Protein AF-0000000080514284 (afdb_homodimer)

pLDDT: mean 77.18, std 25.85, range [24.8, 98.19]

Nearest PDB structures (foldseek):
  7dg2-assembly1_C  TM=8.620E-01  e=2.107E-16  Xenopus laevis
  9bd3-assembly1_A  TM=5.238E-01  e=3.129E-20  Homo sapiens
  9bd3-assembly2_C  TM=5.219E-01  e=6.136E-20  Homo sapiens
  6wjh-assembly1_A  TM=5.220E-01  e=3.014E-19  Homo sapiens
  6wjh-assembly2_B  TM=5.164E-01  e=1.159E-18  Homo sapiens

Organism: NCBI:txid72004

Structure (mmCIF, N/CA/C/O backbone):
data_AF-0000000080514284-model_v1
#
loop_
_entity.id
_entity.type
_entity.pdbx_description
1 polymer 'Melanoma-associated antigen 9'
#
loop_
_atom_site.group_PDB
_atom_site.id
_atom_site.type_symbol
_atom_site.label_atom_id
_atom_site.label_alt_id
_atom_site.label_comp_id
_atom_site.label_asym_id
_atom_site.label_entity_id
_atom_site.label_seq_id
_atom_site.pdbx_PDB_ins_code
_atom_site.Cartn_x
_atom_site.Cartn_y
_atom_site.Cartn_z
_atom_site.occupancy
_atom_site.B_iso_or_equiv
_atom_site.auth_seq_id
_atom_site.auth_comp_id
_atom_site.auth_asym_id
_atom_site.auth_atom_id
_atom_site.pdbx_PDB_model_num
ATOM 1 N N . PRO A 1 1 ? -42.531 26.797 -47 1 27.39 1 PRO A N 1
ATOM 2 C CA . PRO A 1 1 ? -41.562 25.688 -47.094 1 27.39 1 PRO A CA 1
ATOM 3 C C . PRO A 1 1 ? -40.875 25.406 -45.75 1 27.39 1 PRO A C 1
ATOM 5 O O . PRO A 1 1 ? -40.281 26.297 -45.156 1 27.39 1 PRO A O 1
ATOM 8 N N . GLU A 1 2 ? -41.5 24.562 -44.906 1 27.83 2 GLU A N 1
ATOM 9 C CA . GLU A 1 2 ? -41.344 24.172 -43.5 1 27.83 2 GLU A CA 1
ATOM 10 C C . GLU A 1 2 ? -40 23.453 -43.281 1 27.83 2 GLU A C 1
ATOM 12 O O . GLU A 1 2 ? -39.75 22.422 -43.906 1 27.83 2 GLU A O 1
ATOM 17 N N . ALA A 1 3 ? -38.906 24.266 -43.188 1 31.5 3 ALA A N 1
ATOM 18 C CA . ALA A 1 3 ? -37.531 23.875 -42.938 1 31.5 3 ALA A CA 1
ATOM 19 C C . ALA A 1 3 ? -37.438 22.844 -41.812 1 31.5 3 ALA A C 1
ATOM 21 O O . ALA A 1 3 ? -37.875 23.109 -40.688 1 31.5 3 ALA A O 1
ATOM 22 N N . GLY A 1 4 ? -37.625 21.562 -42.125 1 27.7 4 GLY A N 1
ATOM 23 C CA . GLY A 1 4 ? -37.625 20.375 -41.281 1 27.7 4 GLY A CA 1
ATOM 24 C C . GLY A 1 4 ? -36.344 20.25 -40.469 1 27.7 4 GLY A C 1
ATOM 25 O O . GLY A 1 4 ? -35.25 20.203 -41.031 1 27.7 4 GLY A O 1
ATOM 26 N N . LEU A 1 5 ? -36.25 20.891 -39.312 1 31.94 5 LEU A N 1
ATOM 27 C CA . LEU A 1 5 ? -35.188 20.875 -38.344 1 31.94 5 LEU A CA 1
ATOM 28 C C . LEU A 1 5 ? -34.75 19.438 -38.031 1 31.94 5 LEU A C 1
ATOM 30 O O . LEU A 1 5 ? -35.562 18.625 -37.562 1 31.94 5 LEU A O 1
ATOM 34 N N . ARG A 1 6 ? -33.938 18.844 -38.969 1 30.22 6 ARG A N 1
ATOM 35 C CA . ARG A 1 6 ? -33.344 17.516 -38.812 1 30.22 6 ARG A CA 1
ATOM 36 C C . ARG A 1 6 ? -32.688 17.375 -37.469 1 30.22 6 ARG A C 1
ATOM 38 O O . ARG A 1 6 ? -31.828 18.188 -37.094 1 30.22 6 ARG A O 1
ATOM 45 N N . GLY A 1 7 ? -33.375 16.812 -36.406 1 29.77 7 GLY A N 1
ATOM 46 C CA . GLY A 1 7 ? -32.969 16.531 -35.062 1 29.77 7 GLY A CA 1
ATOM 47 C C . GLY A 1 7 ? -31.703 15.703 -34.969 1 29.77 7 GLY A C 1
ATOM 48 O O . GLY A 1 7 ? -31.312 15.062 -35.969 1 29.77 7 GLY A O 1
ATOM 49 N N . PRO A 1 8 ? -30.609 16.203 -34.281 1 34.94 8 PRO A N 1
ATOM 50 C CA . PRO A 1 8 ? -29.281 15.578 -34.219 1 34.94 8 PRO A CA 1
ATOM 51 C C . PRO A 1 8 ? -29.344 14.086 -33.906 1 34.94 8 PRO A C 1
ATOM 53 O O . PRO A 1 8 ? -30.328 13.617 -33.312 1 34.94 8 PRO A O 1
ATOM 56 N N . PRO A 1 9 ? -28.672 13.242 -34.719 1 30.42 9 PRO A N 1
ATOM 57 C CA . PRO A 1 9 ? -28.641 11.797 -34.5 1 30.42 9 PRO A CA 1
ATOM 58 C C . PRO A 1 9 ? -28.219 11.414 -33.094 1 30.42 9 PRO A C 1
ATOM 60 O O . PRO A 1 9 ? -27.484 12.156 -32.438 1 30.42 9 PRO A O 1
ATOM 63 N N . ARG A 1 10 ? -29.078 10.672 -32.344 1 26.81 10 ARG A N 1
ATOM 64 C CA . ARG A 1 10 ? -28.906 10.117 -31.016 1 26.81 10 ARG A CA 1
ATOM 65 C C . ARG A 1 10 ? -27.625 9.281 -30.938 1 26.81 10 ARG A C 1
ATOM 67 O O . ARG A 1 10 ? -27.469 8.312 -31.672 1 26.81 10 ARG A O 1
ATOM 74 N N . ARG A 1 11 ? -26.469 9.906 -30.578 1 27.23 11 ARG A N 1
ATOM 75 C CA . ARG A 1 11 ? -25.234 9.18 -30.328 1 27.23 11 ARG A CA 1
ATOM 76 C C . ARG A 1 11 ? -25.484 7.973 -29.422 1 27.23 11 ARG A C 1
ATOM 78 O O . ARG A 1 11 ? -25.922 8.125 -28.281 1 27.23 11 ARG A O 1
ATOM 85 N N . THR A 1 12 ? -25.891 6.805 -29.953 1 28.05 12 THR A N 1
ATOM 86 C CA . THR A 1 12 ? -25.938 5.566 -29.188 1 28.05 12 THR A CA 1
ATOM 87 C C . THR A 1 12 ? -24.609 5.305 -28.5 1 28.05 12 THR A C 1
ATOM 89 O O . THR A 1 12 ? -23.594 5.055 -29.156 1 28.05 12 THR A O 1
ATOM 92 N N . ASP A 1 13 ? -24.203 6.074 -27.516 1 28.75 13 ASP A N 1
ATOM 93 C CA . ASP A 1 13 ? -22.969 5.883 -26.75 1 28.75 13 ASP A CA 1
ATOM 94 C C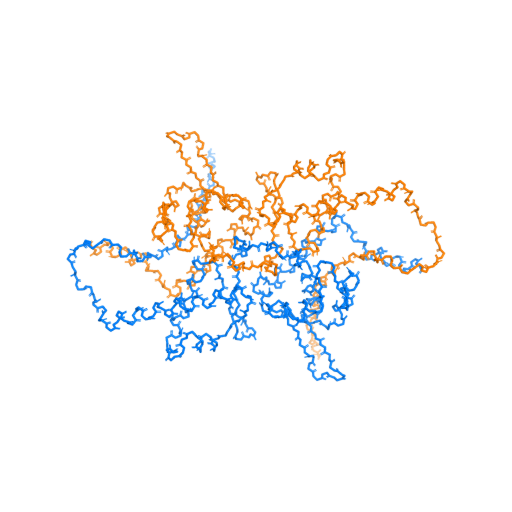 . ASP A 1 13 ? -22.891 4.465 -26.203 1 28.75 13 ASP A C 1
ATOM 96 O O . ASP A 1 13 ? -23.531 4.152 -25.188 1 28.75 13 ASP A O 1
ATOM 100 N N . GLY A 1 14 ? -22.984 3.445 -27.031 1 27.58 14 GLY A N 1
ATOM 101 C CA . GLY A 1 14 ? -22.812 2.115 -26.469 1 27.58 14 GLY A CA 1
ATOM 102 C C . GLY A 1 14 ? -21.578 1.997 -25.594 1 27.58 14 GLY A C 1
ATOM 103 O O . GLY A 1 14 ? -20.453 2.189 -26.047 1 27.58 14 GLY A O 1
ATOM 104 N N . ALA A 1 15 ? -21.672 2.365 -24.344 1 33.28 15 ALA A N 1
ATOM 105 C CA . ALA A 1 15 ? -20.578 2.133 -23.406 1 33.28 15 ALA A CA 1
ATOM 106 C C . ALA A 1 15 ? -19.969 0.747 -23.594 1 33.28 15 ALA A C 1
ATOM 108 O O . ALA A 1 15 ? -20.688 -0.236 -23.766 1 33.28 15 ALA A O 1
ATOM 109 N N . PRO A 1 16 ? -18.75 0.603 -24.094 1 32.97 16 PRO A N 1
ATOM 110 C CA . PRO A 1 16 ? -18.125 -0.712 -24.266 1 32.97 16 PRO A CA 1
ATOM 111 C C . PRO A 1 16 ? -18.344 -1.622 -23.047 1 32.97 16 PRO A C 1
ATOM 113 O O . PRO A 1 16 ? -18.266 -1.163 -21.906 1 32.97 16 PRO A O 1
ATOM 116 N N . GLN A 1 17 ? -19.203 -2.645 -23.078 1 31.86 17 GLN A N 1
ATOM 117 C CA . GLN A 1 17 ? -19.422 -3.703 -22.094 1 31.86 17 GLN A CA 1
ATOM 118 C C . GLN A 1 17 ? -18.109 -4.301 -21.609 1 31.86 17 GLN A C 1
ATOM 120 O O . GLN A 1 17 ? -17.266 -4.691 -22.422 1 31.86 17 GLN A O 1
ATOM 125 N N . ILE A 1 18 ? -17.516 -3.748 -20.688 1 36.25 18 ILE A N 1
ATOM 126 C CA . ILE A 1 18 ? -16.328 -4.355 -20.078 1 36.25 18 ILE A CA 1
ATOM 127 C C . ILE A 1 18 ? -16.594 -5.844 -19.844 1 36.25 18 ILE A C 1
ATOM 129 O O . ILE A 1 18 ? -17.562 -6.219 -19.188 1 36.25 18 ILE A O 1
ATOM 133 N N . PRO A 1 19 ? -16.156 -6.773 -20.719 1 33.81 19 PRO A N 1
ATOM 134 C CA . PRO A 1 19 ? -16.406 -8.203 -20.531 1 33.81 19 PRO A CA 1
ATOM 135 C C . PRO A 1 19 ? -16.141 -8.656 -19.094 1 33.81 19 PRO A C 1
ATOM 137 O O . PRO A 1 19 ? -15.305 -8.062 -18.391 1 33.81 19 PRO A O 1
ATOM 140 N N . ALA A 1 20 ? -17.172 -9.219 -18.422 1 35.91 20 ALA A N 1
ATOM 141 C CA . ALA A 1 20 ? -17.125 -9.797 -17.078 1 35.91 20 ALA A CA 1
ATOM 142 C C . ALA A 1 20 ? -15.906 -10.703 -16.922 1 35.91 20 ALA A C 1
ATOM 144 O O . ALA A 1 20 ? -15.523 -11.414 -17.844 1 35.91 20 ALA A O 1
ATOM 145 N N . PRO A 1 21 ? -15.008 -10.367 -16.125 1 33.72 21 PRO A N 1
ATOM 146 C CA . PRO A 1 21 ? -13.93 -11.328 -15.891 1 33.72 21 PRO A CA 1
ATOM 147 C C . PRO A 1 21 ? -14.438 -12.766 -15.75 1 33.72 21 PRO A C 1
ATOM 149 O O . PRO A 1 21 ? -15.453 -13.008 -15.094 1 33.72 21 PRO A O 1
ATOM 152 N N . VAL A 1 22 ? -14.453 -13.508 -16.781 1 32.47 22 VAL A N 1
ATOM 153 C CA . VAL A 1 22 ? -14.797 -14.93 -16.734 1 32.47 22 VAL A CA 1
ATOM 154 C C . VAL A 1 22 ? -14.242 -15.555 -15.461 1 32.47 22 VAL A C 1
ATOM 156 O O . VAL A 1 22 ? -13.031 -15.562 -15.242 1 32.47 22 VAL A O 1
ATOM 159 N N . ILE A 1 23 ? -14.891 -15.391 -14.406 1 33.5 23 ILE A N 1
ATOM 160 C CA . ILE A 1 23 ? -14.602 -16.156 -13.195 1 33.5 23 ILE A CA 1
ATOM 161 C C . ILE A 1 23 ? -14.414 -17.625 -13.547 1 33.5 23 ILE A C 1
ATOM 163 O O . ILE A 1 23 ? -15.328 -18.266 -14.094 1 33.5 23 ILE A O 1
ATOM 167 N N . CYS A 1 24 ? -13.25 -18.062 -13.891 1 31.39 24 CYS A N 1
ATOM 168 C CA . CYS A 1 24 ? -13.023 -19.484 -14.062 1 31.39 24 CYS A CA 1
ATOM 169 C C . CYS A 1 24 ? -13.82 -20.297 -13.039 1 31.39 24 CYS A C 1
ATOM 171 O O . CYS A 1 24 ? -13.859 -19.938 -11.859 1 31.39 24 CYS A O 1
ATOM 173 N N . PRO A 1 25 ? -14.859 -21 -13.445 1 30.08 25 PRO A N 1
ATOM 174 C CA . PRO A 1 25 ? -15.539 -21.906 -12.516 1 30.08 25 PRO A CA 1
ATOM 175 C C . PRO A 1 25 ? -14.578 -22.656 -11.594 1 30.08 25 PRO A C 1
ATOM 177 O O . PRO A 1 25 ? -13.617 -23.266 -12.07 1 30.08 25 PRO A O 1
ATOM 180 N N . ALA A 1 26 ? -14.273 -22.094 -10.516 1 31.36 26 ALA A N 1
ATOM 181 C CA . ALA A 1 26 ? -13.656 -22.984 -9.531 1 31.36 26 ALA A CA 1
ATOM 182 C C . ALA A 1 26 ? -14.359 -24.344 -9.5 1 31.36 26 ALA A C 1
ATOM 184 O O . ALA A 1 26 ? -15.586 -24.406 -9.492 1 31.36 26 ALA A O 1
ATOM 185 N N . ARG A 1 27 ? -13.766 -25.359 -10.109 1 29.88 27 ARG A N 1
ATOM 186 C CA . ARG A 1 27 ? -14.234 -26.719 -9.852 1 29.88 27 ARG A CA 1
ATOM 187 C C . ARG A 1 27 ? -14.773 -26.844 -8.422 1 29.88 27 ARG A C 1
ATOM 189 O O . ARG A 1 27 ? -14.133 -26.391 -7.473 1 29.88 27 ARG A O 1
ATOM 196 N N . PRO A 1 28 ? -16.156 -26.938 -8.258 1 29.92 28 PRO A N 1
ATOM 197 C CA . PRO A 1 28 ? -16.766 -27.172 -6.945 1 29.92 28 PRO A CA 1
ATOM 198 C C . PRO A 1 28 ? -15.906 -28.031 -6.031 1 29.92 28 PRO A C 1
ATOM 200 O O . PRO A 1 28 ? -15.172 -28.906 -6.512 1 29.92 28 PRO A O 1
ATOM 203 N N . TRP A 1 29 ? -15.531 -27.531 -4.977 1 25.83 29 TRP A N 1
ATOM 204 C CA . TRP A 1 29 ? -15.148 -28.469 -3.924 1 25.83 29 TRP A CA 1
ATOM 205 C C . TRP A 1 29 ? -16.109 -29.656 -3.873 1 25.83 29 TRP A C 1
ATOM 207 O O . TRP A 1 29 ? -17.328 -29.484 -4.016 1 25.83 29 TRP A O 1
ATOM 217 N N . ALA A 1 30 ? -15.727 -30.906 -4.145 1 29.36 30 ALA A N 1
ATOM 218 C CA . ALA A 1 30 ? -16.312 -32.25 -4.195 1 29.36 30 ALA A CA 1
ATOM 219 C C . ALA A 1 30 ? -17.312 -32.469 -3.064 1 29.36 30 ALA A C 1
ATOM 221 O O . ALA A 1 30 ? -16.938 -32.844 -1.952 1 29.36 30 ALA A O 1
ATOM 222 N N . GLY A 1 31 ? -18.203 -31.516 -2.711 1 25.61 31 GLY A N 1
ATOM 223 C CA . GLY A 1 31 ? -19.109 -32.219 -1.816 1 25.61 31 GLY A CA 1
ATOM 224 C C . GLY A 1 31 ? -19.797 -33.406 -2.477 1 25.61 31 GLY A C 1
ATOM 225 O O . GLY A 1 31 ? -19.359 -34.562 -2.303 1 25.61 31 GLY A O 1
ATOM 226 N N . GLY A 1 32 ? -21.234 -33.375 -2.693 1 26 32 GLY A N 1
ATOM 227 C CA . GLY A 1 32 ? -22.156 -34.5 -2.75 1 26 32 GLY A CA 1
ATOM 228 C C . GLY A 1 32 ? -22.078 -35.25 -4.059 1 26 32 GLY A C 1
ATOM 229 O O . GLY A 1 32 ? -21.891 -34.656 -5.121 1 26 32 GLY A O 1
ATOM 230 N N . GLN A 1 33 ? -21.844 -36.625 -4.055 1 24.94 33 GLN A N 1
ATOM 231 C CA . GLN A 1 33 ? -21.688 -37.781 -4.922 1 24.94 33 GLN A CA 1
ATOM 232 C C . GLN A 1 33 ? -22.922 -37.969 -5.793 1 24.94 33 GLN A C 1
ATOM 234 O O . GLN A 1 33 ? -23.766 -38.812 -5.492 1 24.94 33 GLN A O 1
ATOM 239 N N . THR A 1 34 ? -23.734 -37.062 -6.137 1 27.39 34 THR A N 1
ATOM 240 C CA . THR A 1 34 ? -24.781 -37.75 -6.879 1 27.39 34 THR A CA 1
ATOM 241 C C . THR A 1 34 ? -24.234 -38.344 -8.164 1 27.39 34 THR A C 1
ATOM 243 O O . THR A 1 34 ? -23.359 -37.781 -8.805 1 27.39 34 THR A O 1
ATOM 246 N N . ALA A 1 35 ? -24.547 -39.75 -8.484 1 28.3 35 ALA A N 1
ATOM 247 C CA . ALA A 1 35 ? -24.188 -40.812 -9.391 1 28.3 35 ALA A CA 1
ATOM 248 C C . ALA A 1 35 ? -24.5 -40.469 -10.836 1 28.3 35 ALA A C 1
ATOM 250 O O . ALA A 1 35 ? -25.359 -41.094 -11.469 1 28.3 35 ALA A O 1
ATOM 251 N N . GLN A 1 36 ? -24.75 -39.188 -11.234 1 29.7 36 GLN A N 1
ATOM 252 C CA . GLN A 1 36 ? -25.203 -39.281 -12.617 1 29.7 36 GLN A CA 1
ATOM 253 C C . GLN A 1 36 ? -24.234 -40.094 -13.469 1 29.7 36 GLN A C 1
ATOM 255 O O . GLN A 1 36 ? -23.047 -40.188 -13.125 1 29.7 36 GLN A O 1
ATOM 260 N N . GLU A 1 37 ? -24.703 -40.781 -14.516 1 29.78 37 GLU A N 1
ATOM 261 C CA . GLU A 1 37 ? -24.109 -41.656 -15.5 1 29.78 37 GLU A CA 1
ATOM 262 C C . GLU A 1 37 ? -22.859 -41.062 -16.125 1 29.78 37 GLU A C 1
ATOM 264 O O . GLU A 1 37 ? -22.859 -39.906 -16.516 1 29.78 37 GLU A O 1
ATOM 269 N N . GLU A 1 38 ? -21.656 -41.5 -15.695 1 31.75 38 GLU A N 1
ATOM 270 C CA . GLU A 1 38 ? -20.219 -41.344 -15.938 1 31.75 38 GLU A CA 1
ATOM 271 C C . GLU A 1 38 ? -19.906 -41.344 -17.438 1 31.75 38 GLU A C 1
ATOM 273 O O . GLU A 1 38 ? -20.016 -42.375 -18.094 1 31.75 38 GLU A O 1
ATOM 278 N N . GLY A 1 39 ? -20.562 -40.562 -18.312 1 32.41 39 GLY A N 1
ATOM 279 C CA . GLY A 1 39 ? -19.953 -40.75 -19.625 1 32.41 39 GLY A CA 1
ATOM 280 C C . GLY A 1 39 ? -18.453 -40.812 -19.578 1 32.41 39 GLY A C 1
ATOM 281 O O . GLY A 1 39 ? -17.828 -40.5 -18.547 1 32.41 39 GLY A O 1
ATOM 282 N N . PRO A 1 40 ? -17.703 -41.438 -20.656 1 33.09 40 PRO A N 1
ATOM 283 C CA . PRO A 1 40 ? -16.266 -41.656 -20.469 1 33.09 40 PRO A CA 1
ATOM 284 C C . PRO A 1 40 ? -15.539 -40.406 -20.016 1 33.09 40 PRO A C 1
ATOM 286 O O . PRO A 1 40 ? -15.547 -39.406 -20.734 1 33.09 40 PRO A O 1
ATOM 289 N N . PHE A 1 41 ? -15.773 -39.844 -18.875 1 35.31 41 PHE A N 1
ATOM 290 C CA . PHE A 1 41 ? -14.867 -38.938 -18.203 1 35.31 41 PHE A CA 1
ATOM 291 C C . PHE A 1 41 ? -13.414 -39.281 -18.531 1 35.31 41 PHE A C 1
ATOM 293 O O . PHE A 1 41 ? -13 -40.438 -18.391 1 35.31 41 PHE A O 1
ATOM 300 N N . SER A 1 42 ? -12.93 -38.844 -19.672 1 39.09 42 SER A N 1
ATOM 301 C CA . SER A 1 42 ? -11.523 -39.125 -19.953 1 39.09 42 SER A CA 1
ATOM 302 C C . SER A 1 42 ? -10.734 -39.312 -18.656 1 39.09 42 SER A C 1
ATOM 304 O O . SER A 1 42 ? -10.68 -38.406 -17.812 1 39.09 42 SER A O 1
ATOM 306 N N . SER A 1 43 ? -10.812 -40.469 -18 1 40.31 43 SER A N 1
ATOM 307 C CA . SER A 1 43 ? -10.109 -41.156 -16.922 1 40.31 43 SER A CA 1
ATOM 308 C C . SER A 1 43 ? -8.672 -40.656 -16.812 1 40.31 43 SER A C 1
ATOM 310 O O . SER A 1 43 ? -7.82 -40.969 -17.641 1 40.31 43 SER A O 1
ATOM 312 N N . CYS A 1 44 ? -8.43 -39.281 -16.5 1 45.44 44 CYS A N 1
ATOM 313 C CA . CYS A 1 44 ? -7.031 -39.125 -16.125 1 45.44 44 CYS A CA 1
ATOM 314 C C . CYS A 1 44 ? -6.508 -40.344 -15.383 1 45.44 44 CYS A C 1
ATOM 316 O O . CYS A 1 44 ? -7.094 -40.75 -14.383 1 45.44 44 CYS A O 1
ATOM 318 N N . SER A 1 45 ? -5.945 -41.25 -16.016 1 48.94 45 SER A N 1
ATOM 319 C CA . SER A 1 45 ? -5.336 -42.438 -15.422 1 48.94 45 SER A CA 1
ATOM 320 C C . SER A 1 45 ? -4.801 -42.125 -14.023 1 48.94 45 SER A C 1
ATOM 322 O O . SER A 1 45 ? -4.574 -40.969 -13.672 1 48.94 45 SER A O 1
ATOM 324 N N . ALA A 1 46 ? -5.031 -43.031 -13.062 1 50.91 46 ALA A N 1
ATOM 325 C CA . ALA A 1 46 ? -4.449 -42.969 -11.727 1 50.91 46 ALA A CA 1
ATOM 326 C C . ALA A 1 46 ? -3.109 -42.25 -11.742 1 50.91 46 ALA A C 1
ATOM 328 O O . ALA A 1 46 ? -2.799 -41.469 -10.828 1 50.91 46 ALA A O 1
ATOM 329 N N . GLU A 1 47 ? -2.375 -42.438 -12.766 1 53.97 47 GLU A N 1
ATOM 330 C CA . GLU A 1 47 ? -1.074 -41.781 -12.93 1 53.97 47 GLU A CA 1
ATOM 331 C C . GLU A 1 47 ? -1.227 -40.281 -13.211 1 53.97 47 GLU A C 1
ATOM 333 O O . GLU A 1 47 ? -0.457 -39.469 -12.695 1 53.97 47 GLU A O 1
ATOM 338 N N . GLU A 1 48 ? -2.326 -39.969 -13.984 1 59.44 48 GLU A N 1
ATOM 339 C CA . GLU A 1 48 ? -2.547 -38.562 -14.305 1 59.44 48 GLU A CA 1
ATOM 340 C C . GLU A 1 48 ? -3.041 -37.781 -13.078 1 59.44 48 GLU A C 1
ATOM 342 O O . GLU A 1 48 ? -2.646 -36.656 -12.867 1 59.44 48 GLU A O 1
ATOM 347 N N . ALA A 1 49 ? -3.945 -38.5 -12.352 1 60.53 49 ALA A N 1
ATOM 348 C CA . ALA A 1 49 ? -4.465 -37.906 -11.133 1 60.53 49 ALA A CA 1
ATOM 349 C C . ALA A 1 49 ? -3.35 -37.656 -10.117 1 60.53 49 ALA A C 1
ATOM 351 O O . ALA A 1 49 ? -3.305 -36.625 -9.469 1 60.53 49 ALA A O 1
ATOM 352 N N . LEU A 1 50 ? -2.49 -38.688 -9.914 1 59.88 50 LEU A N 1
ATOM 353 C CA . LEU A 1 50 ? -1.342 -38.562 -9.023 1 59.88 50 LEU A CA 1
ATOM 354 C C . LEU A 1 50 ? -0.454 -37.406 -9.477 1 59.88 50 LEU A C 1
ATOM 356 O O . LEU A 1 50 ? 0.044 -36.625 -8.656 1 59.88 50 LEU A O 1
ATOM 360 N N . THR A 1 51 ? -0.582 -37.281 -10.867 1 77.25 51 THR A N 1
ATOM 361 C CA . THR A 1 51 ? 0.261 -36.219 -11.414 1 77.25 51 THR A CA 1
ATOM 362 C C . THR A 1 51 ? -0.359 -34.844 -11.164 1 77.25 51 THR A C 1
ATOM 364 O O . THR A 1 51 ? 0.34 -33.906 -10.797 1 77.25 51 THR A O 1
ATOM 367 N N . GLN A 1 52 ? -1.8 -34.906 -11.156 1 83.88 52 GLN A N 1
ATOM 368 C CA . GLN A 1 52 ? -2.438 -33.625 -10.953 1 83.88 52 GLN A CA 1
ATOM 369 C C . GLN A 1 52 ? -2.371 -33.188 -9.484 1 83.88 52 GLN A C 1
ATOM 371 O O . GLN A 1 52 ? -2.168 -32.031 -9.18 1 83.88 52 GLN A O 1
ATOM 376 N N . GLU A 1 53 ? -2.617 -34.156 -8.633 1 87.44 53 GLU A N 1
ATOM 377 C CA . GLU A 1 53 ? -2.512 -33.844 -7.207 1 87.44 53 GLU A CA 1
ATOM 378 C C . GLU A 1 53 ? -1.106 -33.375 -6.844 1 87.44 53 GLU A C 1
ATOM 380 O O . GLU A 1 53 ? -0.944 -32.469 -6.035 1 87.44 53 GLU A O 1
ATOM 385 N N . ALA A 1 54 ? -0.182 -34.125 -7.422 1 88.69 54 ALA A N 1
ATOM 386 C CA . ALA A 1 54 ? 1.206 -33.719 -7.188 1 88.69 54 ALA A CA 1
ATOM 387 C C . ALA A 1 54 ? 1.476 -32.312 -7.707 1 88.69 54 ALA A C 1
ATOM 389 O O . ALA A 1 54 ? 2.148 -31.516 -7.047 1 88.69 54 ALA A O 1
ATOM 390 N N . LEU A 1 55 ? 0.971 -32.062 -8.859 1 91 55 LEU A N 1
ATOM 391 C CA . LEU A 1 55 ? 1.113 -30.734 -9.438 1 91 55 LEU A CA 1
ATOM 392 C C . LEU A 1 55 ? 0.452 -29.672 -8.555 1 91 55 LEU A C 1
ATOM 394 O O . LEU A 1 55 ? 1.031 -28.625 -8.305 1 91 55 LEU A O 1
ATOM 398 N N . ASN A 1 56 ? -0.738 -30 -8.031 1 92.81 56 ASN A N 1
ATOM 399 C CA . ASN A 1 56 ? -1.453 -29.078 -7.148 1 92.81 56 ASN A CA 1
ATOM 400 C C . ASN A 1 56 ? -0.67 -28.812 -5.871 1 92.81 56 ASN A C 1
ATOM 402 O O . ASN A 1 56 ? -0.666 -27.688 -5.367 1 92.81 56 ASN A O 1
ATOM 406 N N . LYS A 1 57 ? -0.119 -29.797 -5.387 1 93.56 57 LYS A N 1
ATOM 407 C CA . LYS A 1 57 ? 0.694 -29.641 -4.184 1 93.56 57 LYS A CA 1
ATOM 408 C C . LYS A 1 57 ? 1.896 -28.734 -4.449 1 93.56 57 LYS A C 1
ATOM 410 O O . LYS A 1 57 ? 2.244 -27.891 -3.617 1 93.56 57 LYS A O 1
ATOM 415 N N . MET A 1 58 ? 2.512 -28.906 -5.605 1 94.69 58 MET A N 1
ATOM 416 C CA . MET A 1 58 ? 3.65 -28.078 -5.977 1 94.69 58 MET A CA 1
ATOM 417 C C . MET A 1 58 ? 3.23 -26.625 -6.133 1 94.69 58 MET A C 1
ATOM 419 O O . MET A 1 58 ? 3.951 -25.719 -5.715 1 94.69 58 MET A O 1
ATOM 423 N N . VAL A 1 59 ? 2.084 -26.422 -6.742 1 95.88 59 VAL A N 1
ATOM 424 C CA . VAL A 1 59 ? 1.553 -25.078 -6.898 1 95.88 59 VAL A CA 1
ATOM 425 C C . VAL A 1 59 ? 1.294 -24.453 -5.527 1 95.88 59 VAL A C 1
ATOM 427 O O . VAL A 1 59 ? 1.669 -23.312 -5.277 1 95.88 59 VAL A O 1
ATOM 430 N N . ALA A 1 60 ? 0.7 -25.234 -4.641 1 96 60 ALA A N 1
ATOM 431 C CA . ALA A 1 60 ? 0.404 -24.75 -3.293 1 96 60 ALA A CA 1
ATOM 432 C C . ALA A 1 60 ? 1.684 -24.359 -2.557 1 96 60 ALA A C 1
ATOM 434 O O . ALA A 1 60 ? 1.731 -23.328 -1.876 1 96 60 ALA A O 1
ATOM 435 N N . ASN A 1 61 ? 2.699 -25.172 -2.68 1 96.31 61 ASN A N 1
ATOM 436 C CA . ASN A 1 61 ? 3.984 -24.891 -2.051 1 96.31 61 ASN A CA 1
ATOM 437 C C . ASN A 1 61 ? 4.617 -23.625 -2.625 1 96.31 61 ASN A C 1
ATOM 439 O O . ASN A 1 61 ? 5.188 -22.812 -1.885 1 96.31 61 ASN A O 1
ATOM 443 N N . MET A 1 62 ? 4.555 -23.5 -3.898 1 97.5 62 MET A N 1
ATOM 444 C CA . MET A 1 62 ? 5.094 -22.312 -4.551 1 97.5 62 MET A CA 1
ATOM 445 C C . MET A 1 62 ? 4.34 -21.062 -4.113 1 97.5 62 MET A C 1
ATOM 447 O O . MET A 1 62 ? 4.949 -20.031 -3.848 1 97.5 62 MET A O 1
ATOM 451 N N . VAL A 1 63 ? 3.027 -21.141 -4.031 1 97.25 63 VAL A N 1
ATOM 452 C CA . VAL A 1 63 ? 2.201 -20.047 -3.555 1 97.25 63 VAL A CA 1
ATOM 453 C C . VAL A 1 63 ? 2.627 -19.656 -2.141 1 97.25 63 VAL A C 1
ATOM 455 O O . VAL A 1 63 ? 2.838 -18.469 -1.853 1 97.25 63 VAL A O 1
ATOM 458 N N . LYS A 1 64 ? 2.785 -20.625 -1.3 1 95.75 64 LYS A N 1
ATOM 459 C CA . LYS A 1 64 ? 3.205 -20.375 0.077 1 95.75 64 LYS A CA 1
ATOM 460 C C . LYS A 1 64 ? 4.555 -19.672 0.122 1 95.75 64 LYS A C 1
ATOM 462 O O . LYS A 1 64 ? 4.746 -18.734 0.896 1 95.75 64 LYS A O 1
ATOM 467 N N . PHE A 1 65 ? 5.418 -20.156 -0.677 1 97.44 65 PHE A N 1
ATOM 468 C CA . PHE A 1 65 ? 6.762 -19.578 -0.708 1 97.44 65 PHE A CA 1
ATOM 469 C C . PHE A 1 65 ? 6.719 -18.125 -1.175 1 97.44 65 PHE A C 1
ATOM 471 O O . PHE A 1 65 ? 7.344 -17.25 -0.567 1 97.44 65 PHE A O 1
ATOM 478 N N . LEU A 1 66 ? 5.992 -17.844 -2.23 1 97.06 66 LEU A N 1
ATOM 479 C CA . LEU A 1 66 ? 5.875 -16.5 -2.768 1 97.06 66 LEU A CA 1
ATOM 480 C C . LEU A 1 66 ? 5.25 -15.555 -1.741 1 97.06 66 LEU A C 1
ATOM 482 O O . LEU A 1 66 ? 5.68 -14.406 -1.603 1 97.06 66 LEU A O 1
ATOM 486 N N . LEU A 1 67 ? 4.285 -16.047 -1.031 1 94.88 67 LEU A N 1
ATOM 487 C CA . LEU A 1 67 ? 3.637 -15.234 -0.012 1 94.88 67 LEU A CA 1
ATOM 488 C C . LEU A 1 67 ? 4.586 -14.961 1.15 1 94.88 67 LEU A C 1
ATOM 490 O O . LEU A 1 67 ? 4.535 -13.891 1.761 1 94.88 67 LEU A O 1
ATOM 494 N N . CYS A 1 68 ? 5.457 -15.938 1.44 1 93.94 68 CYS A N 1
ATOM 495 C CA . CYS A 1 68 ? 6.484 -15.711 2.451 1 93.94 68 CYS A CA 1
ATOM 496 C C . CYS A 1 68 ? 7.441 -14.609 2.021 1 93.94 68 CYS A C 1
ATOM 498 O O . CYS A 1 68 ? 7.789 -13.734 2.82 1 93.94 68 CYS A O 1
ATOM 500 N N . LYS A 1 69 ? 7.863 -14.688 0.765 1 94.62 69 LYS A N 1
ATOM 501 C CA . LYS A 1 69 ? 8.734 -13.648 0.224 1 94.62 69 LYS A CA 1
ATOM 502 C C . LYS A 1 69 ? 8.047 -12.289 0.237 1 94.62 69 LYS A C 1
ATOM 504 O O . LYS A 1 69 ? 8.672 -11.273 0.536 1 94.62 69 LYS A O 1
ATOM 509 N N . TYR A 1 70 ? 6.754 -12.266 -0.04 1 94 70 TYR A N 1
ATOM 510 C CA . TYR A 1 70 ? 5.949 -11.055 -0.012 1 94 70 TYR A CA 1
ATOM 511 C C . TYR A 1 70 ? 5.941 -10.43 1.381 1 94 70 TYR A C 1
ATOM 513 O O . TYR A 1 70 ? 6.184 -9.234 1.533 1 94 70 TYR A O 1
ATOM 521 N N . ARG A 1 71 ? 5.723 -11.234 2.324 1 90.19 71 ARG A N 1
ATOM 522 C CA . ARG A 1 71 ? 5.664 -10.773 3.707 1 90.19 71 ARG A CA 1
ATOM 523 C C . ARG A 1 71 ? 7.016 -10.242 4.164 1 90.19 71 ARG A C 1
ATOM 525 O O . ARG A 1 71 ? 7.086 -9.234 4.879 1 90.19 71 ARG A O 1
ATOM 532 N N . ALA A 1 72 ? 8.016 -10.867 3.719 1 90.94 72 ALA A N 1
ATOM 533 C CA . ALA A 1 72 ? 9.367 -10.484 4.109 1 90.94 72 ALA A CA 1
ATOM 534 C C . ALA A 1 72 ? 9.883 -9.336 3.252 1 90.94 72 ALA A C 1
ATOM 536 O O . ALA A 1 72 ? 10.938 -8.758 3.537 1 90.94 72 ALA A O 1
ATOM 537 N N . LYS A 1 73 ? 9.195 -8.984 2.207 1 92.38 73 LYS A N 1
ATOM 538 C CA . LYS A 1 73 ? 9.594 -7.973 1.23 1 92.38 73 LYS A CA 1
ATOM 539 C C . LYS A 1 73 ? 10.961 -8.297 0.633 1 92.38 73 LYS A C 1
ATOM 541 O O . LYS A 1 73 ? 11.812 -7.414 0.504 1 92.38 73 LYS A O 1
ATOM 546 N N . GLU A 1 74 ? 11.094 -9.523 0.333 1 93.88 74 GLU A N 1
ATOM 547 C CA . GLU A 1 74 ? 12.344 -9.992 -0.273 1 93.88 74 GLU A CA 1
ATOM 548 C C . GLU A 1 74 ? 12.117 -10.438 -1.716 1 93.88 74 GLU A C 1
ATOM 550 O O . GLU A 1 74 ? 11.133 -11.117 -2.018 1 93.88 74 GLU A O 1
ATOM 555 N N . PRO A 1 75 ? 13.031 -10.055 -2.574 1 95.12 75 PRO A N 1
ATOM 556 C CA . PRO A 1 75 ? 12.938 -10.555 -3.947 1 95.12 75 PRO A CA 1
ATOM 557 C C . PRO A 1 75 ? 13.25 -12.047 -4.051 1 95.12 75 PRO A C 1
ATOM 559 O O . PRO A 1 75 ? 13.711 -12.656 -3.08 1 95.12 75 PRO A O 1
ATOM 562 N N . THR A 1 76 ? 12.891 -12.664 -5.16 1 96.62 76 THR A N 1
ATOM 563 C CA . THR A 1 76 ? 13.227 -14.055 -5.445 1 96.62 76 THR A CA 1
ATOM 564 C C . THR A 1 76 ? 13.648 -14.219 -6.902 1 96.62 76 THR A C 1
ATOM 566 O O . THR A 1 76 ? 13.562 -13.273 -7.691 1 96.62 76 THR A O 1
ATOM 569 N N . THR A 1 77 ? 14.211 -15.344 -7.207 1 96.44 77 THR A N 1
ATOM 570 C CA . THR A 1 77 ? 14.711 -15.656 -8.539 1 96.44 77 THR A CA 1
ATOM 571 C C . THR A 1 77 ? 14.172 -17 -9.016 1 96.44 77 THR A C 1
ATOM 573 O O . THR A 1 77 ? 13.711 -17.812 -8.203 1 96.44 77 THR A O 1
ATOM 576 N N . ASP A 1 78 ? 14.289 -17.25 -10.352 1 96.31 78 ASP A N 1
ATOM 577 C CA . ASP A 1 78 ? 13.938 -18.547 -10.906 1 96.31 78 ASP A CA 1
ATOM 578 C C . ASP A 1 78 ? 14.734 -19.672 -10.242 1 96.31 78 ASP A C 1
ATOM 580 O O . ASP A 1 78 ? 14.188 -20.719 -9.914 1 96.31 78 ASP A O 1
ATOM 584 N N . ALA A 1 79 ? 15.953 -19.391 -10.023 1 95.75 79 ALA A N 1
ATOM 585 C CA . ALA A 1 79 ? 16.828 -20.391 -9.43 1 95.75 79 ALA A CA 1
ATOM 586 C C . ALA A 1 79 ? 16.375 -20.75 -8.016 1 95.75 79 ALA A C 1
ATOM 588 O O . ALA A 1 79 ? 16.328 -21.922 -7.656 1 95.75 79 ALA A O 1
ATOM 589 N N . GLU A 1 80 ? 16.047 -19.812 -7.219 1 96.38 80 GLU A N 1
ATOM 590 C CA . GLU A 1 80 ? 15.586 -20.047 -5.859 1 96.38 80 GLU A CA 1
ATOM 591 C C . GLU A 1 80 ? 14.266 -20.812 -5.852 1 96.38 80 GLU A C 1
ATOM 593 O O . GLU A 1 80 ? 14.094 -21.75 -5.07 1 96.38 80 GLU A O 1
ATOM 598 N N . LEU A 1 81 ? 13.383 -20.406 -6.719 1 96.94 81 LEU A N 1
ATOM 599 C CA . LEU A 1 81 ? 12.078 -21.047 -6.812 1 96.94 81 LEU A CA 1
ATOM 600 C C . LEU A 1 81 ? 12.227 -22.5 -7.25 1 96.94 81 LEU A C 1
ATOM 602 O O . LEU A 1 81 ? 11.602 -23.391 -6.676 1 96.94 81 LEU A O 1
ATOM 606 N N . MET A 1 82 ? 13.039 -22.781 -8.18 1 96.19 82 MET A N 1
ATOM 607 C CA . MET A 1 82 ? 13.25 -24.125 -8.695 1 96.19 82 MET A CA 1
ATOM 608 C C . MET A 1 82 ? 13.922 -25.016 -7.648 1 96.19 82 MET A C 1
ATOM 610 O O . MET A 1 82 ? 13.492 -26.141 -7.406 1 96.19 82 MET A O 1
ATOM 614 N N . ASN A 1 83 ? 14.906 -24.484 -6.938 1 95.69 83 ASN A N 1
ATOM 615 C CA . ASN A 1 83 ? 15.703 -25.281 -6.004 1 95.69 83 ASN A CA 1
ATOM 616 C C . ASN A 1 83 ? 14.977 -25.484 -4.676 1 95.69 83 ASN A C 1
ATOM 618 O O . ASN A 1 83 ? 15.016 -26.578 -4.102 1 95.69 83 ASN A O 1
ATOM 622 N N . THR A 1 84 ? 14.32 -24.484 -4.18 1 94.31 84 THR A N 1
ATOM 623 C CA . THR A 1 84 ? 13.734 -24.516 -2.848 1 94.31 84 THR A CA 1
ATOM 624 C C . THR A 1 84 ? 12.344 -25.141 -2.883 1 94.31 84 THR A C 1
ATOM 626 O O . THR A 1 84 ? 11.977 -25.891 -1.979 1 94.31 84 THR A O 1
ATOM 629 N N . VAL A 1 85 ? 11.578 -24.906 -3.961 1 93 85 VAL A N 1
ATOM 630 C CA . VAL A 1 85 ? 10.18 -25.312 -3.949 1 93 85 VAL A CA 1
ATOM 631 C C . VAL A 1 85 ? 10.016 -26.625 -4.73 1 93 85 VAL A C 1
ATOM 633 O O . VAL A 1 85 ? 9.281 -27.516 -4.309 1 93 85 VAL A O 1
ATOM 636 N N . LEU A 1 86 ? 10.727 -26.75 -5.848 1 93.75 86 LEU A N 1
ATOM 637 C CA . LEU A 1 86 ? 10.453 -27.891 -6.73 1 93.75 86 LEU A CA 1
ATOM 638 C C . LEU A 1 86 ? 11.477 -29 -6.52 1 93.75 86 LEU A C 1
ATOM 640 O O . LEU A 1 86 ? 11.172 -30.172 -6.738 1 93.75 86 LEU A O 1
ATOM 644 N N . GLY A 1 87 ? 12.695 -28.688 -6.152 1 92.25 87 GLY A N 1
ATOM 645 C CA . GLY A 1 87 ? 13.719 -29.703 -5.973 1 92.25 87 GLY A CA 1
ATOM 646 C C . GLY A 1 87 ? 13.969 -30.516 -7.223 1 92.25 87 GLY A C 1
ATOM 647 O O . GLY A 1 87 ? 14.32 -29.969 -8.273 1 92.25 87 GLY A O 1
ATOM 648 N N . ASP A 1 88 ? 13.555 -31.859 -7.141 1 90.88 88 ASP A N 1
ATOM 649 C CA . ASP A 1 88 ? 13.828 -32.812 -8.219 1 90.88 88 ASP A CA 1
ATOM 650 C C . ASP A 1 88 ? 12.781 -32.688 -9.328 1 90.88 88 ASP A C 1
ATOM 652 O O . ASP A 1 88 ? 12.922 -33.312 -10.391 1 90.88 88 ASP A O 1
ATOM 656 N N . ASN A 1 89 ? 11.797 -31.891 -9.164 1 92.38 89 ASN A N 1
ATOM 657 C CA . ASN A 1 89 ? 10.68 -31.781 -10.102 1 92.38 89 ASN A CA 1
ATOM 658 C C . ASN A 1 89 ? 10.758 -30.5 -10.922 1 92.38 89 ASN A C 1
ATOM 660 O O . ASN A 1 89 ? 9.734 -29.875 -11.219 1 92.38 89 ASN A O 1
ATOM 664 N N . GLN A 1 90 ? 11.938 -30.031 -11.367 1 93 90 GLN A N 1
ATOM 665 C CA . GLN A 1 90 ? 12.164 -28.734 -12.016 1 93 90 GLN A CA 1
ATOM 666 C C . GLN A 1 90 ? 11.539 -28.703 -13.406 1 93 90 GLN A C 1
ATOM 668 O O . GLN A 1 90 ? 11.289 -27.625 -13.953 1 93 90 GLN A O 1
ATOM 673 N N . LYS A 1 91 ? 11.312 -29.844 -14.008 1 92.38 91 LYS A N 1
ATOM 674 C CA . LYS A 1 91 ? 10.711 -29.891 -15.328 1 92.38 91 LYS A CA 1
ATOM 675 C C . LYS A 1 91 ? 9.328 -29.25 -15.328 1 92.38 91 LYS A C 1
ATOM 677 O O . LYS A 1 91 ? 8.867 -28.75 -16.359 1 92.38 91 LYS A O 1
ATOM 682 N N . TYR A 1 92 ? 8.656 -29.188 -14.164 1 93.56 92 TYR A N 1
ATOM 683 C CA . TYR A 1 92 ? 7.301 -28.656 -14.062 1 93.56 92 TYR A CA 1
ATOM 684 C C . TYR A 1 92 ? 7.312 -27.172 -13.75 1 93.56 92 TYR A C 1
ATOM 686 O O . TYR A 1 92 ? 6.258 -26.547 -13.625 1 93.56 92 TYR A O 1
ATOM 694 N N . TYR A 1 93 ? 8.453 -26.547 -13.711 1 95.31 93 TYR A N 1
ATOM 695 C CA . TYR A 1 93 ? 8.602 -25.172 -13.25 1 95.31 93 TYR A CA 1
ATOM 696 C C . TYR A 1 93 ? 7.738 -24.219 -14.078 1 95.31 93 TYR A C 1
ATOM 698 O O . TYR A 1 93 ? 6.984 -23.422 -13.531 1 95.31 93 TYR A O 1
ATOM 706 N N . PRO A 1 94 ? 7.715 -24.297 -15.383 1 94.75 94 PRO A N 1
ATOM 707 C CA . PRO A 1 94 ? 6.941 -23.312 -16.141 1 94.75 94 PRO A CA 1
ATOM 708 C C . PRO A 1 94 ? 5.453 -23.344 -15.805 1 94.75 94 PRO A C 1
ATOM 710 O O . PRO A 1 94 ? 4.832 -22.297 -15.617 1 94.75 94 PRO A O 1
ATOM 713 N N . VAL A 1 95 ? 4.887 -24.531 -15.648 1 93.12 95 VAL A N 1
ATOM 714 C CA . VAL A 1 95 ? 3.457 -24.672 -15.398 1 93.12 95 VAL A CA 1
ATOM 715 C C . VAL A 1 95 ? 3.146 -24.297 -13.953 1 93.12 95 VAL A C 1
ATOM 717 O O . VAL A 1 95 ? 2.188 -23.562 -13.688 1 93.12 95 VAL A O 1
ATOM 720 N N . VAL A 1 96 ? 3.984 -24.812 -13.031 1 95.25 96 VAL A N 1
ATOM 721 C CA . VAL A 1 96 ? 3.773 -24.562 -11.609 1 95.25 96 VAL A CA 1
ATOM 722 C C . VAL A 1 96 ? 3.9 -23.062 -11.328 1 95.25 96 VAL A C 1
ATOM 724 O O . VAL A 1 96 ? 3.076 -22.484 -10.609 1 95.25 96 VAL A O 1
ATOM 727 N N . PHE A 1 97 ? 4.922 -22.453 -11.914 1 96.44 97 PHE A N 1
ATOM 728 C CA . PHE A 1 97 ? 5.145 -21.016 -11.711 1 96.44 97 PHE A CA 1
ATOM 729 C C . PHE A 1 97 ? 3.971 -20.219 -12.25 1 96.44 97 PHE A C 1
ATOM 731 O O . PHE A 1 97 ? 3.457 -19.328 -11.57 1 96.44 97 PHE A O 1
ATOM 738 N N . ARG A 1 98 ? 3.551 -20.469 -13.375 1 94.38 98 ARG A N 1
ATOM 739 C CA . ARG A 1 98 ? 2.443 -19.75 -14 1 94.38 98 ARG A CA 1
ATOM 740 C C . ARG A 1 98 ? 1.181 -19.844 -13.148 1 94.38 98 ARG A C 1
ATOM 742 O O . ARG A 1 98 ? 0.531 -18.828 -12.875 1 94.38 98 ARG A O 1
ATOM 749 N N . GLN A 1 99 ? 0.844 -21.031 -12.758 1 93.44 99 GLN A N 1
ATOM 750 C CA . GLN A 1 99 ? -0.358 -21.25 -11.961 1 93.44 99 GLN A CA 1
ATOM 751 C C . GLN A 1 99 ? -0.242 -20.578 -10.594 1 93.44 99 GLN A C 1
ATOM 753 O O . GLN A 1 99 ? -1.211 -20 -10.102 1 93.44 99 GLN A O 1
ATOM 758 N N . ALA A 1 100 ? 0.959 -20.672 -10.008 1 96.19 100 ALA A N 1
ATOM 759 C CA . ALA A 1 100 ? 1.175 -20.078 -8.695 1 96.19 100 ALA A CA 1
ATOM 760 C C . ALA A 1 100 ? 1.057 -18.562 -8.766 1 96.19 100 ALA A C 1
ATOM 762 O O . ALA A 1 100 ? 0.42 -17.938 -7.91 1 96.19 100 ALA A O 1
ATOM 763 N N . VAL A 1 101 ? 1.649 -17.969 -9.773 1 95.75 101 VAL A N 1
ATOM 764 C CA . VAL A 1 101 ? 1.621 -16.531 -9.953 1 95.75 101 VAL A CA 1
ATOM 765 C C . VAL A 1 101 ? 0.181 -16.062 -10.156 1 95.75 101 VAL A C 1
ATOM 767 O O . VAL A 1 101 ? -0.233 -15.047 -9.586 1 95.75 101 VAL A O 1
ATOM 770 N N . GLU A 1 102 ? -0.552 -16.766 -10.898 1 93.44 102 GLU A N 1
ATOM 771 C CA . GLU A 1 102 ? -1.957 -16.438 -11.133 1 93.44 102 GLU A CA 1
ATOM 772 C C . GLU A 1 102 ? -2.76 -16.516 -9.836 1 93.44 102 GLU A C 1
ATOM 774 O O . GLU A 1 102 ? -3.576 -15.641 -9.547 1 93.44 102 GLU A O 1
ATOM 779 N N . CYS A 1 103 ? -2.512 -17.547 -9.141 1 93.69 103 CYS A N 1
ATOM 780 C CA . CYS A 1 103 ? -3.211 -17.75 -7.875 1 93.69 103 CYS A CA 1
ATOM 781 C C . CYS A 1 103 ? -2.889 -16.625 -6.895 1 93.69 103 CYS A C 1
ATOM 783 O O . CYS A 1 103 ? -3.789 -16.047 -6.273 1 93.69 103 CYS A O 1
ATOM 785 N N . VAL A 1 104 ? -1.605 -16.328 -6.758 1 95.94 104 VAL A N 1
ATOM 786 C CA . VAL A 1 104 ? -1.154 -15.289 -5.836 1 95.94 104 VAL A CA 1
ATOM 787 C C . VAL A 1 104 ? -1.81 -13.953 -6.195 1 95.94 104 VAL A C 1
ATOM 789 O O . VAL A 1 104 ? -2.207 -13.195 -5.309 1 95.94 104 VAL A O 1
ATOM 792 N N . LEU A 1 105 ? -2.02 -13.695 -7.434 1 94.81 105 LEU A N 1
ATOM 793 C CA . LEU A 1 105 ? -2.631 -12.453 -7.906 1 94.81 105 LEU A CA 1
ATOM 794 C C . LEU A 1 105 ? -4.133 -12.453 -7.648 1 94.81 105 LEU A C 1
ATOM 796 O O . LEU A 1 105 ? -4.66 -11.539 -7.02 1 94.81 105 LEU A O 1
ATOM 800 N N . LEU A 1 106 ? -4.816 -13.508 -7.992 1 91.75 106 LEU A N 1
ATOM 801 C CA . LEU A 1 106 ? -6.273 -13.523 -8.039 1 91.75 106 LEU A CA 1
ATOM 802 C C . LEU A 1 106 ? -6.859 -13.766 -6.648 1 91.75 106 LEU A C 1
ATOM 804 O O . LEU A 1 106 ? -7.902 -13.211 -6.305 1 91.75 106 LEU A O 1
ATOM 808 N N . VAL A 1 107 ? -6.172 -14.562 -5.895 1 92.56 107 VAL A N 1
ATOM 809 C CA . VAL A 1 107 ? -6.727 -14.938 -4.594 1 92.56 107 VAL A CA 1
ATOM 810 C C . VAL A 1 107 ? -6.23 -13.969 -3.525 1 92.56 107 VAL A C 1
ATOM 812 O O . VAL A 1 107 ? -7.004 -13.516 -2.676 1 92.56 107 VAL A O 1
ATOM 815 N N . PHE A 1 108 ? -4.984 -13.586 -3.619 1 93.81 108 PHE A N 1
ATOM 816 C CA . PHE A 1 108 ? -4.371 -12.867 -2.504 1 93.81 108 PHE A CA 1
ATOM 817 C C . PHE A 1 108 ? -4.137 -11.406 -2.865 1 93.81 108 PHE A C 1
ATOM 819 O O . PHE A 1 108 ? -3.83 -10.594 -1.994 1 93.81 108 PHE A O 1
ATOM 826 N N . GLY A 1 109 ? -4.254 -11.039 -4.141 1 94.12 109 GLY A N 1
ATOM 827 C CA . GLY A 1 109 ? -4.07 -9.656 -4.543 1 94.12 109 GLY A CA 1
ATOM 828 C C . GLY A 1 109 ? -2.619 -9.211 -4.531 1 94.12 109 GLY A C 1
ATOM 829 O O . GLY A 1 109 ? -2.318 -8.055 -4.242 1 94.12 109 GLY A O 1
ATOM 830 N N . VAL A 1 110 ? -1.731 -10.117 -4.742 1 95.12 110 VAL A N 1
ATOM 831 C CA . VAL A 1 110 ? -0.299 -9.836 -4.766 1 95.12 110 VAL A CA 1
ATOM 832 C C . VAL A 1 110 ? 0.232 -9.984 -6.191 1 95.12 110 VAL A C 1
ATOM 834 O O . VAL A 1 110 ? 0.027 -11.016 -6.836 1 95.12 110 VAL A O 1
ATOM 837 N N . ASP A 1 111 ? 0.88 -8.961 -6.676 1 94.62 111 ASP A N 1
ATOM 838 C CA . ASP A 1 111 ? 1.44 -8.961 -8.023 1 94.62 111 ASP A CA 1
ATOM 839 C C . ASP A 1 111 ? 2.902 -9.398 -8.008 1 94.62 111 ASP A C 1
ATOM 841 O O . ASP A 1 111 ? 3.729 -8.805 -7.312 1 94.62 111 ASP A O 1
ATOM 845 N N . VAL A 1 112 ? 3.191 -10.477 -8.719 1 95.5 112 VAL A N 1
ATOM 846 C CA . VAL A 1 112 ? 4.562 -10.922 -8.922 1 95.5 112 VAL A CA 1
ATOM 847 C C . VAL A 1 112 ? 5.141 -10.266 -10.172 1 95.5 112 VAL A C 1
ATOM 849 O O . VAL A 1 112 ? 4.738 -10.594 -11.297 1 95.5 112 VAL A O 1
ATOM 852 N N . ARG A 1 113 ? 6.094 -9.375 -9.922 1 93.31 113 ARG A N 1
ATOM 853 C CA . ARG A 1 113 ? 6.605 -8.586 -11.039 1 93.31 113 ARG A CA 1
ATOM 854 C C . ARG A 1 113 ? 8.062 -8.938 -11.336 1 93.31 113 ARG A C 1
ATOM 856 O O . ARG A 1 113 ? 8.891 -8.984 -10.43 1 93.31 113 ARG A O 1
ATOM 863 N N . GLN A 1 114 ? 8.234 -9.211 -12.602 1 91.62 114 GLN A N 1
ATOM 864 C CA . GLN A 1 114 ? 9.609 -9.406 -13.039 1 91.62 114 GLN A CA 1
ATOM 865 C C . GLN A 1 114 ? 10.305 -8.07 -13.289 1 91.62 114 GLN A C 1
ATOM 867 O O . GLN A 1 114 ? 9.742 -7.184 -13.93 1 91.62 114 GLN A O 1
ATOM 872 N N . VAL A 1 115 ? 11.453 -7.898 -12.711 1 88.81 115 VAL A N 1
ATOM 873 C CA . VAL A 1 115 ? 12.227 -6.676 -12.891 1 88.81 115 VAL A CA 1
ATOM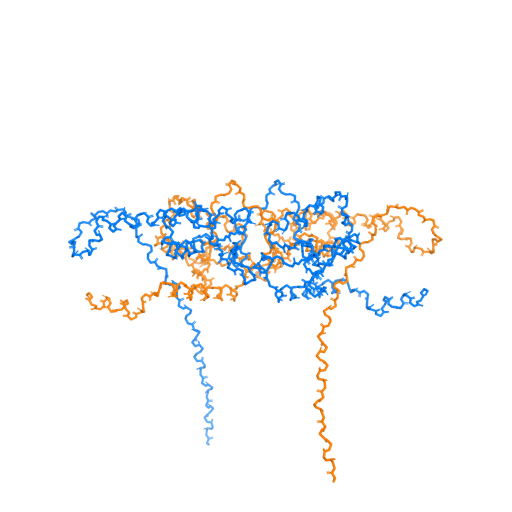 874 C C . VAL A 1 115 ? 12.969 -6.723 -14.227 1 88.81 115 VAL A C 1
ATOM 876 O O . VAL A 1 115 ? 13.562 -7.742 -14.57 1 88.81 115 VAL A O 1
ATOM 879 N N . ASP A 1 116 ? 12.969 -5.66 -14.953 1 82.44 116 ASP A N 1
ATOM 880 C CA . ASP A 1 116 ? 13.555 -5.613 -16.297 1 82.44 116 ASP A CA 1
ATOM 881 C C . ASP A 1 116 ? 15.078 -5.637 -16.219 1 82.44 116 ASP A C 1
ATOM 883 O O . ASP A 1 116 ? 15.734 -6.227 -17.094 1 82.44 116 ASP A O 1
ATOM 887 N N . THR A 1 117 ? 15.648 -5.016 -15.25 1 80 117 THR A N 1
ATOM 888 C CA . THR A 1 117 ? 17.094 -4.793 -15.188 1 80 117 THR A CA 1
ATOM 889 C C . THR A 1 117 ? 17.797 -5.977 -14.523 1 80 117 THR A C 1
ATOM 891 O O . THR A 1 117 ? 19.016 -6.066 -14.539 1 80 117 THR A O 1
ATOM 894 N N . ALA A 1 118 ? 17.078 -6.848 -13.891 1 84.5 118 ALA A N 1
ATOM 895 C CA . ALA A 1 118 ? 17.656 -7.996 -13.195 1 84.5 118 ALA A CA 1
ATOM 896 C C . ALA A 1 118 ? 16.703 -9.188 -13.211 1 84.5 118 ALA A C 1
ATOM 898 O O . ALA A 1 118 ? 15.477 -9.008 -13.242 1 84.5 118 ALA A O 1
ATOM 899 N N . PRO A 1 119 ? 17.203 -10.359 -13.312 1 91.38 119 PRO A N 1
ATOM 900 C CA . PRO A 1 119 ? 16.359 -11.555 -13.328 1 91.38 119 PRO A CA 1
ATOM 901 C C . PRO A 1 119 ? 15.766 -11.867 -11.953 1 91.38 119 PRO A C 1
ATOM 903 O O . PRO A 1 119 ? 16.047 -12.93 -11.383 1 91.38 119 PRO A O 1
ATOM 906 N N . ILE A 1 120 ? 15.062 -10.977 -11.375 1 95.25 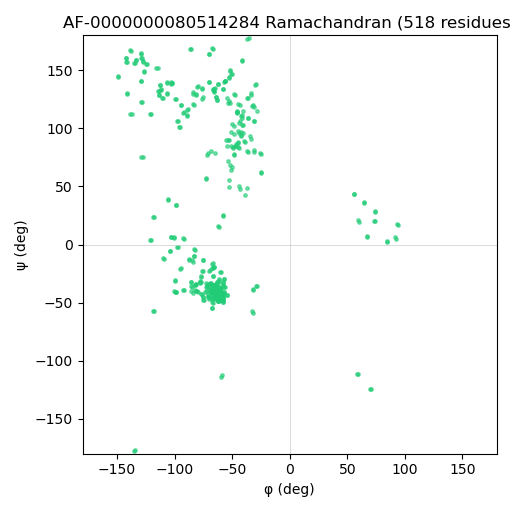120 ILE A N 1
ATOM 907 C CA . ILE A 1 120 ? 14.461 -11.148 -10.062 1 95.25 120 ILE A CA 1
ATOM 908 C C . ILE A 1 120 ? 12.969 -10.828 -10.125 1 95.25 120 ILE A C 1
ATOM 910 O O . ILE A 1 120 ? 12.508 -10.172 -11.062 1 95.25 120 ILE A O 1
ATOM 914 N N . TYR A 1 121 ? 12.234 -11.383 -9.148 1 96.06 121 TYR A N 1
ATOM 915 C CA . TYR A 1 121 ? 10.812 -11.109 -8.977 1 96.06 121 TYR A CA 1
ATOM 916 C C . TYR A 1 121 ? 10.562 -10.32 -7.691 1 96.06 121 TYR A C 1
ATOM 918 O O . TYR A 1 121 ? 11.133 -10.633 -6.645 1 96.06 121 TYR A O 1
ATOM 926 N N . ILE A 1 122 ? 9.742 -9.281 -7.852 1 95.75 122 ILE A N 1
ATOM 927 C CA . ILE A 1 122 ? 9.305 -8.5 -6.707 1 95.75 122 ILE A CA 1
ATOM 928 C C . ILE A 1 122 ? 7.797 -8.672 -6.512 1 95.75 122 ILE A C 1
ATOM 930 O O . ILE A 1 122 ? 7.035 -8.664 -7.48 1 95.75 122 ILE A O 1
ATOM 934 N N . MET A 1 123 ? 7.379 -8.938 -5.289 1 94.94 123 MET A N 1
ATOM 935 C CA . MET A 1 123 ? 5.957 -9.047 -4.973 1 94.94 123 MET A CA 1
ATOM 936 C C . MET A 1 123 ? 5.43 -7.754 -4.359 1 94.94 123 MET A C 1
ATOM 938 O O . MET A 1 123 ? 5.996 -7.246 -3.391 1 94.94 123 MET A O 1
ATOM 942 N N . VAL A 1 124 ? 4.414 -7.195 -4.918 1 93.81 124 VAL A N 1
ATOM 943 C CA . VAL A 1 124 ? 3.84 -5.945 -4.43 1 93.81 124 VAL A CA 1
ATOM 944 C C . VAL A 1 124 ? 2.318 -6.059 -4.387 1 93.81 124 VAL A C 1
ATOM 946 O O . VAL A 1 124 ? 1.729 -6.883 -5.09 1 93.81 124 VAL A O 1
ATOM 949 N N . PRO A 1 125 ? 1.654 -5.242 -3.535 1 92.56 125 PRO A N 1
ATOM 950 C CA . PRO A 1 125 ? 0.189 -5.258 -3.541 1 92.56 125 PRO A CA 1
ATOM 951 C C . PRO A 1 125 ? -0.4 -4.816 -4.879 1 92.56 125 PRO A C 1
ATOM 953 O O . PRO A 1 125 ? 0.083 -3.857 -5.484 1 92.56 125 PRO A O 1
ATOM 956 N N . SER A 1 126 ? -1.449 -5.566 -5.293 1 91.31 126 SER A N 1
ATOM 957 C CA . SER A 1 126 ? -2.156 -5.164 -6.504 1 91.31 126 SER A CA 1
ATOM 958 C C . SER A 1 126 ? -2.885 -3.84 -6.301 1 91.31 126 SER A C 1
ATOM 960 O O . SER A 1 126 ? -3.492 -3.611 -5.254 1 91.31 126 SER A O 1
ATOM 962 N N . LEU A 1 127 ? -2.756 -2.902 -7.258 1 90.12 127 LEU A N 1
ATOM 963 C CA . LEU A 1 127 ? -3.492 -1.644 -7.289 1 90.12 127 LEU A CA 1
ATOM 964 C C . LEU A 1 127 ? -3.07 -0.737 -6.141 1 90.12 127 LEU A C 1
ATOM 966 O O . LEU A 1 127 ? -3.723 0.272 -5.867 1 90.12 127 LEU A O 1
ATOM 970 N N . GLY A 1 128 ? -2.047 -1.182 -5.418 1 89.31 128 GLY A N 1
ATOM 971 C CA . GLY A 1 128 ? -1.618 -0.39 -4.277 1 89.31 128 GLY A CA 1
ATOM 972 C C . GLY A 1 128 ? -2.568 -0.479 -3.096 1 89.31 128 GLY A C 1
ATOM 973 O O . GLY A 1 128 ? -2.576 0.4 -2.232 1 89.31 128 GLY A O 1
ATOM 974 N N . LEU A 1 129 ? -3.422 -1.544 -3.057 1 92 129 LEU A N 1
ATOM 975 C CA . LEU A 1 129 ? -4.367 -1.725 -1.96 1 92 129 LEU A CA 1
ATOM 976 C C . LEU A 1 129 ? -3.641 -2.088 -0.669 1 92 129 LEU A C 1
ATOM 978 O O . LEU A 1 129 ? -2.691 -2.875 -0.687 1 92 129 LEU A O 1
ATOM 982 N N . THR A 1 130 ? -4.09 -1.521 0.425 1 90.19 130 THR A N 1
ATOM 983 C CA . THR A 1 130 ? -3.396 -1.73 1.691 1 90.19 130 THR A CA 1
ATOM 984 C C . THR A 1 130 ? -4.309 -2.432 2.695 1 90.19 130 THR A C 1
ATOM 986 O O . THR A 1 130 ? -4.109 -2.318 3.906 1 90.19 130 THR A O 1
ATOM 989 N N . CYS A 1 131 ? -5.293 -3.133 2.215 1 89.19 131 CYS A N 1
ATOM 990 C CA . CYS A 1 131 ? -6.277 -3.744 3.104 1 89.19 131 CYS A CA 1
ATOM 991 C C . CYS A 1 131 ? -5.633 -4.824 3.967 1 89.19 131 CYS A C 1
ATOM 993 O O . CYS A 1 131 ? -6.188 -5.215 4.996 1 89.19 131 CYS A O 1
ATOM 995 N N . ASP A 1 132 ? -4.477 -5.309 3.551 1 86.5 132 ASP A N 1
ATOM 996 C CA . ASP A 1 132 ? -3.797 -6.375 4.281 1 86.5 132 ASP A CA 1
ATOM 997 C C . ASP A 1 132 ? -2.721 -5.809 5.203 1 86.5 132 ASP A C 1
ATOM 999 O O . ASP A 1 132 ? -2.002 -6.559 5.867 1 86.5 132 ASP A O 1
ATOM 1003 N N . THR A 1 133 ? -2.562 -4.586 5.168 1 75.56 133 THR A N 1
ATOM 1004 C CA . THR A 1 133 ? -1.437 -3.982 5.875 1 75.56 133 THR A CA 1
ATOM 1005 C C . THR A 1 133 ? -1.847 -3.559 7.281 1 75.56 133 THR A C 1
ATOM 1007 O O . THR A 1 133 ? -2.953 -3.053 7.488 1 75.56 133 THR A O 1
ATOM 1010 N N . ILE A 1 134 ? -1.221 -4.285 8.195 1 65.44 134 ILE A N 1
ATOM 1011 C CA . ILE A 1 134 ? -1.336 -3.762 9.555 1 65.44 134 ILE A CA 1
ATOM 1012 C C . ILE A 1 134 ? -0.21 -2.764 9.82 1 65.44 134 ILE A C 1
ATOM 1014 O O . ILE A 1 134 ? 0.936 -2.994 9.43 1 65.44 134 ILE A O 1
ATOM 1018 N N . GLN A 1 135 ? -0.671 -1.588 10.031 1 59.03 135 GLN A N 1
ATOM 1019 C CA . GLN A 1 135 ? 0.39 -0.671 10.43 1 59.03 135 GLN A CA 1
ATOM 1020 C C . GLN A 1 135 ? 0.89 -0.989 11.836 1 59.03 135 GLN A C 1
ATOM 1022 O O . GLN A 1 135 ? 0.094 -1.119 12.773 1 59.03 135 GLN A O 1
ATOM 1027 N N . GLY A 1 136 ? 1.737 -2.023 11.969 1 50.59 136 GLY A N 1
ATOM 1028 C CA . GLY A 1 136 ? 2.213 -2.674 13.18 1 50.59 136 GLY A CA 1
ATOM 1029 C C . GLY A 1 136 ? 2.246 -1.748 14.383 1 50.59 136 GLY A C 1
ATOM 1030 O O . GLY A 1 136 ? 2.643 -0.586 14.266 1 50.59 136 GLY A O 1
ATOM 1031 N N . SER A 1 137 ? 1.384 -2.059 15.414 1 47.94 137 SER A N 1
ATOM 1032 C CA . SER A 1 137 ? 1.542 -1.489 16.75 1 47.94 137 SER A CA 1
ATOM 1033 C C . SER A 1 137 ? 3.012 -1.247 17.078 1 47.94 137 SER A C 1
ATOM 1035 O O . SER A 1 137 ? 3.357 -0.245 17.703 1 47.94 137 SER A O 1
ATOM 1037 N N . GLY A 1 138 ? 3.76 -2.326 17.031 1 50.59 138 GLY A N 1
ATOM 1038 C CA . GLY A 1 138 ? 5.164 -2.205 17.391 1 50.59 138 GLY A CA 1
ATOM 1039 C C . GLY A 1 138 ? 5.953 -1.35 16.406 1 50.59 138 GLY A C 1
ATOM 1040 O O . GLY A 1 138 ? 7.117 -1.025 16.656 1 50.59 138 GLY A O 1
ATOM 1041 N N . GLN A 1 139 ? 5.262 -1.193 15.273 1 58.41 139 GLN A N 1
ATOM 1042 C CA . GLN A 1 139 ? 6.062 -0.453 14.305 1 58.41 139 GLN A CA 1
ATOM 1043 C C . GLN A 1 139 ? 5.941 1.052 14.523 1 58.41 139 GLN A C 1
ATOM 1045 O O . GLN A 1 139 ? 4.926 1.53 15.031 1 58.41 139 GLN A O 1
ATOM 1050 N N . GLY A 1 140 ? 6.953 1.697 14.766 1 76.75 140 GLY A N 1
ATOM 1051 C CA . GLY A 1 140 ? 7.242 3.119 14.859 1 76.75 140 GLY A CA 1
ATOM 1052 C C . GLY A 1 140 ? 6.461 3.957 13.867 1 76.75 140 GLY A C 1
ATOM 1053 O O . GLY A 1 140 ? 5.465 3.496 13.305 1 76.75 140 GLY A O 1
ATOM 1054 N N . LEU A 1 141 ? 6.555 5.109 13.852 1 88.38 141 LEU A N 1
ATOM 1055 C CA . LEU A 1 141 ? 5.961 6.094 12.953 1 88.38 141 LEU A CA 1
ATOM 1056 C C . LEU A 1 141 ? 6.34 5.801 11.508 1 88.38 141 LEU A C 1
ATOM 1058 O O . LEU A 1 141 ? 7.414 5.258 11.234 1 88.38 141 LEU A O 1
ATOM 1062 N N . PRO A 1 142 ? 5.348 5.973 10.594 1 92.31 142 PRO A N 1
ATOM 1063 C CA . PRO A 1 142 ? 5.672 5.754 9.18 1 92.31 142 PRO A CA 1
ATOM 1064 C C . PRO A 1 142 ? 6.922 6.512 8.742 1 92.31 142 PRO A C 1
ATOM 1066 O O . PRO A 1 142 ? 7.164 7.633 9.195 1 92.31 142 PRO A O 1
ATOM 1069 N N . LYS A 1 143 ? 7.652 5.922 7.824 1 93.62 143 LYS A N 1
ATOM 1070 C CA . LYS A 1 143 ? 8.93 6.477 7.391 1 93.62 143 LYS A CA 1
ATOM 1071 C C . LYS A 1 143 ? 8.922 6.77 5.895 1 93.62 143 LYS A C 1
ATOM 1073 O O . LYS A 1 143 ? 9.93 7.215 5.336 1 93.62 143 LYS A O 1
ATOM 1078 N N . ALA A 1 144 ? 7.824 6.582 5.25 1 94.69 144 ALA A N 1
ATOM 1079 C CA . ALA A 1 144 ? 7.734 6.672 3.795 1 94.69 144 ALA A CA 1
ATOM 1080 C C . ALA A 1 144 ? 8.109 8.07 3.311 1 94.69 144 ALA A C 1
ATOM 1082 O O . ALA A 1 144 ? 8.625 8.234 2.201 1 94.69 144 ALA A O 1
ATOM 1083 N N . GLY A 1 145 ? 7.855 9.078 4.113 1 94.94 145 GLY A N 1
ATOM 1084 C CA . GLY A 1 145 ? 8.266 10.43 3.748 1 94.94 145 GLY A CA 1
ATOM 1085 C C . GLY A 1 145 ? 9.75 10.547 3.488 1 94.94 145 GLY A C 1
ATOM 1086 O O . GLY A 1 145 ? 10.172 11.195 2.521 1 94.94 145 GLY A O 1
ATOM 1087 N N . LEU A 1 146 ? 10.508 9.914 4.332 1 95.31 146 LEU A N 1
ATOM 1088 C CA . LEU A 1 146 ? 11.953 9.938 4.156 1 95.31 146 LEU A CA 1
ATOM 1089 C C . LEU A 1 146 ? 12.359 9.195 2.881 1 95.31 146 LEU A C 1
ATOM 1091 O O . LEU A 1 146 ? 13.242 9.648 2.152 1 95.31 146 LEU A O 1
ATOM 1095 N N . LEU A 1 147 ? 11.734 8.094 2.635 1 97.06 147 LEU A N 1
ATOM 1096 C CA . LEU A 1 147 ? 12.023 7.344 1.419 1 97.06 147 LEU A CA 1
ATOM 1097 C C . LEU A 1 147 ? 11.742 8.188 0.178 1 97.06 147 LEU A C 1
ATOM 1099 O O . LEU A 1 147 ? 12.531 8.188 -0.767 1 97.06 147 LEU A O 1
ATOM 1103 N N . VAL A 1 148 ? 10.656 8.914 0.211 1 96.62 148 VAL A N 1
ATOM 1104 C CA . VAL A 1 148 ? 10.289 9.773 -0.907 1 96.62 148 VAL A CA 1
ATOM 1105 C C . VAL A 1 148 ? 11.367 10.828 -1.124 1 96.62 148 VAL A C 1
ATOM 1107 O O . VAL A 1 148 ? 11.742 11.117 -2.262 1 96.62 148 VAL A O 1
ATOM 1110 N N . VAL A 1 149 ? 11.844 11.367 -0.067 1 96 149 VAL A N 1
ATOM 1111 C CA . VAL A 1 149 ? 12.898 12.367 -0.154 1 96 149 VAL A CA 1
ATOM 1112 C C . VAL A 1 149 ? 14.141 11.758 -0.8 1 96 149 VAL A C 1
ATOM 1114 O O . VAL A 1 149 ? 14.703 12.328 -1.736 1 96 149 VAL A O 1
ATOM 1117 N N . VAL A 1 150 ? 14.57 10.609 -0.37 1 97.56 150 VAL A N 1
ATOM 1118 C CA . VAL A 1 150 ? 15.773 9.953 -0.872 1 97.56 150 VAL A CA 1
ATOM 1119 C C . VAL A 1 150 ? 15.602 9.625 -2.352 1 97.56 150 VAL A C 1
ATOM 1121 O O . VAL A 1 150 ? 16.484 9.914 -3.168 1 97.56 150 VAL A O 1
ATOM 1124 N N . LEU A 1 151 ? 14.461 9.07 -2.695 1 97.5 151 LEU A N 1
ATOM 1125 C CA . LEU A 1 151 ? 14.18 8.727 -4.086 1 97.5 151 LEU A CA 1
ATOM 1126 C C . LEU A 1 151 ? 14.18 9.977 -4.961 1 97.5 151 LEU A C 1
ATOM 1128 O O . LEU A 1 151 ? 14.633 9.938 -6.109 1 97.5 151 LEU A O 1
ATOM 1132 N N . SER A 1 152 ? 13.641 11.016 -4.434 1 96.31 152 SER A N 1
ATOM 1133 C CA . SER A 1 152 ? 13.625 12.281 -5.164 1 96.31 152 SER A CA 1
ATOM 1134 C C . SER A 1 152 ? 15.039 12.781 -5.426 1 96.31 152 SER A C 1
ATOM 1136 O O . SER A 1 152 ? 15.336 13.266 -6.52 1 96.31 152 SER A O 1
ATOM 1138 N N . LEU A 1 153 ? 15.898 12.695 -4.445 1 96.19 153 LEU A N 1
ATOM 1139 C CA . LEU A 1 153 ? 17.281 13.141 -4.578 1 96.19 153 LEU A CA 1
ATOM 1140 C C . LEU A 1 153 ? 18.016 12.328 -5.637 1 96.19 153 LEU A C 1
ATOM 1142 O O . LEU A 1 153 ? 18.781 12.883 -6.422 1 96.19 153 LEU A O 1
ATOM 1146 N N . ILE A 1 154 ? 17.766 11.062 -5.656 1 97.62 154 ILE A N 1
ATOM 1147 C CA . ILE A 1 154 ? 18.391 10.188 -6.641 1 97.62 154 ILE A CA 1
ATOM 1148 C C . ILE A 1 154 ? 17.953 10.594 -8.047 1 97.62 154 ILE A C 1
ATOM 1150 O O . ILE A 1 154 ? 18.781 10.695 -8.953 1 97.62 154 ILE A O 1
ATOM 1154 N N . LEU A 1 155 ? 16.672 10.82 -8.195 1 95.12 155 LEU A N 1
ATOM 1155 C CA . LEU A 1 155 ? 16.125 11.211 -9.492 1 95.12 155 LEU A CA 1
ATOM 1156 C C . LEU A 1 155 ? 16.719 12.539 -9.953 1 95.12 155 LEU A C 1
ATOM 1158 O O . LEU A 1 155 ? 17.016 12.719 -11.141 1 95.12 155 LEU A O 1
ATOM 1162 N N . GLN A 1 156 ? 16.875 13.398 -9.062 1 91.69 156 GLN A N 1
ATOM 1163 C CA . GLN A 1 156 ? 17.422 14.727 -9.359 1 91.69 156 GLN A CA 1
ATOM 1164 C C . GLN A 1 156 ? 18.875 14.633 -9.789 1 91.69 156 GLN A C 1
ATOM 1166 O O . GLN A 1 156 ? 19.375 15.508 -10.508 1 91.69 156 GLN A O 1
ATOM 1171 N N . ASN A 1 157 ? 19.578 13.617 -9.352 1 92.31 157 ASN A N 1
ATOM 1172 C CA . ASN A 1 157 ? 20.984 13.422 -9.688 1 92.31 157 ASN A CA 1
ATOM 1173 C C . ASN A 1 157 ? 21.156 12.414 -10.82 1 92.31 157 ASN A C 1
ATOM 1175 O O . ASN A 1 157 ? 22.062 11.578 -10.781 1 92.31 157 ASN A O 1
ATOM 1179 N N . ARG A 1 158 ? 20.219 12.383 -11.773 1 90.88 158 ARG A N 1
ATOM 1180 C CA . ARG A 1 158 ? 20.281 11.578 -12.992 1 90.88 158 ARG A CA 1
ATOM 1181 C C . ARG A 1 158 ? 20.266 10.086 -12.664 1 90.88 158 ARG A C 1
ATOM 1183 O O . ARG A 1 158 ? 21.078 9.328 -13.195 1 90.88 158 ARG A O 1
ATOM 1190 N N . ASP A 1 159 ? 19.594 9.656 -11.711 1 93.06 159 ASP A N 1
ATOM 1191 C CA . ASP A 1 159 ? 19.234 8.281 -11.375 1 93.06 159 ASP A CA 1
ATOM 1192 C C . ASP A 1 159 ? 20.359 7.605 -10.578 1 93.06 159 ASP A C 1
ATOM 1194 O O . ASP A 1 159 ? 20.359 6.383 -10.414 1 93.06 159 ASP A O 1
ATOM 1198 N N . ARG A 1 160 ? 21.391 8.367 -10.297 1 95.25 160 ARG A N 1
ATOM 1199 C CA . ARG A 1 160 ? 22.438 7.926 -9.391 1 95.25 160 ARG A CA 1
ATOM 1200 C C . ARG A 1 160 ? 22.922 9.07 -8.5 1 95.25 160 ARG A C 1
ATOM 1202 O O . ARG A 1 160 ? 23.188 10.172 -8.984 1 95.25 160 ARG A O 1
ATOM 1209 N N . SER A 1 161 ? 22.953 8.805 -7.199 1 97 161 SER A N 1
ATOM 1210 C CA . SER A 1 161 ? 23.375 9.867 -6.289 1 97 161 SER A CA 1
ATOM 1211 C C . SER A 1 161 ? 24.484 9.375 -5.355 1 97 161 SER A C 1
ATOM 1213 O O . SER A 1 161 ? 24.312 8.367 -4.664 1 97 161 SER A O 1
ATOM 1215 N N . PRO A 1 162 ? 25.625 10.094 -5.406 1 97.12 162 PRO A N 1
ATOM 1216 C CA . PRO A 1 162 ? 26.625 9.773 -4.387 1 97.12 162 PRO A CA 1
ATOM 1217 C C . PRO A 1 162 ? 26.062 9.82 -2.971 1 97.12 162 PRO A C 1
ATOM 1219 O O . PRO A 1 162 ? 25.219 10.672 -2.662 1 97.12 162 PRO A O 1
ATOM 1222 N N . GLU A 1 163 ? 26.5 8.945 -2.109 1 97.12 163 GLU A N 1
ATOM 1223 C CA . GLU A 1 163 ? 25.938 8.891 -0.765 1 97.12 163 GLU A CA 1
ATOM 1224 C C . GLU A 1 163 ? 26.172 10.195 -0.007 1 97.12 163 GLU A C 1
ATOM 1226 O O . GLU A 1 163 ? 25.344 10.602 0.803 1 97.12 163 GLU A O 1
ATOM 1231 N N . GLU A 1 164 ? 27.312 10.891 -0.272 1 96 164 GLU A N 1
ATOM 1232 C CA . GLU A 1 164 ? 27.625 12.141 0.411 1 96 164 GLU A CA 1
ATOM 1233 C C . GLU A 1 164 ? 26.562 13.203 0.151 1 96 164 GLU A C 1
ATOM 1235 O O . GLU A 1 164 ? 26.234 13.984 1.044 1 96 164 GLU A O 1
ATOM 1240 N N . GLU A 1 165 ? 26.109 13.18 -1.045 1 96.12 165 GLU A N 1
ATOM 1241 C CA . GLU A 1 165 ? 25.078 14.148 -1.412 1 96.12 165 GLU A CA 1
ATOM 1242 C C . GLU A 1 165 ? 23.766 13.859 -0.687 1 96.12 165 GLU A C 1
ATOM 1244 O O . GLU A 1 165 ? 23.094 14.781 -0.223 1 96.12 165 GLU A O 1
ATOM 1249 N N . ILE A 1 166 ? 23.422 12.633 -0.578 1 97.12 166 ILE A N 1
ATOM 1250 C CA . ILE A 1 166 ? 22.188 12.219 0.104 1 97.12 166 ILE A CA 1
ATOM 1251 C C . ILE A 1 166 ? 22.281 12.594 1.582 1 97.12 166 ILE A C 1
ATOM 1253 O O . ILE A 1 166 ? 21.359 13.219 2.121 1 97.12 166 ILE A O 1
ATOM 1257 N N . TRP A 1 167 ? 23.422 12.289 2.186 1 96.81 167 TRP A N 1
ATOM 1258 C CA . TRP A 1 167 ? 23.578 12.547 3.613 1 96.81 167 TRP A CA 1
ATOM 1259 C C . TRP A 1 167 ? 23.609 14.039 3.9 1 96.81 167 TRP A C 1
ATOM 1261 O O . TRP A 1 167 ? 23.062 14.5 4.906 1 96.81 167 TRP A O 1
ATOM 1271 N N . ARG A 1 168 ? 24.234 14.75 3.031 1 95.81 168 ARG A N 1
ATOM 1272 C CA . ARG A 1 168 ? 24.266 16.203 3.168 1 95.81 168 ARG A CA 1
ATOM 1273 C C . ARG A 1 168 ? 22.844 16.781 3.137 1 95.81 168 ARG A C 1
ATOM 1275 O O . ARG A 1 168 ? 22.5 17.625 3.973 1 95.81 168 ARG A O 1
ATOM 1282 N N . ALA A 1 169 ? 22.062 16.344 2.162 1 94.5 169 ALA A N 1
ATOM 1283 C CA . ALA A 1 169 ? 20.688 16.828 2.033 1 94.5 169 ALA A CA 1
ATOM 1284 C C . ALA A 1 169 ? 19.859 16.453 3.252 1 94.5 169 ALA A C 1
ATOM 1286 O O . ALA A 1 169 ? 19.109 17.266 3.781 1 94.5 169 ALA A O 1
ATOM 1287 N N . LEU A 1 170 ? 20 15.219 3.715 1 95.69 170 LEU A N 1
ATOM 1288 C CA . LEU A 1 170 ? 19.234 14.727 4.855 1 95.69 170 LEU A CA 1
ATOM 1289 C C . LEU A 1 170 ? 19.625 15.461 6.133 1 95.69 170 LEU A C 1
ATOM 1291 O O . LEU A 1 170 ? 18.781 15.719 6.992 1 95.69 170 LEU A O 1
ATOM 1295 N N . SER A 1 171 ? 20.906 15.828 6.262 1 94.5 171 SER A N 1
ATOM 1296 C CA . SER A 1 171 ? 21.375 16.547 7.438 1 94.5 171 SER A CA 1
ATOM 1297 C C . SER A 1 171 ? 20.703 17.906 7.559 1 94.5 171 SER A C 1
ATOM 1299 O O . SER A 1 171 ? 20.438 18.375 8.664 1 94.5 171 SER A O 1
ATOM 1301 N N . LYS A 1 172 ? 20.406 18.484 6.438 1 92 172 LYS A N 1
ATOM 1302 C CA . LYS A 1 172 ? 19.719 19.766 6.418 1 92 172 LYS A CA 1
ATOM 1303 C C . LYS A 1 172 ? 18.297 19.641 6.957 1 92 172 LYS A C 1
ATOM 1305 O O . LYS A 1 172 ? 17.719 20.625 7.41 1 92 172 LYS A O 1
ATOM 1310 N N . MET A 1 173 ? 17.797 18.406 6.938 1 90.56 173 MET A N 1
ATOM 1311 C CA . MET A 1 173 ? 16.453 18.156 7.422 1 90.56 173 MET A CA 1
ATOM 1312 C C . MET A 1 173 ? 16.469 17.578 8.828 1 90.56 173 MET A C 1
ATOM 1314 O O . MET A 1 173 ? 15.453 17.109 9.336 1 90.56 173 MET A O 1
ATOM 1318 N N . GLY A 1 174 ? 17.625 17.5 9.438 1 91.19 174 GLY A N 1
ATOM 1319 C CA . GLY A 1 174 ? 17.766 17.031 10.805 1 91.19 174 GLY A CA 1
ATOM 1320 C C . GLY A 1 174 ? 18.016 15.547 10.906 1 91.19 174 GLY A C 1
ATOM 1321 O O . GLY A 1 174 ? 18 14.977 12 1 91.19 174 GLY A O 1
ATOM 1322 N N . VAL A 1 175 ? 18.203 14.883 9.805 1 93.69 175 VAL A N 1
ATOM 1323 C CA . VAL A 1 175 ? 18.516 13.453 9.781 1 93.69 175 VAL A CA 1
ATOM 1324 C C . VAL A 1 175 ? 20.031 13.258 9.633 1 93.69 175 VAL A C 1
ATOM 1326 O O . VAL A 1 175 ? 20.578 13.469 8.547 1 93.69 175 VAL A O 1
ATOM 1329 N N . CYS A 1 176 ? 20.641 12.875 10.688 1 92.12 176 CYS A N 1
ATOM 1330 C CA . CYS A 1 176 ? 22.094 12.734 10.711 1 92.12 176 CYS A CA 1
ATOM 1331 C C . CYS A 1 176 ? 22.5 11.266 10.609 1 92.12 176 CYS A C 1
ATOM 1333 O O . CYS A 1 176 ? 21.922 10.414 11.297 1 92.12 176 CYS A O 1
ATOM 1335 N N . VAL A 1 177 ? 23.469 11.023 9.891 1 90.81 177 VAL A N 1
ATOM 1336 C CA . VAL A 1 177 ? 23.906 9.672 9.562 1 90.81 177 VAL A CA 1
ATOM 1337 C C . VAL A 1 177 ? 24.391 8.969 10.82 1 90.81 177 VAL A C 1
ATOM 1339 O O . VAL A 1 177 ? 24.156 7.766 10.992 1 90.81 177 VAL A O 1
ATOM 1342 N N . LEU A 1 178 ? 25 9.602 11.773 1 90.38 178 LEU A N 1
ATOM 1343 C CA . LEU A 1 178 ? 25.656 8.969 12.906 1 90.38 178 LEU A CA 1
ATOM 1344 C C . LEU A 1 178 ? 24.812 9.078 14.164 1 90.38 178 LEU A C 1
ATOM 1346 O O . LEU A 1 178 ? 25.25 8.688 15.25 1 90.38 178 LEU A O 1
ATOM 1350 N N . ARG A 1 179 ? 23.609 9.57 14.062 1 91.69 179 ARG A N 1
ATOM 1351 C CA . ARG A 1 179 ? 22.781 9.773 15.242 1 91.69 179 ARG A CA 1
ATOM 1352 C C . ARG A 1 179 ? 21.406 9.141 15.055 1 91.69 179 ARG A C 1
ATOM 1354 O O . ARG A 1 179 ? 20.812 9.234 13.977 1 91.69 179 ARG A O 1
ATOM 1361 N N . GLU A 1 180 ? 20.984 8.578 16.109 1 92.69 180 GLU A N 1
ATOM 1362 C CA . GLU A 1 180 ? 19.625 8.039 16.109 1 92.69 180 GLU A CA 1
ATOM 1363 C C . GLU A 1 180 ? 18.594 9.156 15.961 1 92.69 180 GLU A C 1
ATOM 1365 O O . GLU A 1 180 ? 18.719 10.211 16.578 1 92.69 180 GLU A O 1
ATOM 1370 N N . HIS A 1 181 ? 17.641 8.969 15.125 1 91.5 181 HIS A N 1
ATOM 1371 C CA . HIS A 1 181 ? 16.547 9.922 14.93 1 91.5 181 HIS A CA 1
ATOM 1372 C C . HIS A 1 181 ? 15.273 9.445 15.609 1 91.5 181 HIS A C 1
ATOM 1374 O O . HIS A 1 181 ? 14.945 8.258 15.57 1 91.5 181 HIS A O 1
ATOM 1380 N N . PRO A 1 182 ? 14.578 10.25 16.219 1 88.56 182 PRO A N 1
ATOM 1381 C CA . PRO A 1 182 ? 13.383 9.852 16.969 1 88.56 182 PRO A CA 1
ATOM 1382 C C . PRO A 1 182 ? 12.352 9.141 16.078 1 88.56 182 PRO A C 1
ATOM 1384 O O . PRO A 1 182 ? 11.664 8.227 16.547 1 88.56 182 PRO A O 1
ATOM 1387 N N . ILE A 1 183 ? 12.242 9.469 14.883 1 88.94 183 ILE A N 1
ATOM 1388 C CA . ILE A 1 183 ? 11.242 8.914 13.977 1 88.94 183 ILE A CA 1
ATOM 1389 C C . ILE A 1 183 ? 11.867 7.805 13.133 1 88.94 183 ILE A C 1
ATOM 1391 O O . ILE A 1 183 ? 11.297 6.715 13.016 1 88.94 183 ILE A O 1
ATOM 1395 N N . PHE A 1 184 ? 13.062 7.992 12.672 1 92.06 184 PHE A N 1
ATOM 1396 C CA . PHE A 1 184 ? 13.617 7.152 11.609 1 92.06 184 PHE A CA 1
ATOM 1397 C C . PHE A 1 184 ? 14.609 6.148 12.18 1 92.06 184 PHE A C 1
ATOM 1399 O O . PHE A 1 184 ? 15.125 5.297 11.453 1 92.06 184 PHE A O 1
ATOM 1406 N N . GLY A 1 185 ? 14.922 6.238 13.516 1 92.5 185 GLY A N 1
ATOM 1407 C CA . GLY A 1 185 ? 15.875 5.332 14.133 1 92.5 185 GLY A CA 1
ATOM 1408 C C . GLY A 1 185 ? 17.297 5.582 13.688 1 92.5 185 GLY A C 1
ATOM 1409 O O . GLY A 1 185 ? 17.812 6.703 13.797 1 92.5 185 GLY A O 1
ATOM 1410 N N . GLU A 1 186 ? 17.891 4.516 13.172 1 95.25 186 GLU A N 1
ATOM 1411 C CA . GLU A 1 186 ? 19.25 4.617 12.641 1 95.25 186 GLU A CA 1
ATOM 1412 C C . GLU A 1 186 ? 19.219 4.84 11.133 1 95.25 186 GLU A C 1
ATOM 1414 O O . GLU A 1 186 ? 19.141 3.885 10.359 1 95.25 186 GLU A O 1
ATOM 1419 N N . PRO A 1 187 ? 19.422 6.086 10.734 1 96 187 PRO A N 1
ATOM 1420 C CA . PRO A 1 187 ? 19.234 6.418 9.32 1 96 187 PRO A CA 1
ATOM 1421 C C . PRO A 1 187 ? 20.172 5.641 8.398 1 96 187 PRO A C 1
ATOM 1423 O O . PRO A 1 187 ? 19.766 5.227 7.312 1 96 187 PRO A O 1
ATOM 1426 N N . ARG A 1 188 ? 21.422 5.484 8.75 1 96.81 188 ARG A N 1
ATOM 1427 C CA . ARG A 1 188 ? 22.375 4.754 7.91 1 96.81 188 ARG A CA 1
ATOM 1428 C C . ARG A 1 188 ? 21.906 3.318 7.688 1 96.81 188 ARG A C 1
ATOM 1430 O O . ARG A 1 188 ? 21.906 2.826 6.555 1 96.81 188 ARG A O 1
ATOM 1437 N N . GLU A 1 189 ? 21.531 2.684 8.781 1 96.88 189 GLU A N 1
ATOM 1438 C CA . GLU A 1 189 ? 21.031 1.32 8.688 1 96.88 189 GLU A CA 1
ATOM 1439 C C . GLU A 1 189 ? 19.766 1.268 7.828 1 96.88 189 GLU A C 1
ATOM 1441 O O . GLU A 1 189 ? 19.594 0.364 7.008 1 96.88 189 GLU A O 1
ATOM 1446 N N . LEU A 1 190 ? 18.906 2.188 8.039 1 96.31 190 LEU A N 1
ATOM 1447 C CA . LEU A 1 190 ? 17.641 2.254 7.32 1 96.31 190 LEU A CA 1
ATOM 1448 C C . LEU A 1 190 ? 17.875 2.338 5.816 1 96.31 190 LEU A C 1
ATOM 1450 O O . LEU A 1 190 ? 17.281 1.569 5.047 1 96.31 190 LEU A O 1
ATOM 1454 N N . LEU A 1 191 ? 18.797 3.186 5.352 1 97.81 191 LEU A N 1
ATOM 1455 C CA . LEU A 1 191 ? 19 3.428 3.93 1 97.81 191 LEU A CA 1
ATOM 1456 C C . LEU A 1 191 ? 19.875 2.334 3.316 1 97.81 191 LEU A C 1
ATOM 1458 O O . LEU A 1 191 ? 19.609 1.883 2.199 1 97.81 191 LEU A O 1
ATOM 1462 N N . THR A 1 192 ? 20.875 1.89 4.031 1 97.69 192 THR A N 1
ATOM 1463 C CA . THR A 1 192 ? 21.906 1.055 3.404 1 97.69 192 THR A CA 1
ATOM 1464 C C . THR A 1 192 ? 21.594 -0.425 3.611 1 97.69 192 THR A C 1
ATOM 1466 O O . THR A 1 192 ? 22.109 -1.28 2.889 1 97.69 192 THR A O 1
ATOM 1469 N N . GLN A 1 193 ? 20.78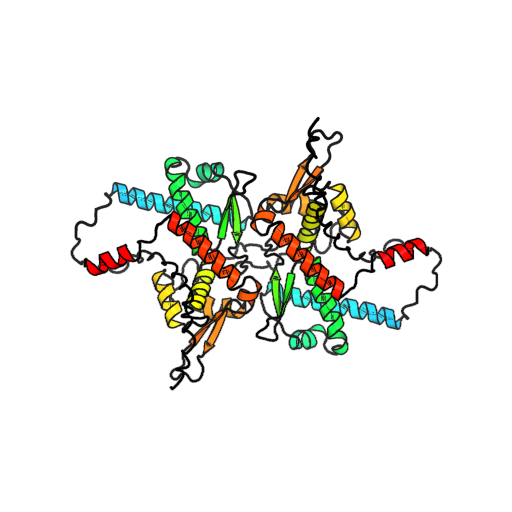1 -0.743 4.602 1 96.81 193 GLN A N 1
ATOM 1470 C CA . GLN A 1 193 ? 20.516 -2.15 4.887 1 96.81 193 GLN A CA 1
ATOM 1471 C C . GLN A 1 193 ? 19.047 -2.486 4.707 1 96.81 193 GLN A C 1
ATOM 1473 O O . GLN A 1 193 ? 18.688 -3.305 3.857 1 96.81 193 GLN A O 1
ATOM 1478 N N . VAL A 1 194 ? 18.141 -1.771 5.449 1 95.38 194 VAL A N 1
ATOM 1479 C CA . VAL A 1 194 ? 16.734 -2.123 5.469 1 95.38 194 VAL A CA 1
ATOM 1480 C C . VAL A 1 194 ? 16.109 -1.868 4.094 1 95.38 194 VAL A C 1
ATOM 1482 O O . VAL A 1 194 ? 15.586 -2.787 3.463 1 95.38 194 VAL A O 1
ATOM 1485 N N . TRP A 1 195 ? 16.219 -0.65 3.531 1 96.88 195 TRP A N 1
ATOM 1486 C CA . TRP A 1 195 ? 15.562 -0.29 2.279 1 96.88 195 TRP A CA 1
ATOM 1487 C C . TRP A 1 195 ? 16.281 -0.904 1.087 1 96.88 195 TRP A C 1
ATOM 1489 O O . TRP A 1 195 ? 15.719 -1.021 -0.002 1 96.88 195 TRP A O 1
ATOM 1499 N N . VAL A 1 196 ? 17.547 -1.233 1.251 1 97.19 196 VAL A N 1
ATOM 1500 C CA . VAL A 1 196 ? 18.266 -1.993 0.224 1 97.19 196 VAL A CA 1
ATOM 1501 C C . VAL A 1 196 ? 17.75 -3.432 0.205 1 97.19 196 VAL A C 1
ATOM 1503 O O . VAL A 1 196 ? 17.453 -3.979 -0.861 1 97.19 196 VAL A O 1
ATOM 1506 N N . ARG A 1 197 ? 17.609 -3.99 1.348 1 94.88 197 ARG A N 1
ATOM 1507 C CA . ARG A 1 197 ? 17.109 -5.355 1.464 1 94.88 197 ARG A CA 1
ATOM 1508 C C . ARG A 1 197 ? 15.68 -5.465 0.927 1 94.88 197 ARG A C 1
ATOM 1510 O O . ARG A 1 197 ? 15.352 -6.422 0.224 1 94.88 197 ARG A O 1
ATOM 1517 N N . GLU A 1 198 ? 14.852 -4.484 1.239 1 94.19 198 GLU A N 1
ATOM 1518 C CA . GLU A 1 198 ? 13.461 -4.496 0.818 1 94.19 198 GLU A CA 1
ATOM 1519 C C . GLU A 1 198 ? 13.328 -4.156 -0.664 1 94.19 198 GLU A C 1
ATOM 1521 O O . GLU A 1 198 ? 12.266 -4.359 -1.26 1 94.19 198 GLU A O 1
ATOM 1526 N N . GLY A 1 199 ? 14.367 -3.654 -1.271 1 95.19 199 GLY A N 1
ATOM 1527 C CA . GLY A 1 199 ? 14.398 -3.441 -2.709 1 95.19 199 GLY A CA 1
ATOM 1528 C C . GLY A 1 199 ? 13.969 -2.041 -3.113 1 95.19 199 GLY A C 1
ATOM 1529 O O . GLY A 1 199 ? 13.672 -1.792 -4.281 1 95.19 199 GLY A O 1
ATOM 1530 N N . TYR A 1 200 ? 13.969 -1.049 -2.158 1 96.75 200 TYR A N 1
ATOM 1531 C CA . TYR A 1 200 ? 13.617 0.325 -2.496 1 96.75 200 TYR A CA 1
ATOM 1532 C C . TYR A 1 200 ? 14.836 1.089 -3.008 1 96.75 200 TYR A C 1
ATOM 1534 O O . TYR A 1 200 ? 14.703 1.998 -3.832 1 96.75 200 TYR A O 1
ATOM 1542 N N . LEU A 1 201 ? 15.992 0.688 -2.445 1 97.75 201 LEU A N 1
ATOM 1543 C CA . LEU A 1 201 ? 17.234 1.344 -2.828 1 97.75 201 LEU A CA 1
ATOM 1544 C C . LEU A 1 201 ? 18.281 0.321 -3.273 1 97.75 201 LEU A C 1
ATOM 1546 O O . LEU A 1 201 ? 18.219 -0.846 -2.877 1 97.75 201 LEU A O 1
ATOM 1550 N N . GLU A 1 202 ? 19.062 0.73 -4.133 1 96.94 202 GLU A N 1
ATOM 1551 C CA . GLU A 1 202 ? 20.328 0.059 -4.406 1 96.94 202 GLU A CA 1
ATOM 1552 C C . GLU A 1 202 ? 21.5 0.862 -3.861 1 96.94 202 GLU A C 1
ATOM 1554 O O . GLU A 1 202 ? 21.547 2.088 -3.994 1 96.94 202 GLU A O 1
ATOM 1559 N N . TYR A 1 203 ? 22.359 0.217 -3.143 1 97.88 203 TYR A N 1
ATOM 1560 C CA . TYR A 1 203 ? 23.562 0.801 -2.57 1 97.88 203 TYR A CA 1
ATOM 1561 C C . TYR A 1 203 ? 24.812 0.069 -3.059 1 97.88 203 TYR A C 1
ATOM 1563 O O . TYR A 1 203 ? 25 -1.111 -2.76 1 97.88 203 TYR A O 1
ATOM 1571 N N . ARG A 1 204 ? 25.594 0.734 -3.824 1 96.81 204 ARG A N 1
ATOM 1572 C CA . ARG A 1 204 ? 26.719 0.027 -4.418 1 96.81 204 ARG A CA 1
ATOM 1573 C C . ARG A 1 204 ? 27.953 0.916 -4.465 1 96.81 204 ARG A C 1
ATOM 1575 O O . ARG A 1 204 ? 27.844 2.143 -4.395 1 96.81 204 ARG A O 1
ATOM 1582 N N . GLN A 1 205 ? 29.078 0.29 -4.594 1 96.44 205 GLN A N 1
ATOM 1583 C CA . GLN A 1 205 ? 30.344 0.993 -4.793 1 96.44 205 GLN A CA 1
ATOM 1584 C C . GLN A 1 205 ? 30.469 1.505 -6.223 1 96.44 205 GLN A C 1
ATOM 1586 O O . GLN A 1 205 ? 30.109 0.801 -7.172 1 96.44 205 GLN A O 1
ATOM 1591 N N . VAL A 1 206 ? 30.891 2.766 -6.375 1 94.12 206 VAL A N 1
ATOM 1592 C CA . VAL A 1 206 ? 31.156 3.322 -7.695 1 94.12 206 VAL A CA 1
ATOM 1593 C C . VAL A 1 206 ? 32.312 2.576 -8.344 1 94.12 206 VAL A C 1
ATOM 1595 O O . VAL A 1 206 ? 33.375 2.43 -7.734 1 94.12 206 VAL A O 1
ATOM 1598 N N . PRO A 1 207 ? 32.094 2.1 -9.531 1 91.06 207 PRO A N 1
ATOM 1599 C CA . PRO A 1 207 ? 33.156 1.341 -10.18 1 91.06 207 PRO A CA 1
ATOM 1600 C C . PRO A 1 207 ? 34.469 2.133 -10.289 1 91.06 207 PRO A C 1
ATOM 1602 O O . PRO A 1 207 ? 34.438 3.336 -10.57 1 91.06 207 PRO A O 1
ATOM 1605 N N . ASP A 1 208 ? 35.594 1.512 -10.094 1 91.88 208 ASP A N 1
ATOM 1606 C CA . ASP A 1 208 ? 36.969 2.004 -10.289 1 91.88 208 ASP A CA 1
ATOM 1607 C C . ASP A 1 208 ? 37.219 3.227 -9.422 1 91.88 208 ASP A C 1
ATOM 1609 O O . ASP A 1 208 ? 38 4.113 -9.812 1 91.88 208 ASP A O 1
ATOM 1613 N N . SER A 1 209 ? 36.438 3.301 -8.477 1 90.25 209 SER A N 1
ATOM 1614 C CA . SER A 1 209 ? 36.688 4.41 -7.566 1 90.25 209 SER A CA 1
ATOM 1615 C C . SER A 1 209 ? 37.75 4.059 -6.543 1 90.25 209 SER A C 1
ATOM 1617 O O . SER A 1 209 ? 37.75 2.967 -5.973 1 90.25 209 SER A O 1
ATOM 1619 N N . ASP A 1 210 ? 38.812 4.934 -6.312 1 91.62 210 ASP A N 1
ATOM 1620 C CA . ASP A 1 210 ? 39.875 4.832 -5.305 1 91.62 210 ASP A CA 1
ATOM 1621 C C . ASP A 1 210 ? 40.156 6.195 -4.684 1 91.62 210 ASP A C 1
ATOM 1623 O O . ASP A 1 210 ? 40.656 7.102 -5.363 1 91.62 210 ASP A O 1
ATOM 1627 N N . PRO A 1 211 ? 39.844 6.461 -3.346 1 93.5 211 PRO A N 1
ATOM 1628 C CA . PRO A 1 211 ? 39.281 5.516 -2.383 1 93.5 211 PRO A CA 1
ATOM 1629 C C . PRO A 1 211 ? 37.875 5.102 -2.74 1 93.5 211 PRO A C 1
ATOM 1631 O O . PRO A 1 211 ? 37.219 5.754 -3.562 1 93.5 211 PRO A O 1
ATOM 1634 N N . ALA A 1 212 ? 37.344 4.094 -2.102 1 94.06 212 ALA A N 1
ATOM 1635 C CA . ALA A 1 212 ? 36.031 3.541 -2.398 1 94.06 212 ALA A CA 1
ATOM 1636 C C . ALA A 1 212 ? 34.938 4.57 -2.143 1 94.06 212 ALA A C 1
ATOM 1638 O O . ALA A 1 212 ? 34.906 5.215 -1.091 1 94.06 212 ALA A O 1
ATOM 1639 N N . ARG A 1 213 ? 34.156 4.832 -3.121 1 95.94 213 ARG A N 1
ATOM 1640 C CA . ARG A 1 213 ? 32.969 5.688 -3.016 1 95.94 213 ARG A CA 1
ATOM 1641 C C . ARG A 1 213 ? 31.688 4.891 -3.258 1 95.94 213 ARG A C 1
ATOM 1643 O O . ARG A 1 213 ? 31.703 3.891 -3.98 1 95.94 213 ARG A O 1
ATOM 1650 N N . PHE A 1 214 ? 30.656 5.375 -2.641 1 97.5 214 PHE A N 1
ATOM 1651 C CA . PHE A 1 214 ? 29.391 4.645 -2.764 1 97.5 214 PHE A CA 1
ATOM 1652 C C . PHE A 1 214 ? 28.297 5.555 -3.293 1 97.5 214 PHE A C 1
ATOM 1654 O O . PHE A 1 214 ? 28.375 6.777 -3.17 1 97.5 214 PHE A O 1
ATOM 1661 N N . GLU A 1 215 ? 27.297 4.922 -3.924 1 98.12 215 GLU A N 1
ATOM 1662 C CA . GLU A 1 215 ? 26.172 5.672 -4.477 1 98.12 215 GLU A CA 1
ATOM 1663 C C . GLU A 1 215 ? 24.859 4.93 -4.273 1 98.12 215 GLU A C 1
ATOM 1665 O O . GLU A 1 215 ? 24.844 3.719 -4.047 1 98.12 215 GLU A O 1
ATOM 1670 N N . PHE A 1 216 ? 23.781 5.707 -4.293 1 98.19 216 PHE A N 1
ATOM 1671 C CA . PHE A 1 216 ? 22.438 5.172 -4.188 1 98.19 216 PHE A CA 1
ATOM 1672 C C . PHE A 1 216 ? 21.719 5.238 -5.531 1 98.19 216 PHE A C 1
ATOM 1674 O O . PHE A 1 216 ? 21.875 6.207 -6.281 1 98.19 216 PHE A O 1
ATOM 1681 N N . LEU A 1 217 ? 20.953 4.172 -5.879 1 97.62 217 LEU A N 1
ATOM 1682 C CA . LEU A 1 217 ? 20.047 4.117 -7.012 1 97.62 217 LEU A CA 1
ATOM 1683 C C . LEU A 1 217 ? 18.656 3.641 -6.574 1 97.62 217 LEU A C 1
ATOM 1685 O O . LEU A 1 217 ? 18.516 3.068 -5.488 1 97.62 217 LEU A O 1
ATOM 1689 N N . TRP A 1 218 ? 17.672 3.941 -7.422 1 96.88 218 TRP A N 1
ATOM 1690 C CA . TRP A 1 218 ? 16.359 3.332 -7.184 1 96.88 218 TRP A CA 1
ATOM 1691 C C . TRP A 1 218 ? 16.469 1.81 -7.184 1 96.88 218 TRP A C 1
ATOM 1693 O O . TRP A 1 218 ? 17.156 1.227 -8.023 1 96.88 218 TRP A O 1
ATOM 1703 N N . GLY A 1 219 ? 15.852 1.186 -6.195 1 96.19 219 GLY A N 1
ATOM 1704 C CA . GLY A 1 219 ? 15.766 -0.267 -6.203 1 96.19 219 GLY A CA 1
ATOM 1705 C C . GLY A 1 219 ? 14.586 -0.794 -6.992 1 96.19 219 GLY A C 1
ATOM 1706 O O . GLY A 1 219 ? 13.711 -0.027 -7.398 1 96.19 219 GLY A O 1
ATOM 1707 N N . PRO A 1 220 ? 14.57 -2.082 -7.25 1 95.25 220 PRO A N 1
ATOM 1708 C CA . PRO A 1 220 ? 13.531 -2.693 -8.078 1 95.25 220 PRO A CA 1
ATOM 1709 C C . PRO A 1 220 ? 12.133 -2.531 -7.484 1 95.25 220 PRO A C 1
ATOM 1711 O O . PRO A 1 220 ? 11.156 -2.385 -8.227 1 95.25 220 PRO A O 1
ATOM 1714 N N . ARG A 1 221 ? 11.992 -2.596 -6.215 1 95.38 221 ARG A N 1
ATOM 1715 C CA . ARG A 1 221 ? 10.68 -2.473 -5.59 1 95.38 221 ARG A CA 1
ATOM 1716 C C . ARG A 1 221 ? 10.125 -1.063 -5.762 1 95.38 221 ARG A C 1
ATOM 1718 O O . ARG A 1 221 ? 8.914 -0.883 -5.922 1 95.38 221 ARG A O 1
ATOM 1725 N N . ALA A 1 222 ? 11.008 -0.046 -5.645 1 95.38 222 ALA A N 1
ATOM 1726 C CA . ALA A 1 222 ? 10.562 1.324 -5.891 1 95.38 222 ALA A CA 1
ATOM 1727 C C . ALA A 1 222 ? 9.914 1.452 -7.266 1 95.38 222 ALA A C 1
ATOM 1729 O O . ALA A 1 222 ? 8.836 2.035 -7.395 1 95.38 222 ALA A O 1
ATOM 1730 N N . PHE A 1 223 ? 10.531 0.831 -8.281 1 93.81 223 PHE A N 1
ATOM 1731 C CA . PHE A 1 223 ? 9.992 0.859 -9.633 1 93.81 223 PHE A CA 1
ATOM 1732 C C . PHE A 1 223 ? 8.672 0.105 -9.711 1 93.81 223 PHE A C 1
ATOM 1734 O O . PHE A 1 223 ? 7.75 0.526 -10.406 1 93.81 223 PHE A O 1
ATOM 1741 N N . ALA A 1 224 ? 8.633 -0.989 -8.984 1 92.62 224 ALA A N 1
ATOM 1742 C CA . ALA A 1 224 ? 7.449 -1.846 -9.055 1 92.62 224 ALA A CA 1
ATOM 1743 C C . ALA A 1 224 ? 6.246 -1.175 -8.391 1 92.62 224 ALA A C 1
ATOM 1745 O O . ALA A 1 224 ? 5.113 -1.325 -8.859 1 92.62 224 ALA A O 1
ATOM 1746 N N . GLU A 1 225 ? 6.422 -0.498 -7.297 1 92.94 225 GLU A N 1
ATOM 1747 C CA . GLU A 1 225 ? 5.328 0.132 -6.562 1 92.94 225 GLU A CA 1
ATOM 1748 C C . GLU A 1 225 ? 4.949 1.476 -7.18 1 92.94 225 GLU A C 1
ATOM 1750 O O . GLU A 1 225 ? 3.795 1.896 -7.102 1 92.94 225 GLU A O 1
ATOM 1755 N N . THR A 1 226 ? 5.988 2.039 -7.648 1 91.25 226 THR A N 1
ATOM 1756 C CA . THR A 1 226 ? 5.766 3.307 -8.336 1 91.25 226 THR A CA 1
ATOM 1757 C C . THR A 1 226 ? 6.547 3.355 -9.641 1 91.25 226 THR A C 1
ATOM 1759 O O . THR A 1 226 ? 6.941 2.316 -10.18 1 91.25 226 THR A O 1
ATOM 1762 N N . SER A 1 227 ? 6.617 4.223 -10.391 1 89.19 227 SER A N 1
ATOM 1763 C CA . SER A 1 227 ? 7.43 4.508 -11.57 1 89.19 227 SER A CA 1
ATOM 1764 C C . SER A 1 227 ? 7.984 5.93 -11.523 1 89.19 227 SER A C 1
ATOM 1766 O O . SER A 1 227 ? 7.488 6.773 -10.773 1 89.19 227 SER A O 1
ATOM 1768 N N . LYS A 1 228 ? 9.055 6.094 -12.297 1 91.5 228 LYS A N 1
ATOM 1769 C CA . LYS A 1 228 ? 9.625 7.434 -12.352 1 91.5 228 LYS A CA 1
ATOM 1770 C C . LYS A 1 228 ? 8.586 8.461 -12.797 1 91.5 228 LYS A C 1
ATOM 1772 O O . LYS A 1 228 ? 8.547 9.578 -12.273 1 91.5 228 LYS A O 1
ATOM 1777 N N . GLU A 1 229 ? 7.77 7.984 -13.688 1 91.75 229 GLU A N 1
ATOM 1778 C CA . GLU A 1 229 ? 6.734 8.875 -14.211 1 91.75 229 GLU A CA 1
ATOM 1779 C C . GLU A 1 229 ? 5.711 9.227 -13.133 1 91.75 229 GLU A C 1
ATOM 1781 O O . GLU A 1 229 ? 5.426 10.398 -12.898 1 91.75 229 GLU A O 1
ATOM 1786 N N . LYS A 1 230 ? 5.211 8.25 -12.469 1 90.75 230 LYS A N 1
ATOM 1787 C CA . LYS A 1 230 ? 4.227 8.445 -11.414 1 90.75 230 LYS A CA 1
ATOM 1788 C C . LYS A 1 230 ? 4.824 9.234 -10.25 1 90.75 230 LYS A C 1
ATOM 1790 O O . LYS A 1 230 ? 4.156 10.094 -9.672 1 90.75 230 LYS A O 1
ATOM 1795 N N . PHE A 1 231 ? 6.012 8.945 -10.055 1 94.81 231 PHE A N 1
ATOM 1796 C CA . PHE A 1 231 ? 6.73 9.594 -8.969 1 94.81 231 PHE A CA 1
ATOM 1797 C C . PHE A 1 231 ? 6.906 11.086 -9.25 1 94.81 231 PHE A C 1
ATOM 1799 O O . PHE A 1 231 ? 6.637 11.922 -8.383 1 94.81 231 PHE A O 1
ATOM 1806 N N . THR A 1 232 ? 7.309 11.406 -10.406 1 92.94 232 THR A N 1
ATOM 1807 C CA . THR A 1 232 ? 7.523 12.789 -10.805 1 92.94 232 THR A CA 1
ATOM 1808 C C . THR A 1 232 ? 6.207 13.562 -10.797 1 92.94 232 THR A C 1
ATOM 1810 O O . THR A 1 232 ? 6.156 14.703 -10.336 1 92.94 232 THR A O 1
ATOM 1813 N N . GLU A 1 233 ? 5.188 12.938 -11.25 1 91.62 233 GLU A N 1
ATOM 1814 C CA . GLU A 1 233 ? 3.865 13.555 -11.227 1 91.62 233 GLU A CA 1
ATOM 1815 C C . GLU A 1 233 ? 3.426 13.844 -9.789 1 91.62 233 GLU A C 1
ATOM 1817 O O . GLU A 1 233 ? 2.863 14.906 -9.516 1 91.62 233 GLU A O 1
ATOM 1822 N N . TYR A 1 234 ? 3.68 12.953 -9.031 1 92.06 234 TYR A N 1
ATOM 1823 C CA . TYR A 1 234 ? 3.348 13.102 -7.617 1 92.06 234 TYR A CA 1
ATOM 1824 C C . TYR A 1 234 ? 4.109 14.266 -6.996 1 92.06 234 TYR A C 1
ATOM 1826 O O . TYR A 1 234 ? 3.529 15.086 -6.285 1 92.06 234 TYR A O 1
ATOM 1834 N N . LEU A 1 235 ? 5.383 14.297 -7.254 1 90.94 235 LEU A N 1
ATOM 1835 C CA . LEU A 1 235 ? 6.207 15.367 -6.715 1 90.94 235 LEU A CA 1
ATOM 1836 C C . LEU A 1 235 ? 5.719 16.734 -7.199 1 90.94 235 LEU A C 1
ATOM 1838 O O . LEU A 1 235 ? 5.711 17.703 -6.438 1 90.94 235 LEU A O 1
ATOM 1842 N N . LEU A 1 236 ? 5.312 16.797 -8.406 1 89.5 236 LEU A N 1
ATOM 1843 C CA . LEU A 1 236 ? 4.801 18.047 -8.969 1 89.5 236 LEU A CA 1
ATOM 1844 C C . LEU A 1 236 ? 3.51 18.469 -8.273 1 89.5 236 LEU A C 1
ATOM 1846 O O . LEU A 1 236 ? 3.32 19.641 -7.973 1 89.5 236 LEU A O 1
ATOM 1850 N N . ARG A 1 237 ? 2.68 17.531 -7.969 1 86.31 237 ARG A N 1
ATOM 1851 C CA . ARG A 1 237 ? 1.416 17.797 -7.293 1 86.31 237 ARG A CA 1
ATOM 1852 C C . ARG A 1 237 ? 1.655 18.297 -5.867 1 86.31 237 ARG A C 1
ATOM 1854 O O . ARG A 1 237 ? 1.011 19.234 -5.414 1 86.31 237 ARG A O 1
ATOM 1861 N N . VAL A 1 238 ? 2.529 17.641 -5.223 1 87.38 238 VAL A N 1
ATOM 1862 C CA . VAL A 1 238 ? 2.834 17.984 -3.836 1 87.38 238 VAL A CA 1
ATOM 1863 C C . VAL A 1 238 ? 3.441 19.375 -3.766 1 87.38 238 VAL A C 1
ATOM 1865 O O . VAL A 1 238 ? 3.109 20.172 -2.873 1 87.38 238 VAL A O 1
ATOM 1868 N N . ASN A 1 239 ? 4.359 19.656 -4.613 1 82.88 239 ASN A N 1
ATOM 1869 C CA . ASN A 1 239 ? 5.004 20.969 -4.656 1 82.88 239 ASN A CA 1
ATOM 1870 C C . ASN A 1 239 ? 4 22.078 -4.953 1 82.88 239 ASN A C 1
ATOM 1872 O O . ASN A 1 239 ? 4.09 23.172 -4.387 1 82.88 239 ASN A O 1
ATOM 1876 N N . ARG A 1 240 ? 3.127 21.797 -5.797 1 70.19 240 ARG A N 1
ATOM 1877 C CA . ARG A 1 240 ? 2.09 22.781 -6.105 1 70.19 240 ARG A CA 1
ATOM 1878 C C . ARG A 1 240 ? 1.225 23.062 -4.883 1 70.19 240 ARG A C 1
ATOM 1880 O O . ARG A 1 240 ? 0.854 24.219 -4.633 1 70.19 240 ARG A O 1
ATOM 1887 N N . ARG A 1 241 ? 0.992 22.062 -4.207 1 70.38 241 ARG A N 1
ATOM 1888 C CA . ARG A 1 241 ? 0.191 22.203 -2.994 1 70.38 241 ARG A CA 1
ATOM 1889 C C . ARG A 1 241 ? 0.962 22.953 -1.914 1 70.38 241 ARG A C 1
ATOM 1891 O O . ARG A 1 241 ? 0.4 23.797 -1.217 1 70.38 241 ARG A O 1
ATOM 1898 N N . ALA A 1 242 ? 2.203 22.516 -1.756 1 64.75 242 ALA A N 1
ATOM 1899 C CA . ALA A 1 242 ? 3.049 23.172 -0.757 1 64.75 242 ALA A CA 1
ATOM 1900 C C . ALA A 1 242 ? 3.291 24.641 -1.111 1 64.75 242 ALA A C 1
ATOM 1902 O O . ALA A 1 242 ? 3.295 25.5 -0.232 1 64.75 242 ALA A O 1
ATOM 1903 N N . PHE A 1 243 ? 3.572 24.828 -2.391 1 52.81 243 PHE A N 1
ATOM 1904 C CA . PHE A 1 243 ? 3.795 26.203 -2.852 1 52.81 243 PHE A CA 1
ATOM 1905 C C . PHE A 1 243 ? 2.525 27.031 -2.709 1 52.81 243 PHE A C 1
ATOM 1907 O O . PHE A 1 243 ? 2.594 28.25 -2.484 1 52.81 243 PHE A O 1
ATOM 1914 N N . ARG A 1 244 ? 1.471 26.422 -2.906 1 49.78 244 ARG A N 1
ATOM 1915 C CA . ARG A 1 244 ? 0.229 27.141 -2.664 1 49.78 244 ARG A CA 1
ATOM 1916 C C . ARG A 1 244 ? 0.091 27.516 -1.191 1 49.78 244 ARG A C 1
ATOM 1918 O O . ARG A 1 244 ? -0.464 28.562 -0.86 1 49.78 244 ARG A O 1
ATOM 1925 N N . SER A 1 245 ? 0.535 26.625 -0.423 1 50.78 245 SER A N 1
ATOM 1926 C CA . SER A 1 245 ? 0.402 26.875 1.009 1 50.78 245 SER A CA 1
ATOM 1927 C C . SER A 1 245 ? 1.565 27.703 1.536 1 50.78 245 SER A C 1
ATOM 1929 O O . SER A 1 245 ? 1.403 28.484 2.482 1 50.78 245 SER A O 1
ATOM 1931 N N . PHE A 1 246 ? 2.824 27.422 1.053 1 41.81 246 PHE A N 1
ATOM 1932 C CA . PHE A 1 246 ? 4.008 28.172 1.438 1 41.81 246 PHE A CA 1
ATOM 1933 C C . PHE A 1 246 ? 4.793 28.625 0.209 1 41.81 246 PHE A C 1
ATOM 1935 O O . PHE A 1 246 ? 5.664 27.891 -0.275 1 41.81 246 PHE A O 1
ATOM 1942 N N . PRO A 1 247 ? 4.273 29.594 -0.42 1 40.81 247 PRO A N 1
ATOM 1943 C CA . PRO A 1 247 ? 5.027 30.031 -1.603 1 40.81 247 PRO A CA 1
ATOM 1944 C C . PRO A 1 247 ? 6.535 30.047 -1.362 1 40.81 247 PRO A C 1
ATOM 1946 O O . PRO A 1 247 ? 6.992 30.578 -0.348 1 40.81 247 PRO A O 1
ATOM 1949 N N . LEU A 1 248 ? 7.297 28.938 -1.751 1 40.09 248 LEU A N 1
ATOM 1950 C CA . LEU A 1 248 ? 8.75 29.016 -1.717 1 40.09 248 LEU A CA 1
ATOM 1951 C C . LEU A 1 248 ? 9.234 30.406 -2.119 1 40.09 248 LEU A C 1
ATOM 1953 O O . LEU A 1 248 ? 8.641 31.047 -2.982 1 40.09 248 LEU A O 1
ATOM 1957 N N . PRO A 1 249 ? 10.016 31.047 -1.345 1 37 249 PRO A N 1
ATOM 1958 C CA . PRO A 1 249 ? 10.5 32.312 -1.846 1 37 249 PRO A CA 1
ATOM 1959 C C . PRO A 1 249 ? 10.992 32.25 -3.291 1 37 249 PRO A C 1
ATOM 1961 O O . PRO A 1 249 ? 11.5 31.219 -3.719 1 37 249 PRO A O 1
ATOM 1964 N N . SER A 1 250 ? 10.398 32.875 -4.207 1 36.41 250 SER A N 1
ATOM 1965 C CA . SER A 1 250 ? 10.859 32.969 -5.59 1 36.41 250 SER A CA 1
ATOM 1966 C C . SER A 1 250 ? 12.383 33 -5.664 1 36.41 250 SER A C 1
ATOM 1968 O O . SER A 1 250 ? 13.047 33.438 -4.73 1 36.41 250 SER A O 1
ATOM 1970 N N . ALA A 1 251 ? 12.938 32.125 -6.535 1 39.97 251 ALA A N 1
ATOM 1971 C CA . ALA A 1 251 ? 14.367 32.281 -6.793 1 39.97 251 ALA A CA 1
ATOM 1972 C C . ALA A 1 251 ? 14.797 33.75 -6.695 1 39.97 251 ALA A C 1
ATOM 1974 O O . ALA A 1 251 ? 15.906 34.031 -6.246 1 39.97 251 ALA A O 1
ATOM 1975 N N . GLU A 1 252 ? 13.969 34.5 -7.164 1 41.59 252 GLU A N 1
ATOM 1976 C CA . GLU A 1 252 ? 14.266 35.938 -7.168 1 41.59 252 GLU A CA 1
ATOM 1977 C C . GLU A 1 252 ? 14.367 36.469 -5.75 1 41.59 252 GLU A C 1
ATOM 1979 O O . GLU A 1 252 ? 15.211 37.344 -5.469 1 41.59 252 GLU A O 1
ATOM 1984 N N . ALA A 1 253 ? 13.594 35.969 -4.91 1 43.19 253 ALA A N 1
ATOM 1985 C CA . ALA A 1 253 ? 13.648 36.5 -3.547 1 43.19 253 ALA A CA 1
ATOM 1986 C C . ALA A 1 253 ? 14.859 35.938 -2.795 1 43.19 253 ALA A C 1
ATOM 1988 O O . ALA A 1 253 ? 15.469 36.656 -1.994 1 43.19 253 ALA A O 1
ATOM 1989 N N . VAL A 1 254 ? 15.258 34.75 -3.074 1 42.94 254 VAL A N 1
ATOM 1990 C CA . VAL A 1 254 ? 16.469 34.188 -2.504 1 42.94 254 VAL A CA 1
ATOM 1991 C C . VAL A 1 254 ? 17.703 34.844 -3.096 1 42.94 254 VAL A C 1
ATOM 1993 O O . VAL A 1 254 ? 18.656 35.156 -2.379 1 42.94 254 VAL A O 1
ATOM 1996 N N . ARG A 1 255 ? 17.719 35.062 -4.34 1 40.19 255 ARG A N 1
ATOM 1997 C CA . ARG A 1 255 ? 18.797 35.812 -4.977 1 40.19 255 ARG A CA 1
ATOM 1998 C C . ARG A 1 255 ? 18.875 37.25 -4.426 1 40.19 255 ARG A C 1
ATOM 2000 O O . ARG A 1 255 ? 19.969 37.781 -4.27 1 40.19 255 ARG A O 1
ATOM 2007 N N . GLU A 1 256 ? 17.766 37.781 -4.23 1 42.53 256 GLU A N 1
ATOM 2008 C CA . GLU A 1 256 ? 17.781 39.156 -3.756 1 42.53 256 GLU A CA 1
ATOM 2009 C C . GLU A 1 256 ? 18.328 39.25 -2.332 1 42.53 256 GLU A C 1
ATOM 2011 O O . GLU A 1 256 ? 19.016 40.188 -1.984 1 42.53 256 GLU A O 1
ATOM 2016 N N . GLU A 1 257 ? 18.062 38.25 -1.539 1 42.72 257 GLU A N 1
ATOM 2017 C CA . GLU A 1 257 ? 18.641 38.281 -0.2 1 42.72 257 GLU A CA 1
ATOM 2018 C C . GLU A 1 257 ? 20.141 38 -0.245 1 42.72 257 GLU A C 1
ATOM 2020 O O . GLU A 1 257 ? 20.891 38.562 0.562 1 42.72 257 GLU A O 1
ATOM 2025 N N . GLU A 1 258 ? 20.531 37.188 -1.149 1 41.81 258 GLU A N 1
ATOM 2026 C CA . GLU A 1 258 ? 21.969 37 -1.322 1 41.81 258 GLU A CA 1
ATOM 2027 C C . GLU A 1 258 ? 22.625 38.281 -1.85 1 41.81 258 GLU A C 1
ATOM 2029 O O . GLU A 1 258 ? 23.75 38.625 -1.483 1 41.81 258 GLU A O 1
ATOM 2034 N N . GLU A 1 259 ? 21.891 38.906 -2.713 1 44.34 259 GLU A N 1
ATOM 2035 C CA . GLU A 1 259 ? 22.5 40.125 -3.234 1 44.34 259 GLU A CA 1
ATOM 2036 C C . GLU A 1 259 ? 22.406 41.281 -2.229 1 44.34 259 GLU A C 1
ATOM 2038 O O . GLU A 1 259 ? 23.172 42.219 -2.287 1 44.34 259 GLU A O 1
ATOM 2043 N N . GLY A 1 260 ? 21.375 41.219 -1.394 1 40.5 260 GLY A N 1
ATOM 2044 C CA . GLY A 1 260 ? 21.281 42.312 -0.474 1 40.5 260 GLY A CA 1
ATOM 2045 C C . GLY A 1 260 ? 22.125 42.156 0.772 1 40.5 260 GLY A C 1
ATOM 2046 O O . GLY A 1 260 ? 22.109 43 1.665 1 40.5 260 GLY A O 1
ATOM 2047 N N . SER A 1 261 ? 22.609 40.875 1.022 1 36.16 261 SER A N 1
ATOM 2048 C CA . SER A 1 261 ? 23.641 40.875 2.047 1 36.16 261 SER A CA 1
ATOM 2049 C C . SER A 1 261 ? 25.016 41.156 1.44 1 36.16 261 SER A C 1
ATOM 2051 O O . SER A 1 261 ? 25.281 40.781 0.293 1 36.16 261 SER A O 1
ATOM 2053 N N . PRO B 1 1 ? 29.812 27.672 -57.656 1 27 1 PRO B N 1
ATOM 2054 C CA . PRO B 1 1 ? 29 28.25 -56.594 1 27 1 PRO B CA 1
ATOM 2055 C C . PRO B 1 1 ? 28.547 27.234 -55.562 1 27 1 PRO B C 1
ATOM 2057 O O . PRO B 1 1 ? 28 26.188 -55.906 1 27 1 PRO B O 1
ATOM 2060 N N . GLU B 1 2 ? 29.359 27.094 -54.438 1 27.25 2 GLU B N 1
ATOM 2061 C CA . GLU B 1 2 ? 29.484 26.109 -53.375 1 27.25 2 GLU B CA 1
ATOM 2062 C C . GLU B 1 2 ? 28.266 26.125 -52.469 1 27.25 2 GLU B C 1
ATOM 2064 O O . GLU B 1 2 ? 27.953 27.156 -51.875 1 27.25 2 GLU B O 1
ATOM 2069 N N . ALA B 1 3 ? 27.156 25.453 -52.906 1 31.38 3 ALA B N 1
ATOM 2070 C CA . ALA B 1 3 ? 25.859 25.25 -52.25 1 31.38 3 ALA B CA 1
ATOM 2071 C C . ALA B 1 3 ? 26.047 24.875 -50.781 1 31.38 3 ALA B C 1
ATOM 2073 O O . ALA B 1 3 ? 26.688 23.875 -50.469 1 31.38 3 ALA B O 1
ATOM 2074 N N . GLY B 1 4 ? 26.234 25.859 -49.906 1 27.69 4 GLY B N 1
ATOM 2075 C CA . GLY B 1 4 ? 26.484 25.781 -48.469 1 27.69 4 GLY B CA 1
ATOM 2076 C C . GLY B 1 4 ? 25.422 24.984 -47.719 1 27.69 4 GLY B C 1
ATOM 2077 O O . GLY B 1 4 ? 24.219 25.266 -47.844 1 27.69 4 GLY B O 1
ATOM 2078 N N . LEU B 1 5 ? 25.578 23.672 -47.562 1 32.03 5 LEU B N 1
ATOM 2079 C CA . LEU B 1 5 ? 24.766 22.688 -46.844 1 32.03 5 LEU B CA 1
ATOM 2080 C C . LEU B 1 5 ? 24.438 23.172 -45.438 1 32.03 5 LEU B C 1
ATOM 2082 O O . LEU B 1 5 ? 25.344 23.406 -44.625 1 32.03 5 LEU B O 1
ATOM 2086 N N . ARG B 1 6 ? 23.469 24.109 -45.375 1 30.44 6 ARG B N 1
ATOM 2087 C CA . ARG B 1 6 ? 23 24.641 -44.094 1 30.44 6 ARG B CA 1
ATOM 2088 C C . ARG B 1 6 ? 22.625 23.516 -43.125 1 30.44 6 ARG B C 1
ATOM 2090 O O . ARG B 1 6 ? 21.828 22.641 -43.469 1 30.44 6 ARG B O 1
ATOM 2097 N N . GLY B 1 7 ? 23.562 23.109 -42.188 1 29.69 7 GLY B N 1
ATOM 2098 C CA . GLY B 1 7 ? 23.484 22.094 -41.156 1 29.69 7 GLY B CA 1
ATOM 2099 C C . GLY B 1 7 ? 22.297 22.266 -40.219 1 29.69 7 GLY B C 1
ATOM 2100 O O . GLY B 1 7 ? 21.703 23.344 -40.156 1 29.69 7 GLY B O 1
ATOM 2101 N N . PRO B 1 8 ? 21.453 21.188 -40.062 1 35.97 8 PRO B N 1
ATOM 2102 C CA . PRO B 1 8 ? 20.188 21.219 -39.312 1 35.97 8 PRO B CA 1
ATOM 2103 C C . PRO B 1 8 ? 20.328 21.859 -37.906 1 35.97 8 PRO B C 1
ATOM 2105 O O . PRO B 1 8 ? 21.438 21.891 -37.375 1 35.97 8 PRO B O 1
ATOM 2108 N N . PRO B 1 9 ? 19.469 22.812 -37.562 1 31.98 9 PRO B N 1
ATOM 2109 C CA . PRO B 1 9 ? 19.484 23.5 -36.281 1 31.98 9 PRO B CA 1
ATOM 2110 C C . PRO B 1 9 ? 19.469 22.531 -35.094 1 31.98 9 PRO B C 1
ATOM 2112 O O . PRO B 1 9 ? 18.938 21.422 -35.219 1 31.98 9 PRO B O 1
ATOM 2115 N N . ARG B 1 10 ? 20.484 22.609 -34.156 1 27.03 10 ARG B N 1
ATOM 2116 C CA . ARG B 1 10 ? 20.688 21.891 -32.875 1 27.03 10 ARG B CA 1
ATOM 2117 C C . ARG B 1 10 ? 19.469 22.016 -31.984 1 27.03 10 ARG B C 1
ATOM 2119 O O . ARG B 1 10 ? 19.078 23.125 -31.609 1 27.03 10 ARG B O 1
ATOM 2126 N N . ARG B 1 11 ? 18.516 21.094 -32.094 1 27.12 11 ARG B N 1
ATOM 2127 C CA . ARG B 1 11 ? 17.406 21.016 -31.156 1 27.12 11 ARG B CA 1
ATOM 2128 C C . ARG B 1 11 ? 17.906 21.047 -29.719 1 27.12 11 ARG B C 1
ATOM 2130 O O . ARG B 1 11 ? 18.672 20.172 -29.297 1 27.12 11 ARG B O 1
ATOM 2137 N N . THR B 1 12 ? 18.188 22.234 -29.125 1 27.52 12 THR B N 1
ATOM 2138 C CA . THR B 1 12 ? 18.5 22.344 -27.719 1 27.52 12 THR B CA 1
ATOM 2139 C C . THR B 1 12 ? 17.422 21.703 -26.859 1 27.52 12 THR B C 1
ATOM 2141 O O . THR B 1 12 ? 16.281 22.172 -26.828 1 27.52 12 THR B O 1
ATOM 2144 N N . ASP B 1 13 ? 17.281 20.422 -26.812 1 28.36 13 ASP B N 1
ATOM 2145 C CA . ASP B 1 13 ? 16.344 19.656 -25.984 1 28.36 13 ASP B CA 1
ATOM 2146 C C . ASP B 1 13 ? 16.469 20.062 -24.516 1 28.36 13 ASP B C 1
ATOM 2148 O O . ASP B 1 13 ? 17.328 19.531 -23.797 1 28.36 13 ASP B O 1
ATOM 2152 N N . GLY B 1 14 ? 16.453 21.344 -24.203 1 27.17 14 GLY B N 1
ATOM 2153 C CA . GLY B 1 14 ? 16.547 21.641 -22.781 1 27.17 14 GLY B CA 1
ATOM 2154 C C . GLY B 1 14 ? 15.539 20.875 -21.938 1 27.17 14 GLY B C 1
ATOM 2155 O O . GLY B 1 14 ? 14.328 21.016 -22.141 1 27.17 14 GLY B O 1
ATOM 2156 N N . ALA B 1 15 ? 15.836 19.672 -21.547 1 33.44 15 ALA B N 1
ATOM 2157 C CA . ALA B 1 15 ? 14.992 18.953 -20.609 1 33.44 15 ALA B CA 1
ATOM 2158 C C . ALA B 1 15 ? 14.5 19.875 -19.484 1 33.44 15 ALA B C 1
ATOM 2160 O O . ALA B 1 15 ? 15.273 20.672 -18.953 1 33.44 15 ALA B O 1
ATOM 2161 N N . PRO B 1 16 ? 13.242 20.203 -19.406 1 32.84 16 PRO B N 1
ATOM 2162 C CA . PRO B 1 16 ? 12.75 21.062 -18.328 1 32.84 16 PRO B CA 1
ATOM 2163 C C . PRO B 1 16 ? 13.297 20.688 -16.953 1 32.84 16 PRO B C 1
ATOM 2165 O O . PRO B 1 16 ? 13.414 19.484 -16.641 1 32.84 16 PRO B O 1
ATOM 2168 N N . GLN B 1 17 ? 14.25 21.406 -16.344 1 32.06 17 GLN B N 1
ATOM 2169 C CA . GLN B 1 17 ? 14.797 21.281 -15 1 32.06 17 GLN B CA 1
ATOM 2170 C C . GLN B 1 17 ? 13.68 21.141 -13.961 1 32.06 17 GLN B C 1
ATOM 2172 O O . GLN B 1 17 ? 12.742 21.938 -13.945 1 32.06 17 GLN B O 1
ATOM 2177 N N . ILE B 1 18 ? 13.25 20.016 -13.727 1 36 18 ILE B N 1
ATOM 2178 C CA . ILE B 1 18 ? 12.312 19.797 -12.633 1 36 18 ILE B CA 1
ATOM 2179 C C . ILE B 1 18 ? 12.766 20.562 -11.391 1 36 18 ILE B C 1
ATOM 2181 O O . ILE B 1 18 ? 13.898 20.391 -10.93 1 36 18 ILE B O 1
ATOM 2185 N N . PRO B 1 19 ? 12.273 21.781 -11.109 1 33.53 19 PRO B N 1
ATOM 2186 C CA . PRO B 1 19 ? 12.711 22.547 -9.938 1 33.53 19 PRO B CA 1
ATOM 2187 C C . PRO B 1 19 ? 12.82 21.688 -8.68 1 33.53 19 PRO B C 1
ATOM 2189 O O . PRO B 1 19 ? 12.086 20.703 -8.539 1 33.53 19 PRO B O 1
ATOM 2192 N N . ALA B 1 20 ? 14.023 21.609 -8.078 1 36.09 20 ALA B N 1
ATOM 2193 C CA . ALA B 1 20 ? 14.336 20.922 -6.82 1 36.09 20 ALA B CA 1
ATOM 2194 C C . ALA B 1 20 ? 13.289 21.25 -5.75 1 36.09 20 ALA B C 1
ATOM 2196 O O . ALA B 1 20 ? 12.797 22.375 -5.68 1 36.09 20 ALA B O 1
ATOM 2197 N N . PRO B 1 21 ? 12.547 20.328 -5.348 1 33.81 21 PRO B N 1
ATOM 2198 C CA . PRO B 1 21 ? 11.672 20.656 -4.223 1 33.81 21 PRO B CA 1
ATOM 2199 C C . PRO B 1 21 ? 12.367 21.469 -3.145 1 33.81 21 PRO B C 1
ATOM 2201 O O . PRO B 1 21 ? 13.516 21.188 -2.787 1 33.81 21 PRO B O 1
ATOM 2204 N N . VAL B 1 22 ? 12.289 22.766 -3.184 1 32.5 22 VAL B N 1
ATOM 2205 C CA . VAL B 1 22 ? 12.812 23.625 -2.133 1 32.5 22 VAL B CA 1
ATOM 2206 C C . VAL B 1 22 ? 12.594 22.969 -0.77 1 32.5 22 VAL B C 1
ATOM 2208 O O . VAL B 1 22 ? 11.453 22.734 -0.365 1 32.5 22 VAL B O 1
ATOM 2211 N N . ILE B 1 23 ? 13.391 22.078 -0.413 1 33.69 23 ILE B N 1
ATOM 2212 C CA . ILE B 1 23 ? 13.438 21.594 0.96 1 33.69 23 ILE B CA 1
ATOM 2213 C C . ILE B 1 23 ? 13.398 22.766 1.93 1 33.69 23 ILE B C 1
ATOM 2215 O O . ILE B 1 23 ? 14.258 23.641 1.887 1 33.69 23 ILE B O 1
ATOM 2219 N N . CYS B 1 24 ? 12.25 23.219 2.332 1 31.83 24 CYS B N 1
ATOM 2220 C CA . CYS B 1 24 ? 12.172 24.234 3.375 1 31.83 24 CYS B CA 1
ATOM 2221 C C . CYS B 1 24 ? 13.258 24.016 4.422 1 31.83 24 CYS B C 1
ATOM 2223 O O . CYS B 1 24 ? 13.492 22.891 4.859 1 31.83 24 CYS B O 1
ATOM 2225 N N . PRO B 1 25 ? 14.281 24.859 4.477 1 30.09 25 PRO B N 1
ATOM 2226 C CA . PRO B 1 25 ? 15.25 24.781 5.57 1 30.09 25 PRO B CA 1
ATOM 2227 C C . PRO B 1 25 ? 14.594 24.484 6.918 1 30.09 25 PRO B C 1
ATOM 2229 O O . PRO B 1 25 ? 13.648 25.172 7.312 1 30.09 25 PRO B O 1
ATOM 2232 N N . ALA B 1 26 ? 14.445 23.281 7.23 1 31.3 26 ALA B N 1
ATOM 2233 C CA . ALA B 1 26 ? 14.172 23.062 8.648 1 31.3 26 ALA B CA 1
ATOM 2234 C C . ALA B 1 26 ? 15.031 23.969 9.516 1 31.3 26 ALA B C 1
ATOM 2236 O O . ALA B 1 26 ? 16.234 24.109 9.281 1 31.3 26 ALA B O 1
ATOM 2237 N N . ARG B 1 27 ? 14.461 25.047 10.055 1 29.45 27 ARG B N 1
ATOM 2238 C CA . ARG B 1 27 ? 15.148 25.766 11.125 1 29.45 27 ARG B CA 1
ATOM 2239 C C . ARG B 1 27 ? 16 24.828 11.961 1 29.45 27 ARG B C 1
ATOM 2241 O O . ARG B 1 27 ? 15.539 23.75 12.359 1 29.45 27 ARG B O 1
ATOM 2248 N N . PRO B 1 28 ? 17.391 24.875 11.805 1 29.56 28 PRO B N 1
ATOM 2249 C CA . PRO B 1 28 ? 18.312 24.094 12.648 1 29.56 28 PRO B CA 1
ATOM 2250 C C . PRO B 1 28 ? 17.781 23.891 14.062 1 29.56 28 PRO B C 1
ATOM 2252 O O . PRO B 1 28 ? 17.062 24.734 14.586 1 29.56 28 PRO B O 1
ATOM 2255 N N . TRP B 1 29 ? 17.609 22.734 14.453 1 25.92 29 TRP B N 1
ATOM 2256 C CA . TRP B 1 29 ? 17.594 22.531 15.898 1 25.92 29 TRP B CA 1
ATOM 2257 C C . TRP B 1 29 ? 18.672 23.359 16.578 1 25.92 29 TRP B C 1
ATOM 2259 O O . TRP B 1 29 ? 19.812 23.422 16.109 1 25.92 29 TRP B O 1
ATOM 2269 N N . ALA B 1 30 ? 18.359 24.422 17.328 1 28.86 30 ALA B N 1
ATOM 2270 C CA . ALA B 1 30 ? 19.078 25.406 18.125 1 28.86 30 ALA B CA 1
ATOM 2271 C C . ALA B 1 30 ? 20.266 24.75 18.844 1 28.86 30 ALA B C 1
ATOM 2273 O O . ALA B 1 30 ? 20.094 24.156 19.906 1 28.86 30 ALA B O 1
ATOM 2274 N N . GLY B 1 31 ? 21.141 23.953 18.203 1 25.16 31 GLY B N 1
ATOM 2275 C CA . GLY B 1 31 ? 22.266 23.844 19.125 1 25.16 31 GLY B CA 1
ATOM 2276 C C . GLY B 1 31 ? 22.891 25.172 19.484 1 25.16 31 GLY B C 1
ATOM 2277 O O . GLY B 1 31 ? 22.656 25.719 20.562 1 25.16 31 GLY B O 1
ATOM 2278 N N . GLY B 1 32 ? 24.25 25.453 19.016 1 25.59 32 GLY B N 1
ATOM 2279 C CA . GLY B 1 32 ? 25.234 26.312 19.641 1 25.59 32 GLY B CA 1
ATOM 2280 C C . GLY B 1 32 ? 24.938 27.797 19.438 1 25.59 32 GLY B C 1
ATOM 2281 O O . GLY B 1 32 ? 24.453 28.203 18.375 1 25.59 32 GLY B O 1
ATOM 2282 N N . GLN B 1 33 ? 24.875 28.656 20.531 1 24.8 33 GLN B N 1
ATOM 2283 C CA . GLN B 1 33 ? 24.656 30.047 20.922 1 24.8 33 GLN B CA 1
ATOM 2284 C C . GLN B 1 33 ? 25.656 30.969 20.25 1 24.8 33 GLN B C 1
ATOM 2286 O O . GLN B 1 33 ? 26.609 31.438 20.875 1 24.8 33 GLN B O 1
ATOM 2291 N N . THR B 1 34 ? 26.266 30.719 19.156 1 27.03 34 THR B N 1
ATOM 2292 C CA . THR B 1 34 ? 27.188 31.828 18.984 1 27.03 34 THR B CA 1
ATOM 2293 C C . THR B 1 34 ? 26.422 33.125 18.766 1 27.03 34 THR B C 1
ATOM 2295 O O . THR B 1 34 ? 25.359 33.125 18.125 1 27.03 34 THR B O 1
ATOM 2298 N N . ALA B 1 35 ? 26.781 34.312 19.516 1 27.91 35 ALA B N 1
ATOM 2299 C CA . ALA B 1 35 ? 26.359 35.688 19.844 1 27.91 35 ALA B CA 1
ATOM 2300 C C . ALA B 1 35 ? 26.281 36.562 18.609 1 27.91 35 ALA B C 1
ATOM 2302 O O . ALA B 1 35 ? 26.453 37.781 18.688 1 27.91 35 ALA B O 1
ATOM 2303 N N . GLN B 1 36 ? 26.281 36.062 17.359 1 29.39 36 GLN B N 1
ATOM 2304 C CA . GLN B 1 36 ? 26.391 37.188 16.453 1 29.39 36 GLN B CA 1
ATOM 2305 C C . GLN B 1 36 ? 25.328 38.25 16.766 1 29.39 36 GLN B C 1
ATOM 2307 O O . GLN B 1 36 ? 24.281 37.938 17.344 1 29.39 36 GLN B O 1
ATOM 2312 N N . GLU B 1 37 ? 25.609 39.531 16.531 1 29.7 37 GLU B N 1
ATOM 2313 C CA . GLU B 1 37 ? 24.891 40.781 16.766 1 29.7 37 GLU B CA 1
ATOM 2314 C C . GLU B 1 37 ? 23.469 40.719 16.234 1 29.7 37 GLU B C 1
ATOM 2316 O O . GLU B 1 37 ? 23.25 40.281 15.102 1 29.7 37 GLU B O 1
ATOM 2321 N N . GLU B 1 38 ? 22.469 40.562 17.109 1 31.27 38 GLU B N 1
ATOM 2322 C CA . GLU B 1 38 ? 21.016 40.5 17.203 1 31.27 38 GLU B CA 1
ATOM 2323 C C . GLU B 1 38 ? 20.344 41.562 16.359 1 31.27 38 GLU B C 1
ATOM 2325 O O . GLU B 1 38 ? 20.406 42.75 16.719 1 31.27 38 GLU B O 1
ATOM 2330 N N . GLY B 1 39 ? 20.672 41.812 15.078 1 32.09 39 GLY B N 1
ATOM 2331 C CA . GLY B 1 39 ? 19.797 42.844 14.586 1 32.09 39 GLY B CA 1
ATOM 2332 C C . GLY B 1 39 ? 18.359 42.688 15.008 1 32.09 39 GLY B C 1
ATOM 2333 O O . GLY B 1 39 ? 17.984 41.625 15.531 1 32.09 39 GLY B O 1
ATOM 2334 N N . PRO B 1 40 ? 17.438 43.812 15.039 1 32.72 40 PRO B N 1
ATOM 2335 C CA . PRO B 1 40 ? 16.125 43.656 15.664 1 32.72 40 PRO B CA 1
ATOM 2336 C C . PRO B 1 40 ? 15.391 42.406 15.148 1 32.72 40 PRO B C 1
ATOM 2338 O O . PRO B 1 40 ? 15.133 42.312 13.945 1 32.72 40 PRO B O 1
ATOM 2341 N N . PHE B 1 41 ? 15.82 41.188 15.398 1 34.97 41 PHE B N 1
ATOM 2342 C CA . PHE B 1 41 ? 14.992 40 15.328 1 34.97 41 PHE B CA 1
ATOM 2343 C C . PHE B 1 41 ? 13.547 40.312 15.695 1 34.97 41 PHE B C 1
ATOM 2345 O O . PHE B 1 41 ? 13.273 40.875 16.75 1 34.97 41 PHE B O 1
ATOM 2352 N N . SER B 1 42 ? 12.789 40.875 14.758 1 38.78 42 SER B N 1
ATOM 2353 C CA . SER B 1 42 ? 11.391 41.125 15.094 1 38.78 42 SER B CA 1
ATOM 2354 C C . SER B 1 42 ? 10.922 40.156 16.188 1 38.78 42 SER B C 1
ATOM 2356 O O . SER B 1 42 ? 10.977 38.938 16.016 1 38.78 42 SER B O 1
ATOM 2358 N N . SER B 1 43 ? 11.25 40.375 17.438 1 40.03 43 SER B N 1
ATOM 2359 C CA . SER B 1 43 ? 10.883 39.906 18.766 1 40.03 43 SER B CA 1
ATOM 2360 C C . SER B 1 43 ? 9.461 39.344 18.781 1 40.03 43 SER B C 1
ATOM 2362 O O . SER B 1 43 ? 8.492 40.125 18.719 1 40.03 43 SER B O 1
ATOM 2364 N N . CYS B 1 44 ? 9.125 38.25 18 1 45.59 44 CYS B N 1
ATOM 2365 C CA . CYS B 1 44 ? 7.836 37.688 18.391 1 45.59 44 CYS B CA 1
ATOM 2366 C C . CYS B 1 44 ? 7.625 37.844 19.906 1 45.59 44 CYS B C 1
ATOM 2368 O O . CYS B 1 44 ? 8.461 37.406 20.703 1 45.59 44 CYS B O 1
ATOM 2370 N N . SER B 1 45 ? 7.051 38.875 20.344 1 48.66 45 SER B N 1
ATOM 2371 C CA . SER B 1 45 ? 6.727 39.094 21.75 1 48.66 45 SER B CA 1
ATOM 2372 C C . SER B 1 45 ? 6.477 37.781 22.484 1 48.66 45 SER B C 1
ATOM 2374 O O . SER B 1 45 ? 6.215 36.75 21.875 1 48.66 45 SER B O 1
ATOM 2376 N N . ALA B 1 46 ? 6.988 37.656 23.703 1 51.19 46 ALA B N 1
ATOM 2377 C CA . ALA B 1 46 ? 6.711 36.531 24.594 1 51.19 46 ALA B CA 1
ATOM 2378 C C . ALA B 1 46 ? 5.332 35.938 24.328 1 51.19 46 ALA B C 1
ATOM 2380 O O . ALA B 1 46 ? 5.156 34.719 24.375 1 51.19 46 ALA B O 1
ATOM 2381 N N . GLU B 1 47 ? 4.43 36.75 24.016 1 53.44 47 GLU B N 1
ATOM 2382 C CA . GLU B 1 47 ? 3.062 36.344 23.719 1 53.44 47 GLU B CA 1
ATOM 2383 C C . GLU B 1 47 ? 2.992 35.625 22.375 1 53.44 47 GLU B C 1
ATOM 2385 O O . GLU B 1 47 ? 2.2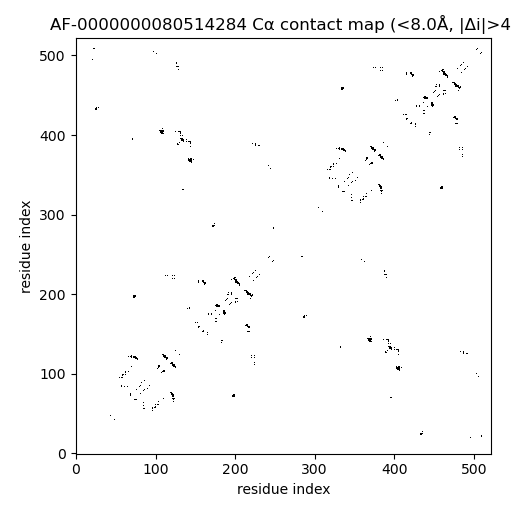71 34.625 22.234 1 53.44 47 GLU B O 1
ATOM 2390 N N . GLU B 1 48 ? 3.861 36.094 21.391 1 59.44 48 GLU B N 1
ATOM 2391 C CA . GLU B 1 48 ? 3.857 35.469 20.078 1 59.44 48 GLU B CA 1
ATOM 2392 C C . GLU B 1 48 ? 4.527 34.094 20.125 1 59.44 48 GLU B C 1
ATOM 2394 O O . GLU B 1 48 ? 4.074 33.156 19.469 1 59.44 48 GLU B O 1
ATOM 2399 N N . ALA B 1 49 ? 5.645 34.094 20.906 1 60.47 49 ALA B N 1
ATOM 2400 C CA . ALA B 1 49 ? 6.355 32.844 21.062 1 60.47 49 ALA B CA 1
ATOM 2401 C C . ALA B 1 49 ? 5.477 31.797 21.75 1 60.47 49 ALA B C 1
ATOM 2403 O O . ALA B 1 49 ? 5.461 30.625 21.375 1 60.47 49 ALA B O 1
ATOM 2404 N N . LEU B 1 50 ? 4.812 32.219 22.859 1 59.56 50 LEU B N 1
ATOM 2405 C CA . LEU B 1 50 ? 3.877 31.312 23.547 1 59.56 50 LEU B CA 1
ATOM 2406 C C . LEU B 1 50 ? 2.797 30.828 22.578 1 59.56 50 LEU B C 1
ATOM 2408 O O . LEU B 1 50 ? 2.416 29.656 22.609 1 59.56 50 LEU B O 1
ATOM 2412 N N . THR B 1 51 ? 2.588 31.828 21.625 1 77.25 51 THR B N 1
ATOM 2413 C CA . THR B 1 51 ? 1.539 31.484 20.672 1 77.25 51 THR B CA 1
ATOM 2414 C C . THR B 1 51 ? 2.055 30.484 19.641 1 77.25 51 THR B C 1
ATOM 2416 O O . THR B 1 51 ? 1.361 29.531 19.297 1 77.25 51 THR B O 1
ATOM 2419 N N . GLN B 1 52 ? 3.463 30.672 19.359 1 83.88 52 GLN B N 1
ATOM 2420 C CA . GLN B 1 52 ? 3.992 29.766 18.344 1 83.88 52 GLN B CA 1
ATOM 2421 C C . GLN B 1 52 ? 4.211 28.375 18.938 1 83.88 52 GLN B C 1
ATOM 2423 O O . GLN B 1 52 ? 3.957 27.359 18.266 1 83.88 52 GLN B O 1
ATOM 2428 N N . GLU B 1 53 ? 4.746 28.344 20.125 1 87.5 53 GLU B N 1
ATOM 2429 C CA . GLU B 1 53 ? 4.934 27.062 20.781 1 87.5 53 GLU B CA 1
ATOM 2430 C C . GLU B 1 53 ? 3.605 26.328 20.969 1 87.5 53 GLU B C 1
ATOM 2432 O O . GLU B 1 53 ? 3.531 25.125 20.797 1 87.5 53 GLU B O 1
ATOM 2437 N N . ALA B 1 54 ? 2.656 27.141 21.375 1 88.75 54 ALA B N 1
ATOM 2438 C CA . ALA B 1 54 ? 1.322 26.562 21.531 1 88.75 54 ALA B CA 1
ATOM 2439 C C . ALA B 1 54 ? 0.795 26.031 20.203 1 88.75 54 ALA B C 1
ATOM 2441 O O . ALA B 1 54 ? 0.209 24.953 20.141 1 88.75 54 ALA B O 1
ATOM 2442 N N . LEU B 1 55 ? 1.005 26.812 19.188 1 91 55 LEU B N 1
ATOM 2443 C CA . LEU B 1 55 ? 0.595 26.391 17.859 1 91 55 LEU B CA 1
ATOM 2444 C C . LEU B 1 55 ? 1.323 25.125 17.438 1 91 55 LEU B C 1
ATOM 2446 O O . LEU B 1 55 ? 0.707 24.188 16.906 1 91 55 LEU B O 1
ATOM 2450 N N . ASN B 1 56 ? 2.629 25.062 17.75 1 92.75 56 ASN B N 1
ATOM 2451 C CA . ASN B 1 56 ? 3.42 23.875 17.422 1 92.75 56 ASN B CA 1
ATOM 2452 C C . ASN B 1 56 ? 2.918 22.641 18.156 1 92.75 56 ASN B C 1
ATOM 2454 O O . ASN B 1 56 ? 2.908 21.547 17.609 1 92.75 56 ASN B O 1
ATOM 2458 N N . LYS B 1 57 ? 2.588 22.844 19.328 1 93.56 57 LYS B N 1
ATOM 2459 C CA . LYS B 1 57 ? 2.049 21.734 20.109 1 93.56 57 LYS B CA 1
ATOM 2460 C C . LYS B 1 57 ? 0.73 21.234 19.531 1 93.56 57 LYS B C 1
ATOM 2462 O O . LYS B 1 57 ? 0.489 20.031 19.469 1 93.56 57 LYS B O 1
ATOM 2467 N N . MET B 1 58 ? -0.098 22.172 19.094 1 94.69 58 MET B N 1
ATOM 2468 C CA . MET B 1 58 ? -1.373 21.797 18.484 1 94.69 58 MET B CA 1
ATOM 2469 C C . MET B 1 58 ? -1.153 21.031 17.188 1 94.69 58 MET B C 1
ATOM 2471 O O . MET B 1 58 ? -1.858 20.062 16.906 1 94.69 58 MET B O 1
ATOM 2475 N N . VAL B 1 59 ? -0.205 21.5 16.422 1 95.88 59 VAL B N 1
ATOM 2476 C CA . VAL B 1 59 ? 0.132 20.812 15.172 1 95.88 59 VAL B CA 1
ATOM 2477 C C . VAL B 1 59 ? 0.622 19.406 15.477 1 95.88 59 VAL B C 1
ATOM 2479 O O . VAL B 1 59 ? 0.193 18.438 14.836 1 95.88 59 VAL B O 1
ATOM 2482 N N . ALA B 1 60 ? 1.484 19.281 16.469 1 96.06 60 ALA B N 1
ATOM 2483 C CA . ALA B 1 60 ? 2.018 17.969 16.844 1 96.06 60 ALA B CA 1
ATOM 2484 C C . ALA B 1 60 ? 0.9 17.031 17.281 1 96.06 60 ALA B C 1
ATOM 2486 O O . ALA B 1 60 ? 0.896 15.852 16.922 1 96.06 60 ALA B O 1
ATOM 2487 N N . ASN B 1 61 ? -0.029 17.531 18.062 1 96.38 61 ASN B N 1
ATOM 2488 C CA . ASN B 1 61 ? -1.166 16.734 18.5 1 96.38 61 ASN B CA 1
ATOM 2489 C C . ASN B 1 61 ? -2.041 16.297 17.328 1 96.38 61 ASN B C 1
ATOM 2491 O O . ASN B 1 61 ? -2.514 15.164 17.281 1 96.38 61 ASN B O 1
ATOM 2495 N N . MET B 1 62 ? -2.277 17.203 16.453 1 97.56 62 MET B N 1
ATOM 2496 C CA . MET B 1 62 ? -3.07 16.891 15.266 1 97.56 62 MET B CA 1
ATOM 2497 C C . MET B 1 62 ? -2.373 15.844 14.406 1 97.56 62 MET B C 1
ATOM 2499 O O . MET B 1 62 ? -3.014 14.914 13.914 1 97.56 62 MET B O 1
ATOM 2503 N N . VAL B 1 63 ? -1.079 15.977 14.234 1 97.25 63 VAL B N 1
ATOM 2504 C CA . VAL B 1 63 ? -0.288 14.992 13.5 1 97.25 63 VAL B CA 1
ATOM 2505 C C . VAL B 1 63 ? -0.428 13.625 14.148 1 97.25 63 VAL B C 1
ATOM 2507 O O . VAL B 1 63 ? -0.691 12.625 13.469 1 97.25 63 VAL B O 1
ATOM 2510 N N . LYS B 1 64 ? -0.285 13.594 15.43 1 95.81 64 LYS B N 1
ATOM 2511 C CA . LYS B 1 64 ? -0.41 12.336 16.172 1 95.81 64 LYS B CA 1
ATOM 2512 C C . LYS B 1 64 ? -1.784 11.711 15.961 1 95.81 64 LYS B C 1
ATOM 2514 O O . LYS B 1 64 ? -1.894 10.5 15.75 1 95.81 64 LYS B O 1
ATOM 2519 N N . PHE B 1 65 ? -2.748 12.523 16.031 1 97.5 65 PHE B N 1
ATOM 2520 C CA . PHE B 1 65 ? -4.113 12.039 15.875 1 97.5 65 PHE B CA 1
ATOM 2521 C C . PHE B 1 65 ? -4.332 11.477 14.477 1 97.5 65 PHE B C 1
ATOM 2523 O O . PHE B 1 65 ? -4.891 10.391 14.312 1 97.5 65 PHE B O 1
ATOM 2530 N N . LEU B 1 66 ? -3.893 12.188 13.469 1 97.06 66 LEU B N 1
ATOM 2531 C CA . LEU B 1 66 ? -4.043 11.75 12.078 1 97.06 66 LEU B CA 1
ATOM 2532 C C . LEU B 1 66 ? -3.309 10.43 11.844 1 97.06 66 LEU B C 1
ATOM 2534 O O . LEU B 1 66 ? -3.814 9.547 11.148 1 97.06 66 LEU B O 1
ATOM 2538 N N . LEU B 1 67 ? -2.162 10.305 12.438 1 94.88 67 LEU B N 1
ATOM 2539 C CA . LEU B 1 67 ? -1.395 9.078 12.281 1 94.88 67 LEU B CA 1
ATOM 2540 C C . LEU B 1 67 ? -2.086 7.914 12.984 1 94.88 67 LEU B C 1
ATOM 2542 O O . LEU B 1 67 ? -2.016 6.773 12.523 1 94.88 67 LEU B O 1
ATOM 2546 N N . CYS B 1 68 ? -2.76 8.227 14.102 1 94 68 CYS B N 1
ATOM 2547 C CA . CYS B 1 68 ? -3.553 7.195 14.773 1 94 68 CYS B CA 1
ATOM 2548 C C . CYS B 1 68 ? -4.691 6.719 13.875 1 94 68 CYS B C 1
ATOM 2550 O O . CYS B 1 68 ? -4.941 5.52 13.773 1 94 68 CYS B O 1
ATOM 2552 N N . LYS B 1 69 ? -5.375 7.684 13.273 1 94.62 69 LYS B N 1
ATOM 2553 C CA . LYS B 1 69 ? -6.453 7.344 12.344 1 94.62 69 LYS B CA 1
ATOM 2554 C C . LYS B 1 69 ? -5.922 6.543 11.156 1 94.62 69 LYS B C 1
ATOM 2556 O O . LYS B 1 69 ? -6.566 5.594 10.703 1 94.62 69 LYS B O 1
ATOM 2561 N N . TYR B 1 70 ? -4.734 6.887 10.68 1 94.06 70 TYR B N 1
ATOM 2562 C CA . TYR B 1 70 ? -4.078 6.176 9.594 1 94.06 70 TYR B CA 1
ATOM 2563 C C . TYR B 1 70 ? -3.826 4.719 9.961 1 94.06 70 TYR B C 1
ATOM 2565 O O . TYR B 1 70 ? -4.152 3.812 9.188 1 94.06 70 TYR B O 1
ATOM 2573 N N . ARG B 1 71 ? -3.311 4.535 11.102 1 90.19 71 ARG B N 1
ATOM 2574 C CA . ARG B 1 71 ? -2.992 3.191 11.57 1 90.19 71 ARG B CA 1
ATOM 2575 C C . ARG B 1 71 ? -4.258 2.357 11.742 1 90.19 71 ARG B C 1
ATOM 2577 O O . ARG B 1 71 ? -4.27 1.165 11.43 1 90.19 71 ARG B O 1
ATOM 2584 N N . ALA B 1 72 ? -5.262 2.996 12.18 1 90.88 72 ALA B N 1
ATOM 2585 C CA . ALA B 1 72 ? -6.527 2.309 12.422 1 90.88 72 ALA B CA 1
ATOM 2586 C C . ALA B 1 72 ? -7.336 2.178 11.133 1 90.88 72 ALA B C 1
ATOM 2588 O O . ALA B 1 72 ? -8.352 1.483 11.102 1 90.88 72 ALA B O 1
ATOM 2589 N N . LYS B 1 73 ? -6.938 2.816 10.078 1 92.44 73 LYS B N 1
ATOM 2590 C CA . LYS B 1 73 ? -7.648 2.879 8.805 1 92.44 73 LYS B CA 1
ATOM 2591 C C . LYS B 1 73 ? -9.07 3.398 8.992 1 92.44 73 LYS B C 1
ATOM 2593 O O . LYS B 1 73 ? -10.016 2.844 8.43 1 92.44 73 LYS B O 1
ATOM 2598 N N . GLU B 1 74 ? -9.141 4.395 9.781 1 93.88 74 GLU B N 1
ATOM 2599 C CA . GLU B 1 74 ? -10.43 5.02 10.047 1 93.88 74 GLU B CA 1
ATOM 2600 C C . GLU B 1 74 ? -10.492 6.43 9.469 1 93.88 74 GLU B C 1
ATOM 2602 O O . GLU B 1 74 ? -9.539 7.199 9.594 1 93.88 74 GLU B O 1
ATOM 2607 N N . PRO B 1 75 ? -11.609 6.742 8.859 1 95.12 75 PRO B N 1
ATOM 2608 C CA . PRO B 1 75 ? -11.773 8.125 8.391 1 95.12 75 PRO B CA 1
ATOM 2609 C C . PRO B 1 75 ? -11.945 9.117 9.539 1 95.12 75 PRO B C 1
ATOM 2611 O O . PRO B 1 75 ? -12.109 8.711 10.695 1 95.12 75 PRO B O 1
ATOM 2614 N N . THR B 1 76 ? -11.773 10.398 9.266 1 96.56 76 THR B N 1
ATOM 2615 C CA . THR B 1 76 ? -12.023 11.461 10.227 1 96.56 76 THR B CA 1
ATOM 2616 C C . THR B 1 76 ? -12.734 12.641 9.562 1 96.56 76 THR B C 1
ATOM 2618 O O . THR B 1 76 ? -12.914 12.656 8.344 1 96.56 76 THR B O 1
ATOM 2621 N N . THR B 1 77 ? -13.242 13.531 10.359 1 96.44 77 THR B N 1
ATOM 2622 C CA . THR B 1 77 ? -13.984 14.695 9.898 1 96.44 77 THR B CA 1
ATOM 2623 C C . THR B 1 77 ? -13.43 15.969 10.531 1 96.44 77 THR B C 1
ATOM 2625 O O . THR B 1 77 ? -12.711 15.914 11.531 1 96.44 77 THR B O 1
ATOM 2628 N N . ASP B 1 78 ? -13.812 17.125 9.938 1 96.31 78 ASP B N 1
ATOM 2629 C CA . ASP B 1 78 ? -13.453 18.422 10.523 1 96.31 78 ASP B CA 1
ATOM 2630 C C . ASP B 1 78 ? -13.961 18.531 11.953 1 96.31 78 ASP B C 1
ATOM 2632 O O . ASP B 1 78 ? -13.242 19.016 12.836 1 96.31 78 ASP B O 1
ATOM 2636 N N . ALA B 1 79 ? -15.117 18.062 12.156 1 95.81 79 ALA B N 1
ATOM 2637 C CA . ALA B 1 79 ? -15.734 18.156 13.477 1 95.81 79 ALA B CA 1
ATOM 2638 C C . ALA B 1 79 ? -14.938 17.344 14.5 1 95.81 79 ALA B C 1
ATOM 2640 O O . ALA B 1 79 ? -14.68 17.828 15.609 1 95.81 79 ALA B O 1
ATOM 2641 N N . GLU B 1 80 ? -14.555 16.172 14.18 1 96.38 80 GLU B N 1
ATOM 2642 C CA . GLU B 1 80 ? -13.773 15.336 15.086 1 96.38 80 GLU B CA 1
ATOM 2643 C C . GLU B 1 80 ? -12.414 15.961 15.383 1 96.38 80 GLU B C 1
ATOM 2645 O O . GLU B 1 80 ? -11.969 15.984 16.531 1 96.38 80 GLU B O 1
ATOM 2650 N N . LEU B 1 81 ? -11.789 16.453 14.352 1 97 81 LEU B N 1
ATOM 2651 C CA . LEU B 1 81 ? -10.477 17.078 14.5 1 97 81 LEU B CA 1
ATOM 2652 C C . LEU B 1 81 ? -10.562 18.328 15.375 1 97 81 LEU B C 1
ATOM 2654 O O . LEU B 1 81 ? -9.734 18.516 16.266 1 97 81 LEU B O 1
ATOM 2658 N N . MET B 1 82 ? -11.531 19.109 15.203 1 96.19 82 MET B N 1
ATOM 2659 C CA . MET B 1 82 ? -11.703 20.328 15.977 1 96.19 82 MET B CA 1
ATOM 2660 C C . MET B 1 82 ? -12.031 20.031 17.438 1 96.19 82 MET B C 1
ATOM 2662 O O . MET B 1 82 ? -11.438 20.609 18.344 1 96.19 82 MET B O 1
ATOM 2666 N N . ASN B 1 83 ? -12.875 19.047 17.688 1 95.75 83 ASN B N 1
ATOM 2667 C CA . ASN B 1 83 ? -13.352 18.75 19.031 1 95.75 83 ASN B CA 1
ATOM 2668 C C . ASN B 1 83 ? -12.336 17.953 19.828 1 95.75 83 ASN B C 1
ATOM 2670 O O . ASN B 1 83 ? -12.117 18.203 21.016 1 95.75 83 ASN B O 1
ATOM 2674 N N . THR B 1 84 ? -11.703 17 19.203 1 94.38 84 THR B N 1
ATOM 2675 C CA . THR B 1 84 ? -10.828 16.062 19.906 1 94.38 84 THR B CA 1
ATOM 2676 C C . THR B 1 84 ? -9.422 16.641 20.062 1 94.38 84 THR B C 1
ATOM 2678 O O . THR B 1 84 ? -8.781 16.469 21.094 1 94.38 84 THR B O 1
ATOM 2681 N N . VAL B 1 85 ? -8.945 17.391 19.047 1 92.94 85 VAL B N 1
ATOM 2682 C CA . VAL B 1 85 ? -7.543 17.797 19.062 1 92.94 85 VAL B CA 1
ATOM 2683 C C . VAL B 1 85 ? -7.43 19.234 19.562 1 92.94 85 VAL B C 1
ATOM 2685 O O . VAL B 1 85 ? -6.527 19.562 20.328 1 92.94 85 VAL B O 1
ATOM 2688 N N . LEU B 1 86 ? -8.344 20.109 19.141 1 93.75 86 LEU B N 1
ATOM 2689 C CA . LEU B 1 86 ? -8.156 21.531 19.406 1 93.75 86 LEU B CA 1
ATOM 2690 C C . LEU B 1 86 ? -8.984 21.953 20.609 1 93.75 86 LEU B C 1
ATOM 2692 O O . LEU B 1 86 ? -8.617 22.906 21.328 1 93.75 86 LEU B O 1
ATOM 2696 N N . GLY B 1 87 ? -10.117 21.344 20.859 1 92.19 87 GLY B N 1
ATOM 2697 C CA . GLY B 1 87 ? -10.961 21.734 21.984 1 92.19 87 GLY B CA 1
ATOM 2698 C C . GLY B 1 87 ? -11.398 23.188 21.906 1 92.19 87 GLY B C 1
ATOM 2699 O O . GLY B 1 87 ? -12.031 23.609 20.938 1 92.19 87 GLY B O 1
ATOM 2700 N N . ASP B 1 88 ? -10.844 24.031 22.891 1 90.81 88 ASP B N 1
ATOM 2701 C CA . ASP B 1 88 ? -11.25 25.438 23.016 1 90.81 88 ASP B CA 1
ATOM 2702 C C . ASP B 1 88 ? -10.492 26.312 22.031 1 90.81 88 ASP B C 1
ATOM 2704 O O . ASP B 1 88 ? -10.797 27.5 21.891 1 90.81 88 ASP B O 1
ATOM 2708 N N . ASN B 1 89 ? -9.57 25.781 21.297 1 92.31 89 ASN B N 1
ATOM 2709 C CA . ASN B 1 89 ? -8.719 26.547 20.391 1 92.31 89 ASN B CA 1
ATOM 2710 C C . ASN B 1 89 ? -9.117 26.344 18.938 1 92.31 89 ASN B C 1
ATOM 2712 O O . ASN B 1 89 ? -8.25 26.297 18.062 1 92.31 89 ASN B O 1
ATOM 2716 N N . GLN B 1 90 ? -10.406 26.266 18.578 1 93 90 GLN B N 1
ATOM 2717 C CA . GLN B 1 90 ? -10.914 25.906 17.25 1 93 90 GLN B CA 1
ATOM 2718 C C . GLN B 1 90 ? -10.617 27.016 16.25 1 93 90 GLN B C 1
ATOM 2720 O O . GLN B 1 90 ? -10.617 26.781 15.039 1 93 90 GLN B O 1
ATOM 2725 N N . LYS B 1 91 ? -10.414 28.25 16.703 1 92.31 91 LYS B N 1
ATOM 2726 C CA . LYS B 1 91 ? -10.117 29.359 15.805 1 92.31 91 LYS B CA 1
ATOM 2727 C C . LYS B 1 91 ? -8.852 29.094 15.008 1 92.31 91 LYS B C 1
ATOM 2729 O O . LYS B 1 91 ? -8.688 29.609 13.898 1 92.31 91 LYS B O 1
ATOM 2734 N N . TYR B 1 92 ? -7.945 28.219 15.508 1 93.5 92 TYR B N 1
ATOM 2735 C CA . TYR B 1 92 ? -6.66 27.953 14.867 1 93.5 92 TYR B CA 1
ATOM 2736 C C . TYR B 1 92 ? -6.758 26.766 13.922 1 93.5 92 TYR B C 1
ATOM 2738 O O . TYR B 1 92 ? -5.77 26.375 13.281 1 93.5 92 TYR B O 1
ATOM 2746 N N . TYR B 1 93 ? -7.922 26.219 13.711 1 95.31 93 TYR B N 1
ATOM 2747 C CA . TYR B 1 93 ? -8.102 24.969 12.977 1 95.31 93 TYR B CA 1
ATOM 2748 C C . TYR B 1 93 ? -7.555 25.094 11.555 1 95.31 93 TYR B C 1
ATOM 2750 O O . TYR B 1 93 ? -6.785 24.234 11.102 1 95.31 93 TYR B O 1
ATOM 2758 N N . PRO B 1 94 ? -7.82 26.141 10.828 1 94.81 94 PRO B N 1
ATOM 2759 C CA . PRO B 1 94 ? -7.348 26.172 9.438 1 94.81 94 PRO B CA 1
ATOM 2760 C C . PRO B 1 94 ? -5.824 26.094 9.336 1 94.81 94 PRO B C 1
ATOM 2762 O O . PRO B 1 94 ? -5.293 25.359 8.508 1 94.81 94 PRO B O 1
ATOM 2765 N N . VAL B 1 95 ? -5.109 26.797 10.211 1 93.12 95 VAL B N 1
ATOM 2766 C CA . VAL B 1 95 ? -3.652 26.859 10.156 1 93.12 95 VAL B CA 1
ATOM 2767 C C . VAL B 1 95 ? -3.068 25.547 10.672 1 93.12 95 VAL B C 1
ATOM 2769 O O . VAL B 1 95 ? -2.156 24.984 10.062 1 93.12 95 VAL B O 1
ATOM 2772 N N . VAL B 1 96 ? -3.625 25.062 11.805 1 95.31 96 VAL B N 1
ATOM 2773 C CA . VAL B 1 96 ? -3.129 23.844 12.43 1 95.31 96 VAL B CA 1
ATOM 2774 C C . VAL B 1 96 ? -3.346 22.656 11.484 1 95.31 96 VAL B C 1
ATOM 2776 O O . VAL B 1 96 ? -2.447 21.844 11.297 1 95.31 96 VAL B O 1
ATOM 2779 N N . PHE B 1 97 ? -4.531 22.609 10.898 1 96.5 97 PHE B N 1
ATOM 2780 C CA . PHE B 1 97 ? -4.855 21.531 9.977 1 96.5 97 PHE B CA 1
ATOM 2781 C C . PHE B 1 97 ? -3.922 21.562 8.773 1 96.5 97 PHE B C 1
ATOM 2783 O O . PHE B 1 97 ? -3.361 20.531 8.398 1 96.5 97 PHE B O 1
ATOM 2790 N N . ARG B 1 98 ? -3.74 22.625 8.188 1 94.38 98 ARG B N 1
ATOM 2791 C CA . ARG B 1 98 ? -2.883 22.766 7.012 1 94.38 98 ARG B CA 1
ATOM 2792 C C . ARG B 1 98 ? -1.459 22.312 7.32 1 94.38 98 ARG B C 1
ATOM 2794 O O . ARG B 1 98 ? -0.874 21.531 6.57 1 94.38 98 ARG B O 1
ATOM 2801 N N . GLN B 1 99 ? -0.915 22.797 8.391 1 93.38 99 GLN B N 1
ATOM 2802 C CA . GLN B 1 99 ? 0.452 22.453 8.773 1 93.38 99 GLN B CA 1
ATOM 2803 C C . GLN B 1 99 ? 0.573 20.984 9.109 1 93.38 99 GLN B C 1
ATOM 2805 O O . GLN B 1 99 ? 1.562 20.328 8.75 1 93.38 99 GLN B O 1
ATOM 2810 N N . ALA B 1 100 ? -0.45 20.469 9.812 1 96.19 100 ALA B N 1
ATOM 2811 C CA . ALA B 1 100 ? -0.427 19.047 10.188 1 96.19 100 ALA B CA 1
ATOM 2812 C C . ALA B 1 100 ? -0.489 18.156 8.961 1 96.19 100 ALA B C 1
ATOM 2814 O O . ALA B 1 100 ? 0.254 17.172 8.867 1 96.19 100 ALA B O 1
ATOM 2815 N N . VAL B 1 101 ? -1.356 18.484 8.039 1 95.75 101 VAL B N 1
ATOM 2816 C CA . VAL B 1 101 ? -1.521 17.703 6.816 1 95.75 101 VAL B CA 1
ATOM 2817 C C . VAL B 1 101 ? -0.219 17.719 6.016 1 95.75 101 VAL B C 1
ATOM 2819 O O . VAL B 1 101 ? 0.203 16.688 5.492 1 95.75 101 VAL B O 1
ATOM 2822 N N . GLU B 1 102 ? 0.406 18.812 5.938 1 93.38 102 GLU B N 1
ATOM 2823 C CA . GLU B 1 102 ? 1.683 18.938 5.242 1 93.38 102 GLU B CA 1
ATOM 2824 C C . GLU B 1 102 ? 2.76 18.094 5.91 1 93.38 102 GLU B C 1
ATOM 2826 O O . GLU B 1 102 ? 3.523 17.391 5.23 1 93.38 102 GLU B O 1
ATOM 2831 N N . CYS B 1 103 ? 2.777 18.188 7.172 1 93.62 103 CYS B N 1
ATOM 2832 C CA . CYS B 1 103 ? 3.762 17.406 7.93 1 93.62 103 CYS B CA 1
ATOM 2833 C C . CYS B 1 103 ? 3.549 15.914 7.734 1 93.62 103 CYS B C 1
ATOM 2835 O O . CYS B 1 103 ? 4.5 15.18 7.477 1 93.62 103 CYS B O 1
ATOM 2837 N N . VAL B 1 104 ? 2.305 15.484 7.875 1 95.88 104 VAL B N 1
ATOM 2838 C CA . VAL B 1 104 ? 1.967 14.078 7.742 1 95.88 104 VAL B CA 1
ATOM 2839 C C . VAL B 1 104 ? 2.383 13.57 6.359 1 95.88 104 VAL B C 1
ATOM 2841 O O . VAL B 1 104 ? 2.893 12.461 6.227 1 95.88 104 VAL B O 1
ATOM 2844 N N . LEU B 1 105 ? 2.273 14.367 5.359 1 94.75 105 LEU B N 1
ATOM 2845 C CA . LEU B 1 105 ? 2.629 14.008 3.992 1 94.75 105 LEU B CA 1
ATOM 2846 C C . LEU B 1 105 ? 4.145 13.977 3.816 1 94.75 105 LEU B C 1
ATOM 2848 O O . LEU B 1 105 ? 4.699 12.969 3.375 1 94.75 105 LEU B O 1
ATOM 2852 N N . LEU B 1 106 ? 4.84 14.977 4.262 1 91.62 106 LEU B N 1
ATOM 2853 C CA . LEU B 1 106 ? 6.246 15.18 3.926 1 91.62 106 LEU B CA 1
ATOM 2854 C C . LEU B 1 106 ? 7.145 14.336 4.82 1 91.62 106 LEU B C 1
ATOM 2856 O O . LEU B 1 106 ? 8.18 13.836 4.371 1 91.62 106 LEU B O 1
ATOM 2860 N N . VAL B 1 107 ? 6.734 14.188 6.039 1 92.5 107 VAL B N 1
ATOM 2861 C CA . VAL B 1 107 ? 7.602 13.492 6.984 1 92.5 107 VAL B CA 1
ATOM 2862 C C . VAL B 1 107 ? 7.258 12.008 7.004 1 92.5 107 VAL B C 1
ATOM 2864 O O . VAL B 1 107 ? 8.148 11.156 7.004 1 92.5 107 VAL B O 1
ATOM 2867 N N . PHE B 1 108 ? 5.988 11.711 6.926 1 93.81 108 PHE B N 1
ATOM 2868 C CA . PHE B 1 108 ? 5.574 10.336 7.188 1 93.81 108 PHE B CA 1
ATOM 2869 C C . PHE B 1 108 ? 5.105 9.656 5.906 1 93.81 108 PHE B C 1
ATOM 2871 O O . PHE B 1 108 ? 4.918 8.438 5.871 1 93.81 108 PHE B O 1
ATOM 2878 N N . GLY B 1 109 ? 4.895 10.406 4.824 1 94.06 109 GLY B N 1
ATOM 2879 C CA . GLY B 1 109 ? 4.484 9.812 3.561 1 94.06 109 GLY B CA 1
ATOM 2880 C C . GLY B 1 109 ? 3.031 9.375 3.555 1 94.06 109 GLY B C 1
ATOM 2881 O O . GLY B 1 109 ? 2.68 8.383 2.908 1 94.06 109 GLY B O 1
ATOM 2882 N N . VAL B 1 110 ? 2.217 10.016 4.324 1 95.12 110 VAL B N 1
ATOM 2883 C CA . VAL B 1 110 ? 0.794 9.703 4.414 1 95.12 110 VAL B CA 1
ATOM 2884 C C . VAL B 1 110 ? -0.022 10.828 3.781 1 95.12 110 VAL B C 1
ATOM 2886 O O . VAL B 1 110 ? 0.142 11.992 4.133 1 95.12 110 VAL B O 1
ATOM 2889 N N . ASP B 1 111 ? -0.87 10.477 2.85 1 94.56 111 ASP B N 1
ATOM 2890 C CA . ASP B 1 111 ? -1.71 11.453 2.156 1 94.56 111 ASP B CA 1
ATOM 2891 C C . ASP B 1 111 ? -3.08 11.562 2.82 1 94.56 111 ASP B C 1
ATOM 2893 O O . ASP B 1 111 ? -3.793 10.57 2.963 1 94.56 111 ASP B O 1
ATOM 2897 N N . VAL B 1 112 ? -3.393 12.75 3.281 1 95.5 112 VAL B N 1
ATOM 2898 C CA . VAL B 1 112 ? -4.723 13.047 3.805 1 95.5 112 VAL B CA 1
ATOM 2899 C C . VAL B 1 112 ? -5.629 13.531 2.674 1 95.5 112 VAL B C 1
ATOM 2901 O O . VAL B 1 112 ? -5.449 14.633 2.156 1 95.5 112 VAL B O 1
ATOM 2904 N N . ARG B 1 113 ? -6.602 12.672 2.355 1 93.25 113 ARG B N 1
ATOM 2905 C CA . ARG B 1 113 ? -7.43 12.969 1.193 1 93.25 113 ARG B CA 1
ATOM 2906 C C . ARG B 1 113 ? -8.867 13.266 1.607 1 93.25 113 ARG B C 1
ATOM 2908 O O . ARG B 1 113 ? -9.469 12.508 2.369 1 93.25 113 ARG B O 1
ATOM 2915 N N . GLN B 1 114 ? -9.289 14.391 1.086 1 91.5 114 GLN B N 1
ATOM 2916 C CA . GLN B 1 114 ? -10.703 14.703 1.283 1 91.5 114 GLN B CA 1
ATOM 2917 C C . GLN B 1 114 ? -11.57 13.969 0.264 1 91.5 114 GLN B C 1
ATOM 2919 O O . GLN B 1 114 ? -11.258 13.953 -0.929 1 91.5 114 GLN B O 1
ATOM 2924 N N . VAL B 1 115 ? -12.578 13.297 0.741 1 88.69 115 VAL B N 1
ATOM 2925 C CA . VAL B 1 115 ? -13.492 12.57 -0.131 1 88.69 115 VAL B CA 1
ATOM 2926 C C . VAL B 1 115 ? -14.508 13.547 -0.734 1 88.69 115 VAL B C 1
ATOM 2928 O O . VAL B 1 115 ? -15.055 14.391 -0.03 1 88.69 115 VAL B O 1
ATOM 2931 N N . ASP B 1 116 ? -14.773 13.445 -1.992 1 82.31 116 ASP B N 1
ATOM 2932 C CA . ASP B 1 116 ? -15.648 14.375 -2.703 1 82.31 116 ASP B CA 1
ATOM 2933 C C . ASP B 1 116 ? -17.109 14.18 -2.305 1 82.31 116 ASP B C 1
ATOM 2935 O O . ASP B 1 116 ? -17.875 15.141 -2.23 1 82.31 116 ASP B O 1
ATOM 2939 N N . THR B 1 117 ? -17.5 12.969 -2.07 1 79.88 117 THR B N 1
ATOM 2940 C CA . THR B 1 117 ? -18.906 12.625 -1.884 1 79.88 117 THR B CA 1
ATOM 2941 C C . THR B 1 117 ? -19.312 12.789 -0.423 1 79.88 117 THR B C 1
ATOM 2943 O O . THR B 1 117 ? -20.5 12.719 -0.092 1 79.88 117 THR B O 1
ATOM 2946 N N . ALA B 1 118 ? -18.375 12.945 0.47 1 84.38 118 ALA B N 1
ATOM 2947 C CA . ALA B 1 118 ? -18.672 13.078 1.896 1 84.38 118 ALA B CA 1
ATOM 2948 C C . ALA B 1 118 ? -17.625 13.953 2.584 1 84.38 118 ALA B C 1
ATOM 2950 O O . ALA B 1 118 ? -16.469 14 2.162 1 84.38 118 ALA B O 1
ATOM 2951 N N . PRO B 1 119 ? -18.016 14.711 3.535 1 91.31 119 PRO B N 1
ATOM 2952 C CA . PRO B 1 119 ? -17.078 15.57 4.262 1 91.31 119 PRO B CA 1
ATOM 2953 C C . PRO B 1 119 ? -16.156 14.789 5.195 1 91.31 119 PRO B C 1
ATOM 2955 O O . PRO B 1 119 ? -16.188 14.992 6.41 1 91.31 119 PRO B O 1
ATOM 2958 N N . ILE B 1 120 ? -15.438 13.852 4.703 1 95.19 120 ILE B N 1
ATOM 2959 C CA . ILE B 1 120 ? -14.539 13.016 5.492 1 95.19 120 ILE B CA 1
ATOM 2960 C C . ILE B 1 120 ? -13.148 13.023 4.875 1 95.19 120 ILE B C 1
ATOM 2962 O O . ILE B 1 120 ? -12.984 13.367 3.701 1 95.19 120 ILE B O 1
ATOM 2966 N N . TYR B 1 121 ? -12.156 12.711 5.723 1 96 121 TYR B N 1
ATOM 2967 C CA . TYR B 1 121 ? -10.766 12.555 5.305 1 96 121 TYR B CA 1
ATOM 2968 C C . TYR B 1 121 ? -10.32 11.102 5.422 1 96 121 TYR B C 1
ATOM 2970 O O . TYR B 1 121 ? -10.609 10.43 6.418 1 96 121 TYR B O 1
ATOM 2978 N N . ILE B 1 122 ? -9.688 10.648 4.352 1 95.75 122 ILE B N 1
ATOM 2979 C CA . ILE B 1 122 ? -9.086 9.32 4.344 1 95.75 122 ILE B CA 1
ATOM 2980 C C . ILE B 1 122 ? -7.562 9.438 4.262 1 95.75 122 ILE B C 1
ATOM 2982 O O . ILE B 1 122 ? -7.039 10.25 3.494 1 95.75 122 ILE B O 1
ATOM 2986 N N . MET B 1 123 ? -6.852 8.711 5.105 1 95 123 MET B N 1
ATOM 2987 C CA . MET B 1 123 ? -5.391 8.695 5.066 1 95 123 MET B CA 1
ATOM 2988 C C . MET B 1 123 ? -4.883 7.461 4.332 1 95 123 MET B C 1
ATOM 2990 O O . MET B 1 123 ? -5.266 6.336 4.656 1 95 123 MET B O 1
ATOM 2994 N N . VAL B 1 124 ? -4.082 7.641 3.338 1 93.81 124 VAL B N 1
ATOM 2995 C CA . VAL B 1 124 ? -3.549 6.535 2.545 1 93.81 124 VAL B CA 1
ATOM 2996 C C . VAL B 1 124 ? -2.053 6.734 2.322 1 93.81 124 VAL B C 1
ATOM 2998 O O . VAL B 1 124 ? -1.552 7.859 2.4 1 93.81 124 VAL B O 1
ATOM 3001 N N . PRO B 1 125 ? -1.307 5.633 2.064 1 92.56 125 PRO B N 1
ATOM 3002 C CA . PRO B 1 125 ? 0.113 5.805 1.749 1 92.56 125 PRO B CA 1
ATOM 3003 C C . PRO B 1 125 ? 0.34 6.613 0.472 1 92.56 125 PRO B C 1
ATOM 3005 O O . PRO B 1 125 ? -0.368 6.418 -0.52 1 92.56 125 PRO B O 1
ATOM 3008 N N . SER B 1 126 ? 1.348 7.512 0.563 1 91.19 126 SER B N 1
ATOM 3009 C CA . SER B 1 126 ? 1.72 8.258 -0.635 1 91.19 126 SER B CA 1
ATOM 3010 C C . SER B 1 126 ? 2.328 7.34 -1.689 1 91.19 126 SER B C 1
ATOM 3012 O O . SER B 1 126 ? 3.125 6.457 -1.366 1 91.19 126 SER B O 1
ATOM 3014 N N . LEU B 1 127 ? 1.891 7.457 -2.957 1 90 127 LEU B N 1
ATOM 3015 C CA . LEU B 1 127 ? 2.463 6.762 -4.105 1 90 127 LEU B CA 1
ATOM 3016 C C . LEU B 1 127 ? 2.217 5.258 -4.008 1 90 127 LEU B C 1
ATOM 3018 O O . LEU B 1 127 ? 2.812 4.48 -4.754 1 90 127 LEU B O 1
ATOM 3022 N N . GLY B 1 128 ? 1.426 4.879 -3.01 1 89.25 128 GLY B N 1
ATOM 3023 C CA . GLY B 1 128 ? 1.182 3.457 -2.83 1 89.25 128 GLY B CA 1
ATOM 3024 C C . GLY B 1 128 ? 2.375 2.713 -2.264 1 89.25 128 GLY B C 1
ATOM 3025 O O . GLY B 1 128 ? 2.49 1.497 -2.426 1 89.25 128 GLY B O 1
ATOM 3026 N N . LEU B 1 129 ? 3.324 3.453 -1.606 1 92 129 LEU B N 1
ATOM 3027 C CA . LEU B 1 129 ? 4.504 2.828 -1.018 1 92 129 LEU B CA 1
ATOM 3028 C C . LEU B 1 129 ? 4.125 1.993 0.201 1 92 129 LEU B C 1
ATOM 3030 O O . LEU B 1 129 ? 3.283 2.402 1.002 1 92 129 LEU B O 1
ATOM 3034 N N . THR B 1 130 ? 4.754 0.843 0.333 1 90.19 130 THR B N 1
ATOM 3035 C CA . THR B 1 130 ? 4.391 -0.068 1.413 1 90.19 130 THR B CA 1
ATOM 3036 C C . THR B 1 130 ? 5.574 -0.295 2.348 1 90.19 130 THR B C 1
ATOM 3038 O O . THR B 1 130 ? 5.645 -1.316 3.035 1 90.19 130 THR B O 1
ATOM 3041 N N . CYS B 1 131 ? 6.488 0.628 2.381 1 89.25 131 CYS B N 1
ATOM 3042 C CA . CYS B 1 131 ? 7.707 0.445 3.164 1 89.25 131 CYS B CA 1
ATOM 3043 C C . CYS B 1 131 ? 7.395 0.394 4.656 1 89.25 131 CYS B C 1
ATOM 3045 O O . CYS B 1 131 ? 8.203 -0.089 5.445 1 89.25 131 CYS B O 1
ATOM 3047 N N . ASP B 1 132 ? 6.23 0.892 5.035 1 86.75 132 ASP B N 1
ATOM 3048 C CA . ASP B 1 132 ? 5.852 0.934 6.445 1 86.75 132 ASP B CA 1
ATOM 3049 C C . ASP B 1 132 ? 4.953 -0.245 6.809 1 86.75 132 ASP B C 1
ATOM 3051 O O . ASP B 1 132 ? 4.484 -0.349 7.941 1 86.75 132 ASP B O 1
ATOM 3055 N N . THR B 1 133 ? 4.664 -1.007 5.883 1 76.12 133 THR B N 1
ATOM 3056 C CA . THR B 1 133 ? 3.672 -2.053 6.102 1 76.12 133 THR B CA 1
ATOM 3057 C C . THR B 1 133 ? 4.344 -3.35 6.551 1 76.12 133 THR B C 1
ATOM 3059 O O . THR B 1 133 ? 5.414 -3.701 6.055 1 76.12 133 THR B O 1
ATOM 3062 N N . ILE B 1 134 ? 4 -3.646 7.789 1 65.5 134 ILE B N 1
ATOM 3063 C CA . ILE B 1 134 ? 4.371 -4.996 8.203 1 65.5 134 ILE B CA 1
ATOM 3064 C C . ILE B 1 134 ? 3.244 -5.969 7.859 1 65.5 134 ILE B C 1
ATOM 3066 O O . ILE B 1 134 ? 2.066 -5.652 8.047 1 65.5 134 ILE B O 1
ATOM 3070 N N . GLN B 1 135 ? 3.619 -6.832 6.988 1 58.84 135 GLN B N 1
ATOM 3071 C CA . GLN B 1 135 ? 2.596 -7.848 6.777 1 58.84 135 GLN B CA 1
ATOM 3072 C C . GLN B 1 135 ? 2.498 -8.789 7.977 1 58.84 135 GLN B C 1
ATOM 3074 O O . GLN B 1 135 ? 3.508 -9.328 8.43 1 58.84 135 GLN B O 1
ATOM 3079 N N . GLY B 1 136 ? 1.864 -8.328 9.055 1 50.56 136 GLY B N 1
ATOM 3080 C CA . GLY B 1 136 ? 1.796 -8.914 10.383 1 50.56 136 GLY B CA 1
ATOM 3081 C C . GLY B 1 136 ? 1.865 -10.43 10.375 1 50.56 136 GLY B C 1
ATOM 3082 O O . GLY B 1 136 ? 1.297 -11.07 9.492 1 50.56 136 GLY B O 1
ATOM 3083 N N . SER B 1 137 ? 2.945 -10.977 11.031 1 48.16 137 SER B N 1
ATOM 3084 C CA . SER B 1 137 ? 2.984 -12.391 11.414 1 48.16 137 SER B CA 1
ATOM 3085 C C . SER B 1 137 ? 1.593 -12.906 11.75 1 48.16 137 SER B C 1
ATOM 3087 O O . SER B 1 137 ? 1.257 -14.055 11.43 1 48.16 137 SER B O 1
ATOM 3089 N N . GLY B 1 138 ? 0.983 -12.25 12.695 1 51.03 138 GLY B N 1
ATOM 3090 C CA . GLY B 1 138 ? -0.322 -12.719 13.141 1 51.03 138 GLY B CA 1
ATOM 3091 C C . GLY B 1 138 ? -1.398 -12.57 12.078 1 51.03 138 GLY B C 1
ATOM 3092 O O . GLY B 1 138 ? -2.514 -13.07 12.242 1 51.03 138 GLY B O 1
ATOM 3093 N N . GLN B 1 139 ? -0.988 -11.719 11.117 1 58.62 139 GLN B N 1
AT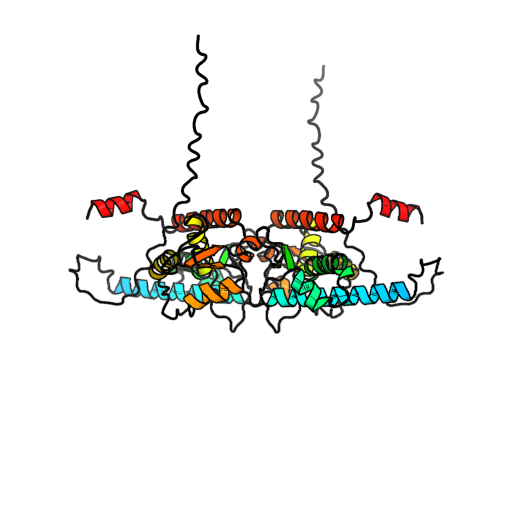OM 3094 C CA . GLN B 1 139 ? -2.059 -11.516 10.148 1 58.62 139 GLN B CA 1
ATOM 3095 C C . GLN B 1 139 ? -2.074 -12.633 9.102 1 58.62 139 GLN B C 1
ATOM 3097 O O . GLN B 1 139 ? -1.036 -13.227 8.812 1 58.62 139 GLN B O 1
ATOM 3102 N N . GLY B 1 140 ? -3.086 -13.312 9 1 76.88 140 GLY B N 1
ATOM 3103 C CA . GLY B 1 140 ? -3.498 -14.32 8.039 1 76.88 140 GLY B CA 1
ATOM 3104 C C . GLY B 1 140 ? -3.057 -14.016 6.621 1 76.88 140 GLY B C 1
ATOM 3105 O O . GLY B 1 140 ? -2.172 -13.188 6.41 1 76.88 140 GLY B O 1
ATOM 3106 N N . LEU B 1 141 ? -3.271 -14.75 5.758 1 88.44 141 LEU B N 1
ATOM 3107 C CA . LEU B 1 141 ? -3 -14.625 4.328 1 88.44 141 LEU B CA 1
ATOM 3108 C C . LEU B 1 141 ? -3.654 -13.375 3.758 1 88.44 141 LEU B C 1
ATOM 3110 O O . LEU B 1 141 ? -4.691 -12.93 4.254 1 88.44 141 LEU B O 1
ATOM 3114 N N . PRO B 1 142 ? -2.928 -12.68 2.838 1 92.31 142 PRO B N 1
ATOM 3115 C CA . PRO B 1 142 ? -3.533 -11.5 2.223 1 92.31 142 PRO B CA 1
ATOM 3116 C C . PRO B 1 142 ? -4.926 -11.773 1.658 1 92.31 142 PRO B C 1
ATOM 3118 O O . PRO B 1 142 ? -5.18 -12.859 1.133 1 92.31 142 PRO B O 1
ATOM 3121 N N . LYS B 1 143 ? -5.762 -10.773 1.718 1 93.62 143 LYS B N 1
ATOM 3122 C CA . LYS B 1 143 ? -7.156 -10.938 1.314 1 93.62 143 LYS B CA 1
ATOM 3123 C C . LYS B 1 143 ? -7.516 -9.977 0.184 1 93.62 143 LYS B C 1
ATOM 3125 O O . LYS B 1 143 ? -8.664 -9.938 -0.267 1 93.62 143 LYS B O 1
ATOM 3130 N N . ALA B 1 144 ? -6.582 -9.242 -0.308 1 94.69 144 ALA B N 1
ATOM 3131 C CA . ALA B 1 144 ? -6.832 -8.18 -1.276 1 94.69 144 ALA B CA 1
ATOM 3132 C C . ALA B 1 144 ? -7.449 -8.734 -2.557 1 94.69 144 ALA B C 1
ATOM 3134 O O . ALA B 1 144 ? -8.219 -8.047 -3.234 1 94.69 144 ALA B O 1
ATOM 3135 N N . GLY B 1 145 ? -7.137 -9.961 -2.896 1 95 145 GLY B N 1
ATOM 3136 C CA . GLY B 1 145 ? -7.758 -10.578 -4.059 1 95 145 GLY B CA 1
ATOM 3137 C C . GLY B 1 145 ? -9.273 -10.617 -3.975 1 95 145 GLY B C 1
ATOM 3138 O O . GLY B 1 145 ? -9.961 -10.328 -4.957 1 95 145 GLY B O 1
ATOM 3139 N N . LEU B 1 146 ? -9.742 -10.945 -2.816 1 95.38 146 LEU B N 1
ATOM 3140 C CA . LEU B 1 146 ? -11.188 -10.977 -2.611 1 95.38 146 LEU B CA 1
ATOM 3141 C C . LEU B 1 146 ? -11.781 -9.578 -2.727 1 95.38 146 LEU B C 1
ATOM 3143 O O . LEU B 1 146 ? -12.852 -9.406 -3.312 1 95.38 146 LEU B O 1
ATOM 3147 N N . LEU B 1 147 ? -11.117 -8.633 -2.172 1 97.06 147 LEU B N 1
ATOM 3148 C CA . LEU B 1 147 ? -11.586 -7.254 -2.264 1 97.06 147 LEU B CA 1
ATOM 3149 C C . LEU B 1 147 ? -11.688 -6.809 -3.719 1 97.06 147 LEU B C 1
ATOM 3151 O O . LEU B 1 147 ? -12.664 -6.172 -4.113 1 97.06 147 LEU B O 1
ATOM 3155 N N . VAL B 1 148 ? -10.711 -7.176 -4.5 1 96.75 148 VAL B N 1
ATOM 3156 C CA . VAL B 1 148 ? -10.695 -6.824 -5.914 1 96.75 148 VAL B CA 1
ATOM 3157 C C . VAL B 1 148 ? -11.906 -7.445 -6.613 1 96.75 148 VAL B C 1
ATOM 3159 O O . VAL B 1 148 ? -12.555 -6.797 -7.434 1 96.75 148 VAL B O 1
ATOM 3162 N N . VAL B 1 149 ? -12.188 -8.641 -6.27 1 96.06 149 VAL B N 1
ATOM 3163 C CA . VAL B 1 149 ? -13.336 -9.328 -6.855 1 96.06 149 VAL B CA 1
ATOM 3164 C C . VAL B 1 149 ? -14.617 -8.578 -6.5 1 96.06 149 VAL B C 1
ATOM 3166 O O . VAL B 1 149 ? -15.438 -8.281 -7.375 1 96.06 149 VAL B O 1
ATOM 3169 N N . VAL B 1 150 ? -14.82 -8.234 -5.27 1 97.62 150 VAL B N 1
ATOM 3170 C CA . VAL B 1 150 ? -16.031 -7.559 -4.801 1 97.62 150 VAL B CA 1
ATOM 3171 C C . VAL B 1 150 ? -16.156 -6.195 -5.477 1 97.62 150 VAL B C 1
ATOM 3173 O O . VAL B 1 150 ? -17.219 -5.855 -5.996 1 97.62 150 VAL B O 1
ATOM 3176 N N . LEU B 1 151 ? -15.062 -5.453 -5.512 1 97.56 151 LEU B N 1
ATOM 3177 C CA . LEU B 1 151 ? -15.07 -4.141 -6.148 1 97.56 151 LEU B CA 1
ATOM 3178 C C . LEU B 1 151 ? -15.398 -4.262 -7.637 1 97.56 151 LEU B C 1
ATOM 3180 O O . LEU B 1 151 ? -16.094 -3.406 -8.195 1 97.56 151 LEU B O 1
ATOM 3184 N N . SER B 1 152 ? -14.875 -5.273 -8.234 1 96.38 152 SER B N 1
ATOM 3185 C CA . SER B 1 152 ? -15.156 -5.512 -9.648 1 96.38 152 SER B CA 1
ATOM 3186 C C . SER B 1 152 ? -16.641 -5.785 -9.875 1 96.38 152 SER B C 1
ATOM 3188 O O . SER B 1 152 ? -17.234 -5.285 -10.836 1 96.38 152 SER B O 1
ATOM 3190 N N . LEU B 1 153 ? -17.234 -6.566 -9.031 1 96.31 153 LEU B N 1
ATOM 3191 C CA . LEU B 1 153 ? -18.656 -6.898 -9.141 1 96.31 153 LEU B CA 1
ATOM 3192 C C . LEU B 1 153 ? -19.516 -5.652 -8.992 1 96.31 153 LEU B C 1
ATOM 3194 O O . LEU B 1 153 ? -20.5 -5.484 -9.719 1 96.31 153 LEU B O 1
ATOM 3198 N N . ILE B 1 154 ? -19.141 -4.809 -8.094 1 97.69 154 ILE B N 1
ATOM 3199 C CA . ILE B 1 154 ? -19.875 -3.57 -7.879 1 97.69 154 ILE B CA 1
ATOM 3200 C C . ILE B 1 154 ? -19.812 -2.703 -9.133 1 97.69 154 ILE B C 1
ATOM 3202 O O . ILE B 1 154 ? -20.812 -2.16 -9.578 1 97.69 154 ILE B O 1
ATOM 3206 N N . LEU B 1 155 ? -18.625 -2.592 -9.68 1 95.12 155 LEU B N 1
ATOM 3207 C CA . LEU B 1 155 ? -18.438 -1.794 -10.883 1 95.12 155 LEU B CA 1
ATOM 3208 C C . LEU B 1 155 ? -19.25 -2.348 -12.039 1 95.12 155 LEU B C 1
ATOM 3210 O O . LEU B 1 155 ? -19.812 -1.585 -12.828 1 95.12 155 LEU B O 1
ATOM 3214 N N . GLN B 1 156 ? -19.297 -3.582 -12.133 1 91.81 156 GLN B N 1
ATOM 3215 C CA . GLN B 1 156 ? -20.031 -4.25 -13.211 1 91.81 156 GLN B CA 1
ATOM 3216 C C . GLN B 1 156 ? -21.531 -4.02 -13.078 1 91.81 156 GLN B C 1
ATOM 3218 O O . GLN B 1 156 ? -22.25 -4.07 -14.07 1 91.81 156 GLN B O 1
ATOM 3223 N N . ASN B 1 157 ? -22 -3.793 -11.883 1 92.38 157 ASN B N 1
ATOM 3224 C CA . ASN B 1 157 ? -23.422 -3.564 -11.625 1 92.38 157 ASN B CA 1
ATOM 3225 C C . ASN B 1 157 ? -23.734 -2.076 -11.5 1 92.38 157 ASN B C 1
ATOM 3227 O O . ASN B 1 157 ? -24.516 -1.671 -10.633 1 92.38 157 ASN B O 1
ATOM 3231 N N . ARG B 1 158 ? -23.016 -1.229 -12.258 1 90.88 158 ARG B N 1
ATOM 3232 C CA . ARG B 1 158 ? -23.266 0.207 -12.359 1 90.88 158 ARG B CA 1
ATOM 3233 C C . ARG B 1 158 ? -23.031 0.902 -11.023 1 90.88 158 ARG B C 1
ATOM 3235 O O . ARG B 1 158 ? -23.859 1.699 -10.578 1 90.88 158 ARG B O 1
ATOM 3242 N N . ASP B 1 159 ? -22.109 0.526 -10.266 1 93.06 159 ASP B N 1
ATOM 3243 C CA . ASP B 1 159 ? -21.547 1.186 -9.094 1 93.06 159 ASP B CA 1
ATOM 3244 C C . ASP B 1 159 ? -22.375 0.883 -7.84 1 93.06 159 ASP B C 1
ATOM 3246 O O . ASP B 1 159 ? -22.219 1.542 -6.812 1 93.06 159 ASP B O 1
ATOM 3250 N N . ARG B 1 160 ? -23.391 0.063 -8.023 1 95.25 160 ARG B N 1
ATOM 3251 C CA . ARG B 1 160 ? -24.156 -0.464 -6.895 1 95.25 160 ARG B CA 1
ATOM 3252 C C . ARG B 1 160 ? -24.547 -1.921 -7.125 1 95.25 160 ARG B C 1
ATOM 3254 O O . ARG B 1 160 ? -25.016 -2.279 -8.203 1 95.25 160 ARG B O 1
ATOM 3261 N N . SER B 1 161 ? -24.281 -2.756 -6.141 1 97.06 161 SER B N 1
ATOM 3262 C CA . SER B 1 161 ? -24.594 -4.172 -6.301 1 97.06 161 SER B CA 1
ATOM 3263 C C . SER B 1 161 ? -25.406 -4.695 -5.121 1 97.06 161 SER B C 1
ATOM 3265 O O . SER B 1 161 ? -24.984 -4.559 -3.967 1 97.06 161 SER B O 1
ATOM 3267 N N . PRO B 1 162 ? -26.594 -5.23 -5.449 1 97.12 162 PRO B N 1
ATOM 3268 C CA . PRO B 1 162 ? -27.297 -5.914 -4.363 1 97.12 162 PRO B CA 1
ATOM 3269 C C . PRO B 1 162 ? -26.438 -6.969 -3.668 1 97.12 162 PRO B C 1
ATOM 3271 O O . PRO B 1 162 ? -25.656 -7.656 -4.324 1 97.12 162 PRO B O 1
ATOM 3274 N N . GLU B 1 163 ? -26.594 -7.121 -2.383 1 97.12 163 GLU B N 1
ATOM 3275 C CA . GLU B 1 163 ? -25.734 -8.047 -1.649 1 97.12 163 GLU B CA 1
ATOM 3276 C C . GLU B 1 163 ? -25.938 -9.484 -2.137 1 97.12 163 GLU B C 1
ATOM 3278 O O . GLU B 1 163 ? -25 -10.273 -2.148 1 97.12 163 GLU B O 1
ATOM 3283 N N . GLU B 1 164 ? -27.156 -9.844 -2.578 1 96 164 GLU B N 1
ATOM 3284 C CA . GLU B 1 164 ? -27.453 -11.195 -3.051 1 96 164 GLU B CA 1
ATOM 3285 C C . GLU B 1 164 ? -26.594 -11.555 -4.258 1 96 164 GLU B C 1
ATOM 3287 O O . GLU B 1 164 ? -26.156 -12.695 -4.391 1 96 164 GLU B O 1
ATOM 3292 N N . GLU B 1 165 ? -26.406 -10.578 -5.062 1 96.12 165 GLU B N 1
ATOM 3293 C CA . GLU B 1 165 ? -25.594 -10.797 -6.254 1 96.12 165 GLU B CA 1
ATOM 3294 C C . GLU B 1 165 ? -24.141 -11.031 -5.891 1 96.12 165 GLU B C 1
ATOM 3296 O O . GLU B 1 165 ? -23.484 -11.898 -6.469 1 96.12 165 GLU B O 1
ATOM 3301 N N . ILE B 1 166 ? -23.641 -10.297 -4.969 1 97.12 166 ILE B N 1
ATOM 3302 C CA . ILE B 1 166 ? -22.266 -10.422 -4.516 1 97.12 166 ILE B CA 1
ATOM 3303 C C . ILE B 1 166 ? -22.047 -11.805 -3.893 1 97.12 166 ILE B C 1
ATOM 3305 O O . ILE B 1 166 ? -21.109 -12.516 -4.254 1 97.12 166 ILE B O 1
ATOM 3309 N N . TRP B 1 167 ? -23 -12.195 -3.039 1 96.81 167 TRP B N 1
ATOM 3310 C CA . TRP B 1 167 ? -22.859 -13.461 -2.34 1 96.81 167 TRP B CA 1
ATOM 3311 C C . TRP B 1 167 ? -22.984 -14.633 -3.307 1 96.81 167 TRP B C 1
ATOM 3313 O O . TRP B 1 167 ? -22.281 -15.641 -3.172 1 96.81 167 TRP B O 1
ATOM 3323 N N . ARG B 1 168 ? -23.844 -14.484 -4.234 1 95.88 168 ARG B N 1
ATOM 3324 C CA . ARG B 1 168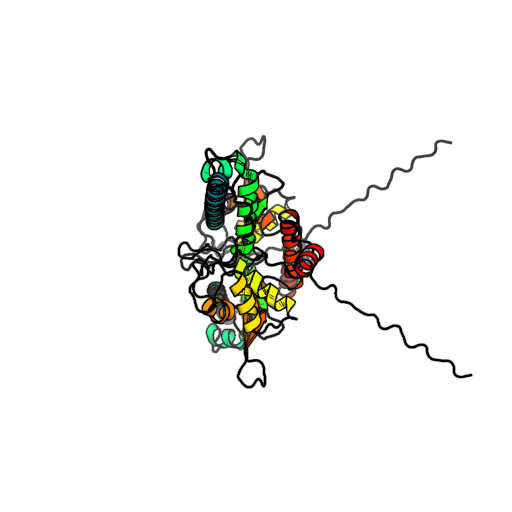 ? -24 -15.516 -5.258 1 95.88 168 ARG B CA 1
ATOM 3325 C C . ARG B 1 168 ? -22.703 -15.703 -6.035 1 95.88 168 ARG B C 1
ATOM 3327 O O . ARG B 1 168 ? -22.266 -16.844 -6.25 1 95.88 168 ARG B O 1
ATOM 3334 N N . ALA B 1 169 ? -22.109 -14.602 -6.469 1 94.62 169 ALA B N 1
ATOM 3335 C CA . ALA B 1 169 ? -20.859 -14.664 -7.219 1 94.62 169 ALA B CA 1
ATOM 3336 C C . ALA B 1 169 ? -19.734 -15.266 -6.375 1 94.62 169 ALA B C 1
ATOM 3338 O O . ALA B 1 169 ? -18.969 -16.109 -6.852 1 94.62 169 ALA B O 1
ATOM 3339 N N . LEU B 1 170 ? -19.641 -14.852 -5.125 1 95.75 170 LEU B N 1
ATOM 3340 C CA . LEU B 1 170 ? -18.594 -15.336 -4.234 1 95.75 170 LEU B CA 1
ATOM 3341 C C . LEU B 1 170 ? -18.766 -16.828 -3.936 1 95.75 170 LEU B C 1
ATOM 3343 O O . LEU B 1 170 ? -17.781 -17.562 -3.809 1 95.75 170 LEU B O 1
ATOM 3347 N N . SER B 1 171 ? -20 -17.281 -3.857 1 94.56 171 SER B N 1
ATOM 3348 C CA . SER B 1 171 ? -20.281 -18.688 -3.592 1 94.56 171 SER B CA 1
ATOM 3349 C C . SER B 1 171 ? -19.75 -19.578 -4.715 1 94.56 171 SER B C 1
ATOM 3351 O O . SER B 1 171 ? -19.281 -20.703 -4.465 1 94.56 171 SER B O 1
ATOM 3353 N N . LYS B 1 172 ? -19.781 -19.047 -5.887 1 92.12 172 LYS B N 1
ATOM 3354 C CA . LYS B 1 172 ? -19.25 -19.781 -7.039 1 92.12 172 LYS B CA 1
ATOM 3355 C C . LYS B 1 172 ? -17.734 -19.953 -6.934 1 92.12 172 LYS B C 1
ATOM 3357 O O . LYS B 1 172 ? -17.172 -20.859 -7.543 1 92.12 172 LYS B O 1
ATOM 3362 N N . MET B 1 173 ? -17.125 -19.109 -6.121 1 90.62 173 MET B N 1
ATOM 3363 C CA . MET B 1 173 ? -15.68 -19.172 -5.934 1 90.62 173 MET B CA 1
ATOM 3364 C C . MET B 1 173 ? -15.336 -19.891 -4.633 1 90.62 173 MET B C 1
ATOM 3366 O O . MET B 1 173 ? -14.18 -19.875 -4.203 1 90.62 173 MET B O 1
ATOM 3370 N N . GLY B 1 174 ? -16.312 -20.438 -3.957 1 91.19 174 GLY B N 1
ATOM 3371 C CA . GLY B 1 174 ? -16.078 -21.203 -2.742 1 91.19 174 GLY B CA 1
ATOM 3372 C C . GLY B 1 174 ? -16.156 -20.359 -1.482 1 91.19 174 GLY B C 1
ATOM 3373 O O . GLY B 1 174 ? -15.836 -20.844 -0.391 1 91.19 174 GLY B O 1
ATOM 3374 N N . VAL B 1 175 ? -16.5 -19.125 -1.592 1 93.69 175 VAL B N 1
ATOM 3375 C CA . VAL B 1 175 ? -16.656 -18.234 -0.441 1 93.69 175 VAL B CA 1
ATOM 3376 C C . VAL B 1 175 ? -18.125 -18.156 -0.044 1 93.69 175 VAL B C 1
ATOM 3378 O O . VAL B 1 175 ? -18.938 -17.516 -0.729 1 93.69 175 VAL B O 1
ATOM 3381 N N . CYS B 1 176 ? -18.453 -18.781 1.019 1 91.94 176 CYS B N 1
ATOM 3382 C CA . CYS B 1 176 ? -19.844 -18.859 1.469 1 91.94 176 CYS B CA 1
ATOM 3383 C C . CYS B 1 176 ? -20.094 -17.906 2.617 1 91.94 176 CYS B C 1
ATOM 3385 O O . CYS B 1 176 ? -19.297 -17.828 3.559 1 91.94 176 CYS B O 1
ATOM 3387 N N . VAL B 1 177 ? -21.172 -17.312 2.584 1 90.56 177 VAL B N 1
ATOM 3388 C CA . VAL B 1 177 ? -21.531 -16.25 3.516 1 90.56 177 VAL B CA 1
ATOM 3389 C C . VAL B 1 177 ? -21.641 -16.812 4.93 1 90.56 177 VAL B C 1
ATOM 3391 O O . VAL B 1 177 ? -21.25 -16.156 5.898 1 90.56 177 VAL B O 1
ATOM 3394 N N . LEU B 1 178 ? -22.078 -18 5.145 1 90.19 178 LEU B N 1
ATOM 3395 C CA . LEU B 1 178 ? -22.391 -18.531 6.465 1 90.19 178 LEU B CA 1
ATOM 3396 C C . LEU B 1 178 ? -21.297 -19.469 6.957 1 90.19 178 LEU B C 1
ATOM 3398 O O . LEU B 1 178 ? -21.453 -20.094 8.008 1 90.19 178 LEU B O 1
ATOM 3402 N N . ARG B 1 179 ? -20.219 -19.578 6.266 1 91.5 179 ARG B N 1
ATOM 3403 C CA . ARG B 1 179 ? -19.172 -20.516 6.641 1 91.5 179 ARG B CA 1
ATOM 3404 C C . ARG B 1 179 ? -17.812 -19.828 6.699 1 91.5 179 ARG B C 1
ATOM 3406 O O . ARG B 1 179 ? -17.484 -19 5.844 1 91.5 179 ARG B O 1
ATOM 3413 N N . GLU B 1 180 ? -17.109 -20.234 7.672 1 92.69 180 GLU B N 1
ATOM 3414 C CA . GLU B 1 180 ? -15.734 -19.734 7.777 1 92.69 180 GLU B CA 1
ATOM 3415 C C . GLU B 1 180 ? -14.883 -20.234 6.609 1 92.69 180 GLU B C 1
ATOM 3417 O O . GLU B 1 180 ? -14.984 -21.391 6.203 1 92.69 180 GLU B O 1
ATOM 3422 N N . HIS B 1 181 ? -14.148 -19.375 6.02 1 91.5 181 HIS B N 1
ATOM 3423 C CA . HIS B 1 181 ? -13.234 -19.719 4.93 1 91.5 181 HIS B CA 1
ATOM 3424 C C . HIS B 1 181 ? -11.797 -19.797 5.422 1 91.5 181 HIS B C 1
ATOM 3426 O O . HIS B 1 181 ? -11.359 -18.969 6.23 1 91.5 181 HIS B O 1
ATOM 3432 N N . PRO B 1 182 ? -11.062 -20.703 5.012 1 88.56 182 PRO B N 1
ATOM 3433 C CA . PRO B 1 182 ? -9.695 -20.891 5.504 1 88.56 182 PRO B CA 1
ATOM 3434 C C . PRO B 1 182 ? -8.82 -19.656 5.285 1 88.56 182 PRO B C 1
ATOM 3436 O O . PRO B 1 182 ? -7.953 -19.359 6.109 1 88.56 182 PRO B O 1
ATOM 3439 N N . ILE B 1 183 ? -9.016 -18.922 4.285 1 89.06 183 ILE B N 1
ATOM 3440 C CA . ILE B 1 183 ? -8.188 -17.781 3.939 1 89.06 183 ILE B CA 1
ATOM 3441 C C . ILE B 1 183 ? -8.859 -16.484 4.422 1 89.06 183 ILE B C 1
ATOM 3443 O O . ILE B 1 183 ? -8.219 -15.648 5.051 1 89.06 183 ILE B O 1
ATOM 3447 N N . PHE B 1 184 ? -10.156 -16.391 4.266 1 92.12 184 PHE B N 1
ATOM 3448 C CA . PHE B 1 184 ? -10.836 -15.102 4.391 1 92.12 184 PHE B CA 1
ATOM 3449 C C . PHE B 1 184 ? -11.562 -15.008 5.727 1 92.12 184 PHE B C 1
ATOM 3451 O O . PHE B 1 184 ? -12.125 -13.961 6.055 1 92.12 184 PHE B O 1
ATOM 3458 N N . GLY B 1 185 ? -11.57 -16.125 6.523 1 92.5 185 GLY B N 1
ATOM 3459 C CA . GLY B 1 185 ? -12.266 -16.125 7.801 1 92.5 185 GLY B CA 1
ATOM 3460 C C . GLY B 1 185 ? -13.773 -16.078 7.664 1 92.5 185 GLY B C 1
ATOM 3461 O O . GLY B 1 185 ? -14.359 -16.922 6.977 1 92.5 185 GLY B O 1
ATOM 3462 N N . GLU B 1 186 ? -14.336 -15.078 8.312 1 95.31 186 GLU B N 1
ATOM 3463 C CA . GLU B 1 186 ? -15.781 -14.875 8.219 1 95.31 186 GLU B CA 1
ATOM 3464 C C . GLU B 1 186 ? -16.125 -13.859 7.133 1 95.31 186 GLU B C 1
ATOM 3466 O O . GLU B 1 186 ? -16.109 -12.648 7.379 1 95.31 186 GLU B O 1
ATOM 3471 N N . PRO B 1 187 ? -16.547 -14.375 5.977 1 96 187 PRO B N 1
ATOM 3472 C CA . PRO B 1 187 ? -16.703 -13.484 4.824 1 96 187 PRO B CA 1
ATOM 3473 C C . PRO B 1 187 ? -17.734 -12.383 5.074 1 96 187 PRO B C 1
ATOM 3475 O O . PRO B 1 187 ? -17.547 -11.242 4.648 1 96 187 PRO B O 1
ATOM 3478 N N . ARG B 1 188 ? -18.859 -12.68 5.688 1 96.75 188 ARG B N 1
ATOM 3479 C CA . ARG B 1 188 ? -19.875 -11.672 5.953 1 96.75 188 ARG B CA 1
ATOM 3480 C C . ARG B 1 188 ? -19.328 -10.539 6.812 1 96.75 188 ARG B C 1
ATOM 3482 O O . ARG B 1 188 ? -19.531 -9.367 6.516 1 96.75 188 ARG B O 1
ATOM 3489 N N . GLU B 1 189 ? -18.656 -10.945 7.875 1 96.81 189 GLU B N 1
ATOM 3490 C CA . GLU B 1 189 ? -18.031 -9.945 8.75 1 96.81 189 GLU B CA 1
ATOM 3491 C C . GLU B 1 189 ? -17 -9.125 7.992 1 96.81 189 GLU B C 1
ATOM 3493 O O . GLU B 1 189 ? -16.922 -7.902 8.156 1 96.81 189 GLU B O 1
ATOM 3498 N N . LEU B 1 190 ? -16.219 -9.781 7.227 1 96.25 190 LEU B N 1
ATOM 3499 C CA . LEU B 1 190 ? -15.164 -9.133 6.457 1 96.25 190 LEU B CA 1
ATOM 3500 C C . LEU B 1 190 ? -15.734 -8.062 5.539 1 96.25 190 LEU B C 1
ATOM 3502 O O . LEU B 1 190 ? -15.266 -6.922 5.535 1 96.25 190 LEU B O 1
ATOM 3506 N N . LEU B 1 191 ? -16.828 -8.336 4.816 1 97.81 191 LEU B N 1
ATOM 3507 C CA . LEU B 1 191 ? -17.375 -7.426 3.818 1 97.81 191 LEU B CA 1
ATOM 3508 C C . LEU B 1 191 ? -18.234 -6.355 4.48 1 97.81 191 LEU B C 1
ATOM 3510 O O . LEU B 1 191 ? -18.188 -5.188 4.094 1 97.81 191 LEU B O 1
ATOM 3514 N N . THR B 1 192 ? -19.016 -6.734 5.477 1 97.69 192 THR B N 1
ATOM 3515 C CA . THR B 1 192 ? -20.047 -5.836 5.965 1 97.69 192 THR B CA 1
ATOM 3516 C C . THR B 1 192 ? -19.547 -5.023 7.152 1 97.69 192 THR B C 1
ATOM 3518 O O . THR B 1 192 ? -20.125 -3.984 7.488 1 97.69 192 THR B O 1
ATOM 3521 N N . GLN B 1 193 ? -18.5 -5.488 7.812 1 96.81 193 GLN B N 1
ATOM 3522 C CA . GLN B 1 193 ? -18.047 -4.785 9.008 1 96.81 193 GLN B CA 1
ATOM 3523 C C . GLN B 1 193 ? -16.609 -4.273 8.828 1 96.81 193 GLN B C 1
ATOM 3525 O O . GLN B 1 193 ? -16.375 -3.064 8.859 1 96.81 193 GLN B O 1
ATOM 3530 N N . VAL B 1 194 ? -15.648 -5.195 8.531 1 95.44 194 VAL B N 1
ATOM 3531 C CA . VAL B 1 194 ? -14.234 -4.832 8.5 1 95.44 194 VAL B CA 1
ATOM 3532 C C . VAL B 1 194 ? -13.969 -3.879 7.332 1 95.44 194 VAL B C 1
ATOM 3534 O O . VAL B 1 194 ? -13.508 -2.754 7.539 1 95.44 194 VAL B O 1
ATOM 3537 N N . TRP B 1 195 ? -14.336 -4.242 6.082 1 96.88 195 TRP B N 1
ATOM 3538 C CA . TRP B 1 195 ? -14.016 -3.445 4.902 1 96.88 195 TRP B CA 1
ATOM 3539 C C . TRP B 1 195 ? -14.922 -2.223 4.812 1 96.88 195 TRP B C 1
ATOM 3541 O O . TRP B 1 195 ? -14.602 -1.255 4.117 1 96.88 195 TRP B O 1
ATOM 3551 N N . VAL B 1 196 ? -16.078 -2.264 5.441 1 97.19 196 VAL B N 1
ATOM 3552 C CA . VAL B 1 196 ? -16.906 -1.07 5.562 1 97.19 196 VAL B CA 1
ATOM 3553 C C . VAL B 1 196 ? -16.266 -0.086 6.535 1 97.19 196 VAL B C 1
ATOM 3555 O O . VAL B 1 196 ? -16.156 1.107 6.242 1 97.19 196 VAL B O 1
ATOM 3558 N N . ARG B 1 197 ? -15.805 -0.591 7.621 1 94.88 197 ARG B N 1
ATOM 3559 C CA . ARG B 1 197 ? -15.148 0.24 8.625 1 94.88 197 ARG B CA 1
ATOM 3560 C C . ARG B 1 197 ? -13.883 0.872 8.07 1 94.88 197 ARG B C 1
ATOM 3562 O O . ARG B 1 197 ? -13.617 2.053 8.305 1 94.88 197 ARG B O 1
ATOM 3569 N N . GLU B 1 198 ? -13.117 0.092 7.32 1 94.25 198 GLU B N 1
ATOM 3570 C CA . GLU B 1 198 ? -11.852 0.569 6.762 1 94.25 198 GLU B CA 1
ATOM 3571 C C . GLU B 1 198 ? -12.094 1.502 5.578 1 94.25 198 GLU B C 1
ATOM 3573 O O . GLU B 1 198 ? -11.172 2.197 5.133 1 94.25 198 GLU B O 1
ATOM 3578 N N . GLY B 1 199 ? -13.281 1.543 5.062 1 95.19 199 GLY B N 1
ATOM 3579 C CA . GLY B 1 199 ? -13.648 2.502 4.035 1 95.19 199 GLY B CA 1
ATOM 3580 C C . GLY B 1 199 ? -13.484 1.964 2.627 1 95.19 199 GLY B C 1
ATOM 3581 O O . GLY B 1 199 ? -13.477 2.73 1.661 1 95.19 199 GLY B O 1
ATOM 3582 N N . TYR B 1 200 ? -13.375 0.605 2.447 1 96.69 200 TYR B N 1
ATOM 3583 C CA . TYR B 1 200 ? -13.258 0.025 1.114 1 96.69 200 TYR B CA 1
ATOM 3584 C C . TYR B 1 200 ? -14.633 -0.199 0.493 1 96.69 200 TYR B C 1
ATOM 3586 O O . TYR B 1 200 ? -14.781 -0.134 -0.729 1 96.69 200 TYR B O 1
ATOM 3594 N N . LEU B 1 201 ? -15.586 -0.495 1.393 1 97.75 201 LEU B N 1
ATOM 3595 C CA . LEU B 1 201 ? -16.953 -0.752 0.939 1 97.75 201 LEU B CA 1
ATOM 3596 C C . LEU B 1 201 ? -17.938 0.128 1.686 1 97.75 201 LEU B C 1
ATOM 3598 O O . LEU B 1 201 ? -17.672 0.573 2.803 1 97.75 201 LEU B O 1
ATOM 3602 N N . GLU B 1 202 ? -18.938 0.438 1.032 1 96.94 202 GLU B N 1
ATOM 3603 C CA . GLU B 1 202 ? -20.156 0.939 1.663 1 96.94 202 GLU B CA 1
ATOM 3604 C C . GLU B 1 202 ? -21.266 -0.112 1.64 1 96.94 202 GLU B C 1
ATOM 3606 O O . GLU B 1 202 ? -21.453 -0.794 0.631 1 96.94 202 GLU B O 1
ATOM 3611 N N . TYR B 1 203 ? -21.859 -0.351 2.758 1 97.94 203 TYR B N 1
ATOM 3612 C CA . TYR B 1 203 ? -22.969 -1.288 2.926 1 97.94 203 TYR B CA 1
ATOM 3613 C C . TYR B 1 203 ? -24.203 -0.582 3.467 1 97.94 203 TYR B C 1
ATOM 3615 O O . TYR B 1 203 ? -24.203 -0.082 4.594 1 97.94 203 TYR B O 1
ATOM 3623 N N . ARG B 1 204 ? -25.203 -0.502 2.668 1 96.81 204 ARG B N 1
ATOM 3624 C CA . ARG B 1 204 ? -26.359 0.282 3.104 1 96.81 204 ARG B CA 1
ATOM 3625 C C . ARG B 1 204 ? -27.656 -0.374 2.67 1 96.81 204 ARG B C 1
ATOM 3627 O O . ARG B 1 204 ? -27.672 -1.197 1.752 1 96.81 204 ARG B O 1
ATOM 3634 N N . GLN B 1 205 ? -28.719 0.011 3.326 1 96.44 205 GLN B N 1
ATOM 3635 C CA . GLN B 1 205 ? -30.062 -0.417 2.953 1 96.44 205 GLN B CA 1
ATOM 3636 C C . GLN B 1 205 ? -30.547 0.339 1.724 1 96.44 205 GLN B C 1
ATOM 3638 O O . GLN B 1 205 ? -30.344 1.549 1.608 1 96.44 205 GLN B O 1
ATOM 3643 N N . VAL B 1 206 ? -31.141 -0.387 0.757 1 94.19 206 VAL B N 1
ATOM 3644 C CA . VAL B 1 206 ? -31.766 0.242 -0.406 1 94.19 206 VAL B CA 1
ATOM 3645 C C . VAL B 1 206 ? -32.938 1.086 0.035 1 94.19 206 VAL B C 1
ATOM 3647 O O . VAL B 1 206 ? -33.844 0.603 0.751 1 94.19 206 VAL B O 1
ATOM 3650 N N . PRO B 1 207 ? -32.938 2.33 -0.368 1 91.06 207 PRO B N 1
ATOM 3651 C CA . PRO B 1 207 ? -34.031 3.195 0.056 1 91.06 207 PRO B CA 1
ATOM 3652 C C . PRO B 1 207 ? -35.406 2.637 -0.328 1 91.06 207 PRO B C 1
ATOM 3654 O O . PRO B 1 207 ? -35.562 2.084 -1.419 1 91.06 207 PRO B O 1
ATOM 3657 N N . ASP B 1 208 ? -36.406 2.758 0.522 1 91.94 208 ASP B N 1
ATOM 3658 C CA . ASP B 1 208 ? -37.812 2.453 0.324 1 91.94 208 ASP B CA 1
ATOM 3659 C C . ASP B 1 208 ? -38.031 0.981 -0.027 1 91.94 208 ASP B C 1
ATOM 3661 O O . ASP B 1 208 ? -38.938 0.635 -0.778 1 91.94 208 ASP B O 1
ATOM 3665 N N . SER B 1 209 ? -37.062 0.295 0.308 1 90.25 209 SER B N 1
ATOM 3666 C CA . SER B 1 209 ? -37.219 -1.136 0.065 1 90.25 209 SER B CA 1
ATOM 3667 C C . SER B 1 209 ? -37.969 -1.81 1.192 1 90.25 209 SER B C 1
ATOM 3669 O O . SER B 1 209 ? -37.719 -1.545 2.369 1 90.25 209 SER B O 1
ATOM 3671 N N . ASP B 1 210 ? -39.062 -2.637 0.893 1 91.62 210 ASP B N 1
ATOM 3672 C CA . ASP B 1 210 ? -39.844 -3.455 1.814 1 91.62 210 ASP B CA 1
ATOM 3673 C C . ASP B 1 210 ? -40.125 -4.832 1.218 1 91.62 210 ASP B C 1
ATOM 3675 O O . ASP B 1 210 ? -40.844 -4.941 0.225 1 91.62 210 ASP B O 1
ATOM 3679 N N . PRO B 1 211 ? -39.531 -5.973 1.779 1 93.56 211 PRO B N 1
ATOM 3680 C CA . PRO B 1 211 ? -38.688 -6.047 2.957 1 93.56 211 PRO B CA 1
ATOM 3681 C C . PRO B 1 211 ? -37.344 -5.359 2.742 1 93.56 211 PRO B C 1
ATOM 3683 O O . PRO B 1 211 ? -36.969 -5.074 1.603 1 93.56 211 PRO B O 1
ATOM 3686 N N . ALA B 1 212 ? -36.594 -5.164 3.773 1 94 212 ALA B N 1
ATOM 3687 C CA . ALA B 1 212 ? -35.312 -4.453 3.723 1 94 212 ALA B CA 1
ATOM 3688 C C . ALA B 1 212 ? -34.312 -5.191 2.844 1 94 212 ALA B C 1
ATOM 3690 O O . ALA B 1 212 ? -34.125 -6.402 2.986 1 94 212 ALA B O 1
ATOM 3691 N N . ARG B 1 213 ? -33.781 -4.523 1.875 1 95.94 213 ARG B N 1
ATOM 3692 C CA . ARG B 1 213 ? -32.719 -5.027 1.021 1 95.94 213 ARG B CA 1
ATOM 3693 C C . ARG B 1 213 ? -31.453 -4.203 1.198 1 95.94 213 ARG B C 1
ATOM 3695 O O . ARG B 1 213 ? -31.516 -3.016 1.525 1 95.94 213 ARG B O 1
ATOM 3702 N N . PHE B 1 214 ? -30.359 -4.875 0.97 1 97.5 214 PHE B N 1
ATOM 3703 C CA . PHE B 1 214 ? -29.094 -4.188 1.175 1 97.5 214 PHE B CA 1
ATOM 3704 C C . PHE B 1 214 ? -28.234 -4.242 -0.086 1 97.5 214 PHE B C 1
ATOM 3706 O O . PHE B 1 214 ? -28.422 -5.121 -0.932 1 97.5 214 PHE B O 1
ATOM 3713 N N . GLU B 1 215 ? -27.328 -3.26 -0.201 1 98.12 215 GLU B N 1
ATOM 3714 C CA . GLU B 1 215 ? -26.453 -3.195 -1.362 1 98.12 215 GLU B CA 1
ATOM 3715 C C . GLU B 1 215 ? -25.047 -2.736 -0.965 1 98.12 215 GLU B C 1
ATOM 3717 O O . GLU B 1 215 ? -24.859 -2.137 0.096 1 98.12 215 GLU B O 1
ATOM 3722 N N . PHE B 1 216 ? -24.094 -3.102 -1.814 1 98.19 216 PHE B N 1
ATOM 3723 C CA . PHE B 1 216 ? -22.703 -2.699 -1.646 1 98.19 216 PHE B CA 1
ATOM 3724 C C . PHE B 1 216 ? -22.328 -1.637 -2.67 1 98.19 216 PHE B C 1
ATOM 3726 O O . PHE B 1 216 ? -22.75 -1.698 -3.824 1 98.19 216 PHE B O 1
ATOM 3733 N N . LEU B 1 217 ? -21.547 -0.62 -2.229 1 97.62 217 LEU B N 1
ATOM 3734 C CA . LEU B 1 217 ? -20.906 0.38 -3.076 1 97.62 217 LEU B CA 1
ATOM 3735 C C . LEU B 1 217 ? -19.422 0.493 -2.756 1 97.62 217 LEU B C 1
ATOM 3737 O O . LEU B 1 217 ? -18.969 0.037 -1.701 1 97.62 217 LEU B O 1
ATOM 3741 N N . TRP B 1 218 ? -18.688 1.061 -3.719 1 96.88 218 TRP B N 1
ATOM 3742 C CA . TRP B 1 218 ? -17.297 1.404 -3.4 1 96.88 218 TRP B CA 1
ATOM 3743 C C . TRP B 1 218 ? -17.234 2.354 -2.209 1 96.88 218 TRP B C 1
ATOM 3745 O O . TRP B 1 218 ? -18.031 3.297 -2.115 1 96.88 218 TRP B O 1
ATOM 3755 N N . GLY B 1 219 ? -16.359 2.066 -1.287 1 96.19 219 GLY B N 1
ATOM 3756 C CA . GLY B 1 219 ? -16.125 3 -0.197 1 96.19 219 GLY B CA 1
ATOM 3757 C C . GLY B 1 219 ? -15.094 4.066 -0.534 1 96.19 219 GLY B C 1
ATOM 3758 O O . GLY B 1 219 ? -14.422 3.984 -1.562 1 96.19 219 GLY B O 1
ATOM 3759 N N . PRO B 1 220 ? -15 5.082 0.292 1 95.25 220 PRO B N 1
ATOM 3760 C CA . PRO B 1 220 ? -14.109 6.219 0.026 1 95.25 220 PRO B CA 1
ATOM 3761 C C . PRO B 1 220 ? -12.641 5.812 -0.053 1 95.25 220 PRO B C 1
ATOM 3763 O O . PRO B 1 220 ? -11.875 6.395 -0.829 1 95.25 220 PRO B O 1
ATOM 3766 N N . ARG B 1 221 ? -12.211 4.895 0.733 1 95.38 221 ARG B N 1
ATOM 3767 C CA . ARG B 1 221 ? -10.812 4.484 0.72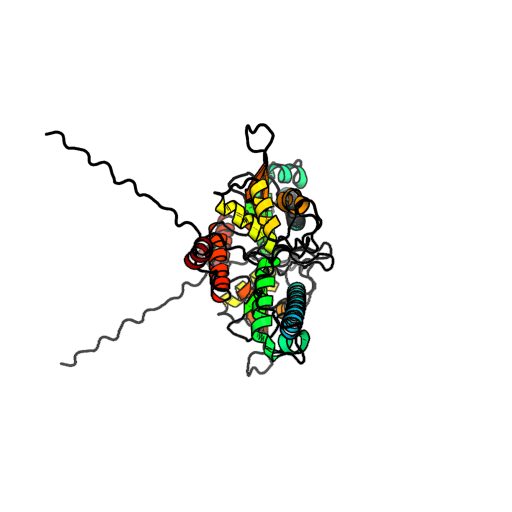 1 95.38 221 ARG B CA 1
ATOM 3768 C C . ARG B 1 221 ? -10.461 3.779 -0.586 1 95.38 221 ARG B C 1
ATOM 3770 O O . ARG B 1 221 ? -9.344 3.918 -1.093 1 95.38 221 ARG B O 1
ATOM 3777 N N . ALA B 1 222 ? -11.398 2.951 -1.093 1 95.31 222 ALA B N 1
ATOM 3778 C CA . ALA B 1 222 ? -11.172 2.312 -2.387 1 95.31 222 ALA B CA 1
ATOM 3779 C C . ALA B 1 222 ? -10.859 3.352 -3.461 1 95.31 222 ALA B C 1
ATOM 3781 O O . ALA B 1 222 ? -9.906 3.195 -4.227 1 95.31 222 ALA B O 1
ATOM 3782 N N . PHE B 1 223 ? -11.617 4.449 -3.461 1 93.69 223 PHE B N 1
ATOM 3783 C CA . PHE B 1 223 ? -11.406 5.523 -4.422 1 93.69 223 PHE B CA 1
ATOM 3784 C C . PHE B 1 223 ? -10.062 6.203 -4.188 1 93.69 223 PHE B C 1
ATOM 3786 O O . PHE B 1 223 ? -9.367 6.566 -5.137 1 93.69 223 PHE B O 1
ATOM 3793 N N . ALA B 1 224 ? -9.742 6.355 -2.916 1 92.56 224 ALA B N 1
ATOM 3794 C CA . ALA B 1 224 ? -8.523 7.082 -2.566 1 92.56 224 ALA B CA 1
ATOM 3795 C C . ALA B 1 224 ? -7.285 6.281 -2.949 1 92.56 224 ALA B C 1
ATOM 3797 O O . ALA B 1 224 ? -6.273 6.852 -3.369 1 92.56 224 ALA B O 1
ATOM 3798 N N . GLU B 1 225 ? -7.281 4.988 -2.76 1 92.94 225 GLU B N 1
ATOM 3799 C CA . GLU B 1 225 ? -6.125 4.145 -3.039 1 92.94 225 GLU B CA 1
ATOM 3800 C C . GLU B 1 225 ? -6.035 3.805 -4.523 1 92.94 225 GLU B C 1
ATOM 3802 O O . GLU B 1 225 ? -4.941 3.604 -5.055 1 92.94 225 GLU B O 1
ATOM 3807 N N . THR B 1 226 ? -7.203 3.691 -5.004 1 91.31 226 THR B N 1
ATOM 3808 C CA . THR B 1 226 ? -7.273 3.434 -6.438 1 91.31 226 THR B CA 1
ATOM 3809 C C . THR B 1 226 ? -8.32 4.328 -7.098 1 91.31 226 THR B C 1
ATOM 3811 O O . THR B 1 226 ? -8.695 5.363 -6.543 1 91.31 226 THR B O 1
ATOM 3814 N N . SER B 1 227 ? -8.656 4.344 -8.188 1 89.12 227 SER B N 1
ATOM 3815 C CA . SER B 1 227 ? -9.742 4.977 -8.938 1 89.12 227 SER B CA 1
ATOM 3816 C C . SER B 1 227 ? -10.422 3.984 -9.875 1 89.12 227 SER B C 1
ATOM 3818 O O . SER B 1 227 ? -9.859 2.928 -10.18 1 89.12 227 SER B O 1
ATOM 3820 N N . LYS B 1 228 ? -11.641 4.355 -10.227 1 91.62 228 LYS B N 1
ATOM 3821 C CA . LYS B 1 228 ? -12.352 3.486 -11.156 1 91.62 228 LYS B CA 1
ATOM 3822 C C . LYS B 1 228 ? -11.555 3.287 -12.445 1 91.62 228 LYS B C 1
ATOM 3824 O O . LYS B 1 228 ? -11.523 2.184 -12.992 1 91.62 228 LYS B O 1
ATOM 3829 N N . GLU B 1 229 ? -10.922 4.355 -12.805 1 91.88 229 GLU B N 1
ATOM 3830 C CA . GLU B 1 229 ? -10.133 4.301 -14.031 1 91.88 229 GLU B CA 1
ATOM 3831 C C . GLU B 1 229 ? -8.938 3.363 -13.883 1 91.88 229 GLU B C 1
ATOM 3833 O O . GLU B 1 229 ? -8.734 2.469 -14.703 1 91.88 229 GLU B O 1
ATOM 3838 N N . LYS B 1 230 ? -8.195 3.533 -12.844 1 90.94 230 LYS B N 1
ATOM 3839 C CA . LYS B 1 230 ? -7.031 2.699 -12.586 1 90.94 230 LYS B CA 1
ATOM 3840 C C . LYS B 1 230 ? -7.434 1.245 -12.352 1 90.94 230 LYS B C 1
ATOM 3842 O O . LYS B 1 230 ? -6.75 0.325 -12.805 1 90.94 230 LYS B O 1
ATOM 3847 N N . PHE B 1 231 ? -8.516 1.158 -11.75 1 94.94 231 PHE B N 1
ATOM 3848 C CA . PHE B 1 231 ? -9.039 -0.166 -11.43 1 94.94 231 PHE B CA 1
ATOM 3849 C C . PHE B 1 231 ? -9.43 -0.912 -12.695 1 94.94 231 PHE B C 1
ATOM 3851 O O . PHE B 1 231 ? -9.07 -2.076 -12.883 1 94.94 231 PHE B O 1
ATOM 3858 N N . THR B 1 232 ? -10.117 -0.271 -13.555 1 93.19 232 THR B N 1
ATOM 3859 C CA . THR B 1 232 ? -10.555 -0.862 -14.812 1 93.19 232 THR B CA 1
ATOM 3860 C C . THR B 1 232 ? -9.367 -1.219 -15.695 1 93.19 232 THR B C 1
ATOM 3862 O O . THR B 1 232 ? -9.328 -2.295 -16.297 1 93.19 232 THR B O 1
ATOM 3865 N N . GLU B 1 233 ? -8.406 -0.37 -15.703 1 91.75 233 GLU B N 1
ATOM 3866 C CA . GLU B 1 233 ? -7.184 -0.647 -16.453 1 91.75 233 GLU B CA 1
ATOM 3867 C C . GLU B 1 233 ? -6.473 -1.883 -15.914 1 91.75 233 GLU B C 1
ATOM 3869 O O . GLU B 1 233 ? -5.98 -2.709 -16.688 1 91.75 233 GLU B O 1
ATOM 3874 N N . TYR B 1 234 ? -6.457 -1.921 -14.727 1 92.12 234 TYR B N 1
ATOM 3875 C CA . TYR B 1 234 ? -5.836 -3.062 -14.062 1 92.12 234 TYR B CA 1
ATOM 3876 C C . TYR B 1 234 ? -6.559 -4.355 -14.406 1 92.12 234 TYR B C 1
ATOM 3878 O O . TYR B 1 234 ? -5.926 -5.359 -14.742 1 92.12 234 TYR B O 1
ATOM 3886 N N . LEU B 1 235 ? -7.848 -4.312 -14.305 1 91.12 235 LEU B N 1
ATOM 3887 C CA . LEU B 1 235 ? -8.641 -5.492 -14.609 1 91.12 235 LEU B CA 1
ATOM 3888 C C . LEU B 1 235 ? -8.422 -5.934 -16.062 1 91.12 235 LEU B C 1
ATOM 3890 O O . LEU B 1 235 ? -8.344 -7.133 -16.344 1 91.12 235 LEU B O 1
ATOM 3894 N N . LEU B 1 236 ? -8.305 -5.008 -16.922 1 89.75 236 LEU B N 1
ATOM 3895 C CA . LEU B 1 236 ? -8.07 -5.309 -18.328 1 89.75 236 LEU B CA 1
ATOM 3896 C C . LEU B 1 236 ? -6.707 -5.973 -18.531 1 89.75 236 LEU B C 1
ATOM 3898 O O . LEU B 1 236 ? -6.582 -6.934 -19.297 1 89.75 236 LEU B O 1
ATOM 3902 N N . ARG B 1 237 ? -5.727 -5.523 -17.812 1 86.5 237 ARG B N 1
ATOM 3903 C CA . ARG B 1 237 ? -4.383 -6.082 -17.891 1 86.5 237 ARG B CA 1
ATOM 3904 C C . ARG B 1 237 ? -4.348 -7.508 -17.359 1 86.5 237 ARG B C 1
ATOM 3906 O O . ARG B 1 237 ? -3.725 -8.391 -17.953 1 86.5 237 ARG B O 1
ATOM 3913 N N . VAL B 1 238 ? -4.984 -7.688 -16.281 1 87.5 238 VAL B N 1
ATOM 3914 C CA . VAL B 1 238 ? -5.008 -9 -15.633 1 87.5 238 VAL B CA 1
ATOM 3915 C C . VAL B 1 238 ? -5.727 -10 -16.531 1 87.5 238 VAL B C 1
ATOM 3917 O O . VAL B 1 238 ? -5.293 -11.148 -16.672 1 87.5 238 VAL B O 1
ATOM 3920 N N . ASN B 1 239 ? -6.84 -9.625 -17.047 1 83.06 239 ASN B N 1
ATOM 3921 C CA . ASN B 1 239 ? -7.613 -10.492 -17.922 1 83.06 239 ASN B CA 1
ATOM 3922 C C . ASN B 1 239 ? -6.824 -10.867 -19.188 1 83.06 239 ASN B C 1
ATOM 3924 O O . ASN B 1 239 ? -6.906 -12 -19.656 1 83.06 239 ASN B O 1
ATOM 3928 N N . ARG B 1 240 ? -6.133 -9.961 -19.672 1 70.5 240 ARG B N 1
ATOM 3929 C CA . ARG B 1 240 ? -5.297 -10.234 -20.844 1 70.5 240 ARG B CA 1
ATOM 3930 C C . ARG B 1 240 ? -4.219 -11.266 -20.516 1 70.5 240 ARG B C 1
ATOM 3932 O O . ARG B 1 240 ? -3.93 -12.148 -21.328 1 70.5 240 ARG B O 1
ATOM 3939 N N . ARG B 1 241 ? -3.736 -11.117 -19.391 1 70.88 241 ARG B N 1
ATOM 3940 C CA . ARG B 1 241 ? -2.707 -12.055 -18.953 1 70.88 241 ARG B CA 1
ATOM 3941 C C . ARG B 1 241 ? -3.295 -13.438 -18.703 1 70.88 241 ARG B C 1
ATOM 3943 O O . ARG B 1 241 ? -2.684 -14.453 -19.062 1 70.88 241 ARG B O 1
ATOM 3950 N N . ALA B 1 242 ? -4.422 -13.414 -18.016 1 65.19 242 ALA B N 1
ATOM 3951 C CA . ALA B 1 242 ? -5.086 -14.688 -17.719 1 65.19 242 ALA B CA 1
ATOM 3952 C C . ALA B 1 242 ? -5.543 -15.367 -19.016 1 65.19 242 ALA B C 1
ATOM 3954 O O . ALA B 1 242 ? -5.445 -16.594 -19.141 1 65.19 242 ALA B O 1
ATOM 3955 N N . PHE B 1 243 ? -6.094 -14.539 -19.875 1 52.97 243 PHE B N 1
ATOM 3956 C CA . PHE B 1 243 ? -6.551 -15.07 -21.156 1 52.97 243 PHE B CA 1
ATOM 3957 C C . PHE B 1 243 ? -5.371 -15.578 -21.984 1 52.97 243 PHE B C 1
ATOM 3959 O O . PHE B 1 243 ? -5.516 -16.531 -22.766 1 52.97 243 PHE B O 1
ATOM 3966 N N . ARG B 1 244 ? -4.324 -14.922 -21.844 1 50.34 244 ARG B N 1
ATOM 3967 C CA . ARG B 1 244 ? -3.139 -15.43 -22.531 1 50.34 244 ARG B CA 1
ATOM 3968 C C . ARG B 1 244 ? -2.715 -16.781 -21.953 1 50.34 244 ARG B C 1
ATOM 3970 O O . ARG B 1 244 ? -2.203 -17.641 -22.672 1 50.34 244 ARG B O 1
ATOM 3977 N N . SER B 1 245 ? -2.891 -16.859 -20.719 1 51.28 245 SER B N 1
ATOM 3978 C CA . SER B 1 245 ? -2.475 -18.109 -20.062 1 51.28 245 SER B CA 1
ATOM 3979 C C . SER B 1 245 ? -3.568 -19.172 -20.156 1 51.28 245 SER B C 1
ATOM 3981 O O . SER B 1 245 ? -3.277 -20.359 -20.219 1 51.28 245 SER B O 1
ATOM 3983 N N . PHE B 1 246 ? -4.859 -18.75 -19.953 1 42.75 246 PHE B N 1
ATOM 3984 C CA . PHE B 1 246 ? -5.996 -19.656 -20.062 1 42.75 246 PHE B CA 1
ATOM 3985 C C . PHE B 1 246 ? -7.055 -19.094 -21 1 42.75 246 PHE B C 1
ATOM 3987 O O . PHE B 1 246 ? -7.949 -18.359 -20.562 1 42.75 246 PHE B O 1
ATOM 3994 N N . PRO B 1 247 ? -6.762 -19.172 -22.234 1 41.19 247 PRO B N 1
ATOM 3995 C CA . PRO B 1 247 ? -7.785 -18.609 -23.141 1 41.19 247 PRO B CA 1
ATOM 3996 C C . PRO B 1 247 ? -9.203 -19 -22.719 1 41.19 247 PRO B C 1
ATOM 3998 O O . PRO B 1 247 ? -9.469 -20.156 -22.406 1 41.19 247 PRO B O 1
ATOM 4001 N N . LEU B 1 248 ? -9.938 -18.078 -21.953 1 40.38 248 LEU B N 1
ATOM 4002 C CA . LEU B 1 248 ? -11.352 -18.328 -21.703 1 40.38 248 LEU B CA 1
ATOM 4003 C C . LEU B 1 248 ? -12.016 -18.953 -22.922 1 40.38 248 LEU B C 1
ATOM 4005 O O . LEU B 1 248 ? -11.664 -18.641 -24.062 1 40.38 248 LEU B O 1
ATOM 4009 N N . PRO B 1 249 ? -12.648 -20.047 -22.766 1 37.44 249 PRO B N 1
ATOM 4010 C CA . PRO B 1 249 ? -13.328 -20.531 -23.969 1 37.44 249 PRO B CA 1
ATOM 4011 C C . PRO B 1 249 ? -14.109 -19.453 -24.703 1 37.44 249 PRO B C 1
ATOM 4013 O O . PRO B 1 249 ? -14.617 -18.516 -24.062 1 37.44 249 PRO B O 1
ATOM 4016 N N . SER B 1 250 ? -13.781 -19.078 -25.859 1 36.75 250 SER B N 1
ATOM 4017 C CA . SER B 1 250 ? -14.531 -18.141 -26.688 1 36.75 250 SER B CA 1
ATOM 4018 C C . SER B 1 250 ? -16.031 -18.281 -26.453 1 36.75 250 SER B C 1
ATOM 4020 O O . SER B 1 250 ? -16.516 -19.344 -26.094 1 36.75 250 SER B O 1
ATOM 4022 N N . ALA B 1 251 ? -16.688 -17.125 -26.172 1 40.47 251 ALA B N 1
ATOM 4023 C CA . ALA B 1 251 ? -18.141 -17.188 -26.141 1 40.47 251 ALA B CA 1
ATOM 4024 C C . ALA B 1 251 ? -18.672 -18.234 -27.125 1 40.47 251 ALA B C 1
ATOM 4026 O O . ALA B 1 251 ? -19.672 -18.906 -26.859 1 40.47 251 ALA B O 1
ATOM 4027 N N . GLU B 1 252 ? -18.031 -18.266 -28.188 1 42.34 252 GLU B N 1
ATOM 4028 C CA . GLU B 1 252 ? -18.438 -19.203 -29.219 1 42.34 252 GLU B CA 1
ATOM 4029 C C . GLU B 1 252 ? -18.281 -20.641 -28.766 1 42.34 252 GLU B C 1
ATOM 4031 O O . GLU B 1 252 ? -19.125 -21.484 -29.078 1 42.34 252 GLU B O 1
ATOM 4036 N N . ALA B 1 253 ? -17.312 -20.859 -28.031 1 43.72 253 ALA B N 1
ATOM 4037 C CA . ALA B 1 253 ? -17.109 -22.25 -27.594 1 43.72 253 ALA B CA 1
ATOM 4038 C C . ALA B 1 253 ? -18.062 -22.625 -26.469 1 43.72 253 ALA B C 1
ATOM 4040 O O . ALA B 1 253 ? -18.547 -23.75 -26.406 1 43.72 253 ALA B O 1
ATOM 4041 N N . VAL B 1 254 ? -18.406 -21.719 -25.641 1 43.09 254 VAL B N 1
ATOM 4042 C CA . VAL B 1 254 ? -19.406 -21.922 -24.594 1 43.09 254 VAL B CA 1
ATOM 4043 C C . VAL B 1 254 ? -20.797 -22.047 -25.219 1 43.09 254 VAL B C 1
ATOM 4045 O O . VAL B 1 254 ? -21.578 -22.891 -24.797 1 43.09 254 VAL B O 1
ATOM 4048 N N . ARG B 1 255 ? -21.109 -21.234 -26.109 1 40.59 255 ARG B N 1
ATOM 4049 C CA . ARG B 1 255 ? -22.359 -21.359 -26.844 1 40.59 255 ARG B CA 1
ATOM 4050 C C . ARG B 1 255 ? -22.438 -22.688 -27.594 1 40.59 255 ARG B C 1
ATOM 4052 O O . ARG B 1 255 ? -23.516 -23.281 -27.703 1 40.59 255 ARG B O 1
ATOM 4059 N N . GLU B 1 256 ? -21.359 -23.047 -28.125 1 43.09 256 GLU B N 1
ATOM 4060 C CA . GLU B 1 256 ? -21.391 -24.281 -28.891 1 43.09 256 GLU B CA 1
ATOM 4061 C C . GLU B 1 256 ? -21.609 -25.484 -27.984 1 43.09 256 GLU B C 1
ATOM 4063 O O . GLU B 1 256 ? -22.281 -26.438 -28.375 1 43.09 256 GLU B O 1
ATOM 4068 N N . GLU B 1 257 ? -21.078 -25.438 -26.797 1 43.25 257 GLU B N 1
ATOM 4069 C CA . GLU B 1 257 ? -21.344 -26.547 -25.891 1 43.25 257 GLU B CA 1
ATOM 4070 C C . GLU B 1 257 ? -22.797 -26.531 -25.406 1 43.25 257 GLU B C 1
ATOM 4072 O O . GLU B 1 257 ? -23.391 -27.594 -25.188 1 43.25 257 GLU B O 1
ATOM 4077 N N . GLU B 1 258 ? -23.312 -25.359 -25.25 1 42 258 GLU B N 1
ATOM 4078 C CA . GLU B 1 258 ? -24.734 -25.297 -24.922 1 42 258 GLU B CA 1
ATOM 4079 C C . GLU B 1 258 ? -25.594 -25.797 -26.094 1 42 258 GLU B C 1
ATOM 4081 O O . GLU B 1 258 ? -26.625 -26.422 -25.891 1 42 258 GLU B O 1
ATOM 4086 N N . GLU B 1 259 ? -25.125 -25.422 -27.25 1 45.09 259 GLU B N 1
ATOM 4087 C CA . GLU B 1 259 ? -25.938 -25.875 -28.375 1 45.09 259 GLU B CA 1
ATOM 4088 C C . GLU B 1 259 ? -25.703 -27.344 -28.672 1 45.09 259 GLU B C 1
ATOM 4090 O O . GLU B 1 259 ? -26.547 -28 -29.297 1 45.09 259 GLU B O 1
ATOM 4095 N N . GLY B 1 260 ? -24.5 -27.812 -28.328 1 41.22 260 GLY B N 1
ATOM 4096 C CA . GLY B 1 260 ? -24.297 -29.219 -28.656 1 41.22 260 GLY B CA 1
ATOM 4097 C C . GLY B 1 260 ? -24.828 -30.156 -27.578 1 41.22 260 GLY B C 1
ATOM 4098 O O . GLY B 1 260 ? -24.672 -31.375 -27.703 1 41.22 260 GLY B O 1
ATOM 4099 N N . SER B 1 261 ? -25.141 -29.594 -26.391 1 36.41 261 SER B N 1
ATOM 4100 C CA . SER B 1 261 ? -25.922 -30.5 -25.547 1 36.41 261 SER B CA 1
ATOM 4101 C C . SER B 1 261 ? -27.406 -30.391 -25.859 1 36.41 261 SER B C 1
ATOM 4103 O O . SER B 1 261 ? -27.891 -29.312 -26.25 1 36.41 261 SER B O 1
#

Secondary structure (DSSP, 8-state):
------PPP------------------------------------HHHHHHHHHHHHHHHHHHHHHHHHHHHT--B-HHHHIIIIITT-GGGHHHHHHHHHHHHHHHH-EEEEE-SSSS-EEEEEGGG--TT-B--SSS-S--HHHHHHHHHHHHHTTT-EEHHHHHHHHHHTT--TTS-BTTTB-HHHIIIIIHHHTTSEEEEEPTT-SS--EEEEE-HHHHHHS-HHHHHHHHHHHHHHHHHHS----HHHHHHHHHH-/------PPP------------------------------------HHHHHHHHHHHHHHHHHHHHHHHHHHHT--B-HHHIIIIIIGGGGGGHHHHHHHHHHHHHHHH-EEEEE-SSSS-EEEEEGGG--TT-B--SSS-S--HHHHHHHHHHHHHTTT-EEHHHHHHHHHHTT--TTS-BTTTB-HHHIIIIIHHHTTSEEEEEPTT-SS--EEEEE-HHHHHHS-HHHHHHHHHHHHHHHHHHS----HHHHHHHHHH-

Radius of gyration: 28.65 Å; Cα contacts (8 Å, |Δi|>4): 606; chains: 2; bounding box: 81×87×81 Å

Sequence (522 aa):
PEAGLRGPPRRTDGAPQIPAPVICPARPWAGGQTAQEEGPFSSCSAEEALTQEALNKMVANMVKFLLCKYRAKEPTTDAELMNTVLGDNQKYYPVVFRQAVECVLLVFGVDVRQVDTAPIYIMVPSLGLTCDTIQGSGQGLPKAGLLVVVLSLILQNRDRSPEEEIWRALSKMGVCVLREHPIFGEPRELLTQVWVREGYLEYRQVPDSDPARFEFLWGPRAFAETSKEKFTEYLLRVNRRAFRSFPLPSAEAVREEEEGSPEAGLRGPPRRTDGAPQIPAPVICPARPWAGGQTAQEEGPFSSCSAEEALTQEALNKMVANMVKFLLCKYRAKEPTTDAELMNTVLGDNQKYYPVVFRQAVECVLLVFGVDVRQVDTAPIYIMVPSLGLTCDTIQGSGQGLPKAGLLVVVLSLILQNRDRSPEEEIWRALSKMGVCVLREHPIFGEPRELLTQVWVREGYLEYRQVPDSDPARFEFLWGPRAFAETSKEKFTEYLLRVNRRAFRSFPLPSAEAVREEEEGS

Solvent-accessible surface area (backbone atoms only — not comparable to full-atom values): 29502 Å² total; per-residue (Å²): 135,82,78,74,79,77,71,78,81,79,77,77,75,71,69,79,76,73,75,71,78,76,70,70,73,47,75,72,78,83,71,88,79,76,80,68,85,74,58,90,60,81,67,60,46,74,67,45,45,53,47,46,53,48,48,50,50,48,21,51,49,41,34,53,50,52,52,51,30,40,52,68,35,38,68,46,36,68,67,54,49,35,57,74,62,40,50,93,51,47,89,48,42,70,62,36,48,52,53,20,51,49,45,36,31,56,52,28,19,33,37,79,37,74,44,88,91,43,87,36,34,39,56,43,55,44,73,38,55,60,85,56,47,38,50,41,84,88,47,70,61,55,47,45,11,52,51,52,51,53,55,50,52,18,54,73,42,76,56,42,24,50,46,68,60,53,49,54,57,36,40,55,68,72,45,42,67,90,39,77,36,95,67,65,36,50,43,46,52,40,57,64,44,52,32,30,56,46,21,44,27,34,74,46,69,46,83,94,45,84,74,83,39,48,29,36,30,79,12,67,40,42,50,71,54,36,36,73,66,58,47,51,54,48,53,52,52,50,48,51,52,43,35,69,73,48,64,62,72,48,70,64,52,54,49,45,51,58,65,71,95,134,84,80,74,79,78,72,79,81,80,77,77,74,71,69,80,75,73,76,70,77,76,70,72,74,46,76,71,78,84,70,87,80,76,78,71,83,76,60,88,61,82,67,61,46,73,69,46,45,54,45,47,54,49,46,49,50,48,21,51,48,42,34,52,49,52,51,50,30,39,52,66,34,37,68,48,35,68,66,55,50,36,55,74,60,40,49,93,51,48,89,48,42,71,62,36,49,53,54,19,51,50,45,36,30,58,52,28,18,33,37,76,38,73,43,91,92,43,86,34,35,40,57,42,54,44,74,38,56,60,85,54,45,36,49,42,85,87,48,70,63,56,48,43,12,52,52,52,51,53,54,49,51,18,53,73,43,76,56,42,24,50,45,68,58,54,50,54,56,36,41,56,66,72,47,40,67,91,41,75,37,96,68,65,37,49,44,47,52,41,55,65,45,51,32,28,59,47,21,43,26,35,72,45,69,46,82,92,44,84,74,84,39,48,29,34,30,78,13,67,40,43,50,71,54,36,37,74,66,58,48,51,52,48,51,53,52,50,49,53,52,46,33,70,72,48,64,62,70,48,70,65,52,54,49,46,52,58,66,71,95

InterPro domains:
  IPR002190 MAGE homology domain [PF01454] (143-229)
  IPR002190 MAGE homology domain [PS50838] (55-253)
  IPR002190 MAGE homology domain [SM01373] (62-231)
  IPR037445 Melanoma-associated antigen [PTHR11736] (34-259)
  IPR041898 MAGE homology domain, winged helix WH1 motif [G3DSA:1.10.10.1200] (30-134)
  IPR041899 MAGE homology domain, winged helix WH2 motif [G3DSA:1.10.10.1210] (138-261)

Foldseek 3Di:
DPPPPPPPPDPPPPPPPPPDPPPPPPPPDPDDPDDDDPDVPVPCDPVNVVVVVVLVVLLVQLLVVVVVCQVVLAKAALVCSQCVRVNPNSVCSVVSVVSNQVCCCPPVQWHWDQFPVDRITTIDGHPNDCPVPDPDPPDADDDVVVLLVLQVQCVVVVQKFWVVVSQVVVVVVVDHQPDQDPGQGRVVCCADPVCVRSFQKDKDWDPPDVVTTIMIGGGRVVCVSHNPVRSVVVVVVVCVVVCVVVVDPPPVRVVVVVVVD/DPPPPPPDDDPPPPPPPPPDPPPPPPPPPPDDPDDDPPDVPVPCDPVNVVVVVVLVVLLVQLLVVVVVCQVVLAKAALVCSQCVRVNVNSVCSVVSVVSNQVCCCPPVQWHWDQFPVDRITTIDGHPNDCPPPDPDPPDADDDVVVLLVLQVQCVVVVQKFWVVVSQVVVVVVVDHQPDQDPRQGRVVCCADPVCVRSFQKDKDWDPPDVVTTIMIGGGRVVCVSHNPVRSVVVVVVVCVVVCVVVVDPPPVRVVVVVVVD